Protein AF-A0A958QWD5-F1 (afdb_monomer_lite)

Foldseek 3Di:
DLPDPPDPVVVLVLCVVCVVPLPSVVVVCVSCVVPPVSVVVVVVVVVVLVVCVVVVDDPPDDDPSVVVVNLVVLCSQQAEEEEFDQAEQFFAPDCVHVLRLVLLVLCVVSVYQYEYEHAQAQDDDPPGGDHNVCCQVFNTDRPNDGWHKDWQAKFWQKFQFKAQPPPRHTPGHIDIAIWTWIWTDDRSYIYIYTYDVVLRHDRPPDPALLNLLSLLSSRQRVVLRQQLDCSRDRQHQEYEYEFQSNLCNLVCCQFPPVNVPRPSCQLYFYEYEYAAQAPVGQSWGFCDDPRIGRVCRNVGDPVSLVLQAQQVDNRIGGSNSNNLSRGPAAYEYQAPVLLVLCCDCNSVVSCNVSSVVRVVRYYYHHSPDDSVVVSVSSSVSSVVSVPPDD

Structure (mmCIF, N/CA/C/O backbone):
data_AF-A0A958QWD5-F1
#
_entry.id   AF-A0A958QWD5-F1
#
loop_
_atom_site.group_PDB
_atom_site.id
_atom_site.type_symbol
_atom_site.label_atom_id
_atom_site.label_alt_id
_atom_site.label_comp_id
_atom_site.label_asym_id
_atom_site.label_entity_id
_atom_site.label_seq_id
_atom_site.pdbx_PDB_ins_code
_atom_site.Cartn_x
_atom_site.Cartn_y
_atom_site.Cartn_z
_atom_site.occupancy
_atom_site.B_iso_or_equiv
_atom_site.auth_seq_id
_atom_site.auth_comp_id
_atom_site.auth_asym_id
_atom_site.auth_atom_id
_atom_site.pdbx_PDB_model_num
ATOM 1 N N . MET A 1 1 ? -32.647 -16.141 25.830 1.00 35.25 1 MET A N 1
ATOM 2 C CA . MET A 1 1 ? -32.345 -14.702 25.651 1.00 35.25 1 MET A CA 1
ATOM 3 C C . MET A 1 1 ? -33.060 -14.158 24.415 1.00 35.25 1 MET A C 1
ATOM 5 O O . MET A 1 1 ? -32.433 -13.709 23.469 1.00 35.25 1 MET A O 1
ATOM 9 N N . SER A 1 2 ? -34.390 -14.237 24.414 1.00 35.19 2 SER A N 1
ATOM 10 C CA . SER A 1 2 ? -35.279 -13.806 23.327 1.00 35.19 2 SER A CA 1
ATOM 11 C C . SER A 1 2 ? -36.184 -12.672 23.814 1.00 35.19 2 SER A C 1
ATOM 13 O O . SER A 1 2 ? -37.393 -12.684 23.583 1.00 35.19 2 SER A O 1
ATOM 15 N N . GLU A 1 3 ? -35.628 -11.739 24.584 1.00 38.62 3 GLU A N 1
ATOM 16 C CA . GLU A 1 3 ? -36.409 -10.648 25.158 1.00 38.62 3 GLU A CA 1
ATOM 17 C C . GLU A 1 3 ? -36.655 -9.566 24.101 1.00 38.62 3 GLU A C 1
ATOM 19 O O . GLU A 1 3 ? -35.811 -8.728 23.809 1.00 38.62 3 GLU A O 1
ATOM 24 N N . ASN A 1 4 ? -37.838 -9.672 23.491 1.00 44.25 4 ASN A N 1
ATOM 25 C CA . ASN A 1 4 ? -38.675 -8.599 22.953 1.00 44.25 4 ASN A CA 1
ATOM 26 C C . ASN A 1 4 ? -37.974 -7.456 22.194 1.00 44.25 4 ASN A C 1
ATOM 28 O O . ASN A 1 4 ? -38.026 -6.302 22.601 1.00 44.25 4 ASN A O 1
ATOM 32 N N . LEU A 1 5 ? -37.493 -7.751 20.983 1.00 46.19 5 LEU A N 1
ATOM 33 C CA . LEU A 1 5 ? -37.277 -6.761 19.911 1.00 46.19 5 LEU A CA 1
ATOM 34 C C . LEU A 1 5 ? -38.603 -6.391 19.208 1.00 46.19 5 LEU A C 1
ATOM 36 O O . LEU A 1 5 ? -38.693 -6.372 17.980 1.00 46.19 5 LEU A O 1
ATOM 40 N N . THR A 1 6 ? -39.685 -6.190 19.964 1.00 41.09 6 THR A N 1
ATOM 41 C CA . THR A 1 6 ? -41.042 -6.017 19.410 1.00 41.09 6 THR A CA 1
ATOM 42 C C . THR A 1 6 ? -41.388 -4.564 19.080 1.00 41.09 6 THR A C 1
ATOM 44 O O . THR A 1 6 ? -42.336 -4.330 18.324 1.00 41.09 6 THR A O 1
ATOM 47 N N . ASN A 1 7 ? -40.610 -3.586 19.564 1.00 44.53 7 ASN A N 1
ATOM 48 C CA . ASN A 1 7 ? -40.790 -2.164 19.250 1.00 44.53 7 ASN A CA 1
ATOM 49 C C . ASN A 1 7 ? -39.458 -1.421 19.004 1.00 44.53 7 ASN A C 1
ATOM 51 O O . ASN A 1 7 ? -38.385 -1.872 19.401 1.00 44.53 7 ASN A O 1
ATOM 55 N N . LEU A 1 8 ? -39.531 -0.263 18.336 1.00 40.31 8 LEU A N 1
ATOM 56 C CA . LEU A 1 8 ? -38.362 0.516 17.898 1.00 40.31 8 LEU A CA 1
ATOM 57 C C . LEU A 1 8 ? -37.425 0.894 19.058 1.00 40.31 8 LEU A C 1
ATOM 59 O O . LEU A 1 8 ? -36.209 0.835 18.908 1.00 40.31 8 LEU A O 1
ATOM 63 N N . LYS A 1 9 ? -37.983 1.205 20.231 1.00 44.00 9 LYS A N 1
ATOM 64 C CA . LYS A 1 9 ? -37.217 1.587 21.422 1.00 44.00 9 LYS A CA 1
ATOM 65 C C . LYS A 1 9 ? -36.362 0.427 21.948 1.00 44.00 9 LYS A C 1
ATOM 67 O O . LYS A 1 9 ? -35.161 0.594 22.122 1.00 44.00 9 LYS A O 1
ATOM 72 N N . SER A 1 10 ? -36.946 -0.768 22.066 1.00 49.12 10 SER A N 1
ATOM 73 C CA . SER A 1 10 ? -36.220 -1.992 22.448 1.00 49.12 10 SER A CA 1
ATOM 74 C C . SER A 1 10 ? -35.123 -2.386 21.445 1.00 49.12 10 SER A C 1
ATOM 76 O O . SER A 1 10 ? -34.077 -2.905 21.828 1.00 49.12 10 SER A O 1
ATOM 78 N N . PHE A 1 11 ? -35.322 -2.087 20.155 1.00 46.75 11 PHE A N 1
ATOM 79 C CA . PHE A 1 11 ? -34.331 -2.320 19.102 1.00 46.75 11 PHE A CA 1
ATOM 80 C C . PHE A 1 11 ? -33.155 -1.337 19.171 1.00 46.75 11 PHE A C 1
ATOM 82 O O . PHE A 1 11 ? -32.005 -1.747 19.024 1.00 46.75 11 PHE A O 1
ATOM 89 N N . VAL A 1 12 ? -33.428 -0.055 19.429 1.00 45.41 12 VAL A N 1
ATOM 90 C CA . VAL A 1 12 ? -32.392 0.972 19.624 1.00 45.41 12 VAL A CA 1
ATOM 91 C C . VAL A 1 12 ? -31.571 0.675 20.878 1.00 45.41 12 VAL A C 1
ATOM 93 O O . VAL A 1 12 ? -30.345 0.713 20.820 1.00 45.41 12 VAL A O 1
ATOM 96 N N . GLU A 1 13 ? -32.218 0.290 21.978 1.00 49.75 13 GLU A N 1
ATOM 97 C CA . GLU A 1 13 ? -31.543 -0.122 23.213 1.00 49.75 13 GLU A CA 1
ATOM 98 C C . GLU A 1 13 ? -30.669 -1.372 22.993 1.00 49.75 13 GLU A C 1
ATOM 100 O O . GLU A 1 13 ? -29.541 -1.426 23.481 1.00 49.75 13 GLU A O 1
ATOM 105 N N . PHE A 1 14 ? -31.124 -2.342 22.189 1.00 51.00 14 PHE A N 1
ATOM 106 C CA . PHE A 1 14 ? -30.327 -3.507 21.789 1.00 51.00 14 PHE A CA 1
ATOM 107 C C . PHE A 1 14 ? -29.116 -3.112 20.929 1.00 51.00 14 PHE A C 1
ATOM 109 O O . PHE A 1 14 ? -27.983 -3.461 21.256 1.00 51.00 14 PHE A O 1
ATOM 116 N N . ALA A 1 15 ? -29.317 -2.334 19.863 1.00 45.88 15 ALA A N 1
ATOM 117 C CA . ALA A 1 15 ? -28.232 -1.887 18.989 1.00 45.88 15 ALA A CA 1
ATOM 118 C C . ALA A 1 15 ? -27.180 -1.055 19.747 1.00 45.88 15 ALA A C 1
ATOM 120 O O . ALA A 1 15 ? -25.985 -1.190 19.497 1.00 45.88 15 ALA A O 1
ATOM 121 N N . GLN A 1 16 ? -27.605 -0.239 20.716 1.00 46.75 16 GLN A N 1
ATOM 122 C CA . GLN A 1 16 ? -26.710 0.521 21.590 1.00 46.75 16 GLN A CA 1
ATOM 123 C C . GLN A 1 16 ? -25.966 -0.363 22.592 1.00 46.75 16 GLN A C 1
ATOM 125 O O . GLN A 1 16 ? -24.775 -0.147 22.814 1.00 46.75 16 GLN A O 1
ATOM 130 N N . ARG A 1 17 ? -26.637 -1.364 23.172 1.00 45.56 17 ARG A N 1
ATOM 131 C CA . ARG A 1 17 ? -26.048 -2.299 24.141 1.00 45.56 17 ARG A CA 1
ATOM 132 C C . ARG A 1 17 ? -24.961 -3.170 23.520 1.00 45.56 17 ARG A C 1
ATOM 134 O O . ARG A 1 17 ? -23.965 -3.444 24.178 1.00 45.56 17 ARG A O 1
ATOM 141 N N . TYR A 1 18 ? -25.130 -3.553 22.257 1.00 44.06 18 TYR A N 1
ATOM 142 C CA . TYR A 1 18 ? -24.205 -4.443 21.558 1.00 44.06 18 TYR A CA 1
ATOM 143 C C . TYR A 1 18 ? -23.266 -3.720 20.585 1.00 44.06 18 TYR A C 1
ATOM 145 O O . TYR A 1 18 ? -22.466 -4.376 19.940 1.00 44.06 18 TYR A O 1
ATOM 153 N N . ARG A 1 19 ? -23.265 -2.378 20.518 1.00 41.72 19 ARG A N 1
ATOM 154 C CA . ARG A 1 19 ? -22.421 -1.569 19.601 1.00 41.72 19 ARG A CA 1
ATOM 155 C C . ARG A 1 19 ? -20.902 -1.801 19.695 1.00 41.72 19 ARG A C 1
ATOM 157 O O . ARG A 1 19 ? -20.163 -1.254 18.881 1.00 41.72 19 ARG A O 1
ATOM 164 N N . HIS A 1 20 ? -20.453 -2.500 20.733 1.00 40.19 20 HIS A N 1
ATOM 165 C CA . HIS A 1 20 ? -19.056 -2.834 21.008 1.00 40.19 20 HIS A CA 1
ATOM 166 C C . HIS A 1 20 ? -18.712 -4.289 20.651 1.00 40.19 20 HIS A C 1
ATOM 168 O O . HIS A 1 20 ? -17.550 -4.666 20.734 1.00 40.19 20 HIS A O 1
ATOM 174 N N . GLU A 1 21 ? -19.700 -5.097 20.256 1.00 38.91 21 GLU A N 1
ATOM 175 C CA . GLU A 1 21 ? -19.495 -6.474 19.813 1.00 38.91 21 GLU A CA 1
ATOM 176 C C . GLU A 1 21 ? -19.100 -6.497 18.324 1.00 38.91 21 GLU A C 1
ATOM 178 O O . GLU A 1 21 ? -19.823 -5.925 17.505 1.00 38.91 21 GLU A O 1
ATOM 183 N N . PRO A 1 22 ? -18.028 -7.204 17.919 1.00 37.69 22 PRO A N 1
ATOM 184 C CA . PRO A 1 22 ? -17.542 -7.245 16.528 1.00 37.69 22 PRO A CA 1
ATOM 185 C C . PRO A 1 22 ? -18.561 -7.761 15.495 1.00 37.69 22 PRO A C 1
ATOM 187 O O . PRO A 1 22 ? -18.362 -7.655 14.290 1.00 37.69 22 PRO A O 1
ATOM 190 N N . SER A 1 23 ? -19.680 -8.337 15.948 1.00 46.03 23 SER A N 1
ATOM 191 C CA . SER A 1 23 ? -20.634 -9.060 15.108 1.00 46.03 23 SER A CA 1
ATOM 192 C C . SER A 1 23 ? -22.085 -8.581 15.228 1.00 46.03 23 SER A C 1
ATOM 194 O O . SER A 1 23 ? -23.004 -9.356 14.967 1.00 46.03 23 SER A O 1
ATOM 196 N N . VAL A 1 24 ? -22.326 -7.303 15.555 1.00 42.28 24 VAL A N 1
ATOM 197 C CA . VAL A 1 24 ? -23.689 -6.737 15.702 1.00 42.28 24 VAL A CA 1
ATOM 198 C C . VAL A 1 24 ? -24.617 -7.096 14.543 1.00 42.28 24 VAL A C 1
ATOM 200 O O . VAL A 1 24 ? -25.754 -7.479 14.781 1.00 42.28 24 VAL A O 1
ATOM 203 N N . ALA A 1 25 ? -24.150 -7.044 13.292 1.00 41.59 25 ALA A N 1
ATOM 204 C CA . ALA A 1 25 ? -24.957 -7.423 12.129 1.00 41.59 25 ALA A CA 1
ATOM 205 C C . ALA A 1 25 ? -25.333 -8.919 12.123 1.00 41.59 25 ALA A C 1
ATOM 207 O O . ALA A 1 25 ? -26.449 -9.282 11.750 1.00 41.59 25 ALA A O 1
ATOM 208 N N . ARG A 1 26 ? -24.426 -9.788 12.581 1.00 42.41 26 ARG A N 1
ATOM 209 C CA . ARG A 1 26 ? -24.625 -11.239 12.672 1.00 42.41 26 ARG A CA 1
ATOM 210 C C . ARG A 1 26 ? -25.540 -11.605 13.836 1.00 42.41 26 ARG A C 1
ATOM 212 O O . ARG A 1 26 ? -26.422 -12.432 13.643 1.00 42.41 26 ARG A O 1
ATOM 219 N N . GLU A 1 27 ? -25.387 -10.969 14.996 1.00 46.69 27 GLU A N 1
ATOM 220 C CA . GLU A 1 27 ? -26.275 -11.161 16.150 1.00 46.69 27 GLU A CA 1
ATOM 221 C C . GLU A 1 27 ? -27.651 -10.514 15.936 1.00 46.69 27 GLU A C 1
ATOM 223 O O . GLU A 1 27 ? -28.660 -11.133 16.255 1.00 46.69 27 GLU A O 1
ATOM 228 N N . LEU A 1 28 ? -27.747 -9.360 15.263 1.00 43.84 28 LEU A N 1
ATOM 229 C CA . LEU A 1 28 ? -29.024 -8.808 14.787 1.00 43.84 28 LEU A CA 1
ATOM 230 C C . LEU A 1 28 ? -29.707 -9.764 13.805 1.00 43.84 28 LEU A C 1
ATOM 232 O O . LEU A 1 28 ? -30.900 -10.034 13.931 1.00 43.84 28 LEU A O 1
ATOM 236 N N . PHE A 1 29 ? -28.973 -10.320 12.840 1.00 43.69 29 PHE A N 1
ATOM 237 C CA . PHE A 1 29 ? -29.517 -11.299 11.898 1.00 43.69 29 PHE A CA 1
ATOM 238 C C . PHE A 1 29 ? -29.937 -12.599 12.602 1.00 43.69 29 PHE A C 1
ATOM 240 O O . PHE A 1 29 ? -31.010 -13.131 12.327 1.00 43.69 29 PHE A O 1
ATOM 247 N N . ARG A 1 30 ? -29.149 -13.088 13.564 1.00 46.50 30 ARG A N 1
ATOM 248 C CA . ARG A 1 30 ? -29.425 -14.304 14.342 1.00 46.50 30 ARG A CA 1
ATOM 249 C C . ARG A 1 30 ? -30.614 -14.132 15.291 1.00 46.50 30 ARG A C 1
ATOM 251 O O . ARG A 1 30 ? -31.476 -15.006 15.330 1.00 46.50 30 ARG A O 1
ATOM 258 N N . ALA A 1 31 ? -30.712 -12.990 15.971 1.00 45.53 31 ALA A N 1
ATOM 259 C CA . ALA A 1 31 ? -31.819 -12.635 16.860 1.00 45.53 31 ALA A CA 1
ATOM 260 C C . ALA A 1 31 ? -33.141 -12.410 16.106 1.00 45.53 31 ALA A C 1
ATOM 262 O O . ALA A 1 31 ? -34.219 -12.630 16.657 1.00 45.53 31 ALA A O 1
ATOM 263 N N . THR A 1 32 ? -33.079 -12.003 14.834 1.00 41.53 32 THR A N 1
ATOM 264 C CA . THR A 1 32 ? -34.267 -11.697 14.013 1.00 41.53 32 THR A CA 1
ATOM 265 C C . THR A 1 32 ? -34.639 -12.808 13.023 1.00 41.53 32 THR A C 1
ATOM 267 O O . THR A 1 32 ? -35.769 -12.840 12.527 1.00 41.53 32 THR A O 1
ATOM 270 N N . SER A 1 33 ? -33.743 -13.777 12.797 1.00 42.66 33 SER A N 1
ATOM 271 C CA . SER A 1 33 ? -33.949 -14.986 11.981 1.00 42.66 33 SER A CA 1
ATOM 272 C C . SER A 1 33 ? -35.245 -15.765 12.294 1.00 42.66 33 SER A C 1
ATOM 274 O O . SER A 1 33 ? -35.940 -16.152 11.345 1.00 42.66 33 SER A O 1
ATOM 276 N N . PRO A 1 34 ? -35.675 -15.930 13.566 1.00 41.91 34 PRO A N 1
ATOM 277 C CA . PRO A 1 34 ? -36.875 -16.707 13.890 1.00 41.91 34 PRO A CA 1
ATOM 278 C C . PRO A 1 34 ? -38.189 -16.047 13.445 1.00 41.91 34 PRO A C 1
ATOM 280 O O . PRO A 1 34 ? -39.195 -16.730 13.274 1.00 41.91 34 PRO A O 1
ATOM 283 N N . SER A 1 35 ? -38.212 -14.724 13.237 1.00 45.12 35 SER A N 1
ATOM 284 C CA . SER A 1 35 ? -39.453 -13.969 13.033 1.00 45.12 35 SER A CA 1
ATOM 285 C C . SER A 1 35 ? -39.537 -13.385 11.622 1.00 45.12 35 SER A C 1
ATOM 287 O O . SER A 1 35 ? -38.960 -12.346 11.290 1.00 45.12 35 SER A O 1
ATOM 289 N N . ARG A 1 36 ? -40.303 -14.066 10.760 1.00 40.00 36 ARG A N 1
ATOM 290 C CA . ARG A 1 36 ? -40.641 -13.606 9.399 1.00 40.00 36 ARG A CA 1
ATOM 291 C C . ARG A 1 36 ? -41.276 -12.196 9.386 1.00 40.00 36 ARG A C 1
ATOM 293 O O . ARG A 1 36 ? -40.872 -11.400 8.538 1.00 40.00 36 ARG A O 1
ATOM 300 N N . PRO A 1 37 ? -42.175 -11.832 10.328 1.00 40.31 37 PRO A N 1
ATOM 301 C CA . PRO A 1 37 ? -42.712 -10.471 10.438 1.00 40.31 37 PRO A CA 1
ATOM 302 C C . PRO A 1 37 ? -41.656 -9.410 10.779 1.00 40.31 37 PRO A C 1
ATOM 304 O O . PRO A 1 37 ? -41.703 -8.307 10.237 1.00 40.31 37 PRO A O 1
ATOM 307 N N . LEU A 1 38 ? -40.679 -9.735 11.635 1.00 41.69 38 LEU A N 1
ATOM 308 C CA . LEU A 1 38 ? -39.593 -8.809 11.979 1.00 41.69 38 LEU A CA 1
ATOM 309 C C . LEU A 1 38 ? -38.649 -8.584 10.796 1.00 41.69 38 LEU A C 1
ATOM 311 O O . LEU A 1 38 ? -38.276 -7.447 10.528 1.00 41.69 38 LEU A O 1
ATOM 315 N N . ARG A 1 39 ? -38.323 -9.641 10.038 1.00 49.47 39 ARG A N 1
ATOM 316 C CA . ARG A 1 39 ? -37.547 -9.526 8.790 1.00 49.47 39 ARG A CA 1
ATOM 317 C C . ARG A 1 39 ? -38.276 -8.699 7.736 1.00 49.47 39 ARG A C 1
ATOM 319 O O . ARG A 1 39 ? -37.652 -7.868 7.081 1.00 49.47 39 ARG A O 1
ATOM 326 N N . ALA A 1 40 ? -39.591 -8.876 7.604 1.00 46.56 40 ALA A N 1
ATOM 327 C CA . ALA A 1 40 ? -40.407 -8.049 6.721 1.00 46.56 40 ALA A CA 1
ATOM 328 C C . ALA A 1 40 ? -40.378 -6.575 7.156 1.00 46.56 40 ALA A C 1
ATOM 330 O O . ALA A 1 40 ? -40.177 -5.703 6.318 1.00 46.56 40 ALA A O 1
ATOM 331 N N . ARG A 1 41 ? -40.476 -6.290 8.462 1.00 43.16 41 ARG A N 1
ATOM 332 C CA . ARG A 1 41 ? -40.369 -4.925 9.001 1.00 43.16 41 ARG A CA 1
ATOM 333 C C . ARG A 1 41 ? -38.974 -4.323 8.835 1.00 43.16 41 ARG A C 1
ATOM 335 O O . ARG A 1 41 ? -38.895 -3.185 8.403 1.00 43.16 41 ARG A O 1
ATOM 342 N N . LEU A 1 42 ? -37.893 -5.063 9.085 1.00 45.44 42 LEU A N 1
ATOM 343 C CA . LEU A 1 42 ? -36.511 -4.607 8.861 1.00 45.44 42 LEU A CA 1
ATOM 344 C C . LEU A 1 42 ? -36.213 -4.367 7.381 1.00 45.44 42 LEU A C 1
ATOM 346 O O . LEU A 1 42 ? -35.559 -3.391 7.037 1.00 45.44 42 LEU A O 1
ATOM 350 N N . SER A 1 43 ? -36.739 -5.213 6.493 1.00 44.47 43 SER A N 1
ATOM 351 C CA . SER A 1 43 ? -36.647 -5.006 5.046 1.00 44.47 43 SER A CA 1
ATOM 352 C C . SER A 1 43 ? -37.454 -3.786 4.599 1.00 44.47 43 SER A C 1
ATOM 354 O O . SER A 1 43 ? -36.981 -3.015 3.768 1.00 44.47 43 SER A O 1
ATOM 356 N N . VAL A 1 44 ? -38.643 -3.564 5.172 1.00 46.34 44 VAL A N 1
ATOM 357 C CA . VAL A 1 44 ? -39.440 -2.350 4.941 1.00 46.34 44 VAL A CA 1
ATOM 358 C C . VAL A 1 44 ? -38.707 -1.119 5.469 1.00 46.34 44 VAL A C 1
ATOM 360 O O . VAL A 1 44 ? -38.608 -0.151 4.730 1.00 46.34 44 VAL A O 1
ATOM 363 N N . PHE A 1 45 ? -38.112 -1.174 6.662 1.00 45.19 45 PHE A N 1
ATOM 364 C CA . PHE A 1 45 ? -37.299 -0.096 7.230 1.00 45.19 45 PHE A CA 1
ATOM 365 C C . PHE A 1 45 ? -36.058 0.192 6.388 1.00 45.19 45 PHE A C 1
ATOM 367 O O . PHE A 1 45 ? -35.811 1.347 6.087 1.00 45.19 45 PHE A O 1
ATOM 374 N N . HIS A 1 46 ? -35.325 -0.827 5.933 1.00 45.88 46 HIS A N 1
ATOM 375 C CA . HIS A 1 46 ? -34.182 -0.678 5.027 1.00 45.88 46 HIS A CA 1
ATOM 376 C C . HIS A 1 46 ? -34.598 -0.067 3.679 1.00 45.88 46 HIS A C 1
ATOM 378 O O . HIS A 1 46 ? -33.930 0.826 3.167 1.00 45.88 46 HIS A O 1
ATOM 384 N N . LYS A 1 47 ? -35.730 -0.503 3.108 1.00 46.81 47 LYS A N 1
ATOM 385 C CA . LYS A 1 47 ? -36.282 0.048 1.857 1.00 46.81 47 LYS A CA 1
ATOM 386 C C . LYS A 1 47 ? -36.851 1.458 2.028 1.00 46.81 47 LYS A C 1
ATOM 388 O O . LYS A 1 47 ? -36.848 2.219 1.064 1.00 46.81 47 LYS A O 1
ATOM 393 N N . ASP A 1 48 ? -37.381 1.793 3.201 1.00 44.38 48 ASP A N 1
ATOM 394 C CA . ASP A 1 48 ? -37.854 3.137 3.541 1.00 44.38 48 ASP A CA 1
ATOM 395 C C . ASP A 1 48 ? -36.664 4.073 3.802 1.00 44.38 48 ASP A C 1
ATOM 397 O O . ASP A 1 48 ? -36.644 5.190 3.295 1.00 44.38 48 ASP A O 1
ATOM 401 N N . LEU A 1 49 ? -35.605 3.579 4.456 1.00 45.38 49 LEU A N 1
ATOM 402 C CA . LEU A 1 49 ? -34.319 4.266 4.619 1.00 45.38 49 LEU A CA 1
ATOM 403 C C . LEU A 1 49 ? -33.686 4.582 3.268 1.00 45.38 49 LEU A C 1
ATOM 405 O O . LEU A 1 49 ? -33.361 5.731 2.999 1.00 45.38 49 LEU A O 1
ATOM 409 N N . GLN A 1 50 ? -33.547 3.580 2.395 1.00 44.50 50 GLN A N 1
ATOM 410 C CA . GLN A 1 50 ? -32.991 3.772 1.056 1.00 44.50 50 GLN A CA 1
ATOM 411 C C . GLN A 1 50 ? -33.810 4.787 0.254 1.00 44.50 50 GLN A C 1
ATOM 413 O O . GLN A 1 50 ? -33.239 5.616 -0.448 1.00 44.50 50 GLN A O 1
ATOM 418 N N . ARG A 1 51 ? -35.141 4.778 0.394 1.00 49.38 51 ARG A N 1
ATOM 419 C CA . ARG A 1 51 ? -36.015 5.777 -0.232 1.00 49.38 51 ARG A CA 1
ATOM 420 C C . ARG A 1 51 ? -35.802 7.182 0.331 1.00 49.38 51 ARG A C 1
ATOM 422 O O . ARG A 1 51 ? -35.707 8.115 -0.457 1.00 49.38 51 ARG A O 1
ATOM 429 N N . ARG A 1 52 ? -35.668 7.344 1.650 1.00 48.22 52 ARG A N 1
ATOM 430 C CA . ARG A 1 52 ? -35.425 8.646 2.306 1.00 48.22 52 ARG A CA 1
ATOM 431 C C . ARG A 1 52 ? -34.033 9.209 2.006 1.00 48.22 52 ARG A C 1
ATOM 433 O O . ARG A 1 52 ? -33.908 10.396 1.721 1.00 48.22 52 ARG A O 1
ATOM 440 N N . VAL A 1 53 ? -33.011 8.352 1.979 1.00 45.00 53 VAL A N 1
ATOM 441 C CA . VAL A 1 53 ? -31.637 8.699 1.575 1.00 45.00 53 VAL A CA 1
ATOM 442 C C . VAL A 1 53 ? -31.602 9.144 0.109 1.00 45.00 53 VAL A C 1
ATOM 444 O O . VAL A 1 53 ? -31.020 10.182 -0.207 1.00 45.00 53 VAL A O 1
ATOM 447 N N . ASN A 1 54 ? -32.294 8.424 -0.778 1.00 42.62 54 ASN A N 1
ATOM 448 C CA . ASN A 1 54 ? -32.386 8.779 -2.197 1.00 42.62 54 ASN A CA 1
ATOM 449 C C . ASN A 1 54 ? -33.250 10.028 -2.454 1.00 42.62 54 ASN A C 1
ATOM 451 O O . ASN A 1 54 ? -33.022 10.731 -3.435 1.00 42.62 54 ASN A O 1
ATOM 455 N N . ALA A 1 55 ? -34.208 10.337 -1.576 1.00 47.78 55 ALA A N 1
ATOM 456 C CA . ALA A 1 55 ? -35.089 11.500 -1.696 1.00 47.78 55 ALA A CA 1
ATOM 457 C C . ALA A 1 55 ? -34.499 12.811 -1.132 1.00 47.78 55 ALA A C 1
ATOM 459 O O . ALA A 1 55 ? -35.122 13.860 -1.276 1.00 47.78 55 ALA A O 1
ATOM 460 N N . LYS A 1 56 ? -33.308 12.790 -0.507 1.00 47.59 56 LYS A N 1
ATOM 461 C CA . LYS A 1 56 ? -32.590 13.968 0.038 1.00 47.59 56 LYS A CA 1
ATOM 462 C C . LYS A 1 56 ? -33.387 14.896 0.979 1.00 47.59 56 LYS A C 1
ATOM 464 O O . LYS A 1 56 ? -32.911 15.988 1.287 1.00 47.59 56 LYS A O 1
ATOM 469 N N . GLN A 1 57 ? -34.548 14.491 1.487 1.00 45.34 57 GLN A N 1
ATOM 470 C CA . GLN A 1 57 ? -35.353 15.303 2.400 1.00 45.34 57 GLN A CA 1
ATOM 471 C C . GLN A 1 57 ? -35.850 14.499 3.605 1.00 45.34 57 GLN A C 1
ATOM 473 O O . GLN A 1 57 ? -36.236 13.340 3.482 1.00 45.34 57 GLN A O 1
ATOM 478 N N . ALA A 1 58 ? -35.873 15.198 4.747 1.00 39.97 58 ALA A N 1
ATOM 479 C CA . ALA A 1 58 ? -36.342 14.809 6.081 1.00 39.97 58 ALA A CA 1
ATOM 480 C C . ALA A 1 58 ? -35.317 14.140 7.024 1.00 39.97 58 ALA A C 1
ATOM 482 O O . ALA A 1 58 ? -35.476 12.997 7.439 1.00 39.97 58 ALA A O 1
ATOM 483 N N . LEU A 1 59 ? -34.321 14.918 7.465 1.00 45.81 59 LEU A N 1
ATOM 484 C CA . LEU A 1 59 ? -33.584 14.681 8.723 1.00 45.81 59 LEU A CA 1
ATOM 485 C C . LEU A 1 59 ? -33.811 15.823 9.734 1.00 45.81 59 LEU A C 1
ATOM 487 O O . LEU A 1 59 ? -32.959 16.113 10.565 1.00 45.81 59 LEU A O 1
ATOM 491 N N . THR A 1 60 ? -34.957 16.504 9.664 1.00 40.00 60 THR A N 1
ATOM 492 C CA . THR A 1 60 ? -35.226 17.703 10.477 1.00 40.00 60 THR A CA 1
ATOM 493 C C . THR A 1 60 ? -35.986 17.451 11.780 1.00 40.00 60 THR A C 1
ATOM 495 O O . THR A 1 60 ? -36.175 18.395 12.536 1.00 40.00 60 THR A O 1
ATOM 498 N N . GLN A 1 61 ? -36.400 16.219 12.094 1.00 42.06 61 GLN A N 1
ATOM 499 C CA . GLN A 1 61 ? -37.095 15.908 13.359 1.00 42.06 61 GLN A CA 1
ATOM 500 C C . GLN A 1 61 ? -36.750 14.515 13.907 1.00 42.06 61 GLN A C 1
ATOM 502 O O . GLN A 1 61 ? -37.619 13.775 14.352 1.00 42.06 61 GLN A O 1
ATOM 507 N N . SER A 1 62 ? -35.474 14.136 13.859 1.00 41.81 62 SER A N 1
ATOM 508 C CA . SER A 1 62 ? -34.988 12.938 14.548 1.00 41.81 62 SER A CA 1
ATOM 509 C C . SER A 1 62 ? -34.386 13.358 15.882 1.00 41.81 62 SER A C 1
ATOM 511 O O . SER A 1 62 ? -33.567 14.278 15.924 1.00 41.81 62 SER A O 1
ATOM 513 N N . THR A 1 63 ? -34.744 12.676 16.969 1.00 44.12 63 THR A N 1
ATOM 514 C CA . THR A 1 63 ? -34.009 12.831 18.233 1.00 44.12 63 THR A CA 1
ATOM 515 C C . THR A 1 63 ? -32.533 12.468 18.007 1.00 44.12 63 THR A C 1
ATOM 517 O O . THR A 1 63 ? -32.229 11.636 17.146 1.00 44.12 63 THR A O 1
ATOM 520 N N . ALA A 1 64 ? -31.595 13.102 18.725 1.00 39.22 64 ALA A N 1
ATOM 521 C CA . ALA A 1 64 ? -30.149 12.893 18.526 1.00 39.22 64 ALA A CA 1
ATOM 522 C C . ALA A 1 64 ? -29.768 11.398 18.550 1.00 39.22 64 ALA A C 1
ATOM 524 O O . ALA A 1 64 ? -28.981 10.925 17.738 1.00 39.22 64 ALA A O 1
ATOM 525 N N . THR A 1 65 ? -30.452 10.637 19.402 1.00 35.97 65 THR A N 1
ATOM 526 C CA . THR A 1 65 ? -30.309 9.192 19.576 1.00 35.97 65 THR A CA 1
ATOM 527 C C . THR A 1 65 ? -30.750 8.374 18.353 1.00 35.97 65 THR A C 1
ATOM 529 O O . THR A 1 65 ? -30.109 7.378 18.022 1.00 35.97 65 THR A O 1
ATOM 532 N N . GLU A 1 66 ? -31.812 8.786 17.653 1.00 36.00 66 GLU A N 1
ATOM 533 C CA . GLU A 1 66 ? -32.255 8.166 16.394 1.00 36.00 66 GLU A CA 1
ATOM 534 C C . GLU A 1 66 ? -31.325 8.515 15.226 1.00 36.00 66 GLU A C 1
ATOM 536 O O . GLU A 1 66 ? -31.075 7.659 14.382 1.00 36.00 66 GLU A O 1
ATOM 541 N N . SER A 1 67 ? -30.758 9.726 15.203 1.00 42.66 67 SER A N 1
ATOM 542 C CA . SER A 1 67 ? -29.772 10.147 14.194 1.00 42.66 67 SER A CA 1
ATOM 543 C C . SER A 1 67 ? -28.470 9.351 14.324 1.00 42.66 67 SER A C 1
ATOM 545 O O . SER A 1 67 ? -27.916 8.878 13.332 1.00 42.66 67 SER A O 1
ATOM 547 N N . ASP A 1 68 ? -28.020 9.114 15.557 1.00 40.47 68 ASP A N 1
ATOM 548 C CA . ASP A 1 68 ? -26.836 8.301 15.834 1.00 40.47 68 ASP A CA 1
ATOM 549 C C . ASP A 1 68 ? -27.072 6.814 15.533 1.00 40.47 68 ASP A C 1
ATOM 551 O O . ASP A 1 68 ? -26.191 6.144 14.993 1.00 40.47 68 ASP A O 1
ATOM 555 N N . ALA A 1 69 ? -28.275 6.296 15.804 1.00 37.16 69 ALA A N 1
ATOM 556 C CA . ALA A 1 69 ? -28.664 4.945 15.404 1.00 37.16 69 ALA A CA 1
ATOM 557 C C . ALA A 1 69 ? -28.760 4.804 13.874 1.00 37.16 69 ALA A C 1
ATOM 559 O O . ALA A 1 69 ? -28.298 3.805 13.329 1.00 37.16 69 ALA A O 1
ATOM 560 N N . LEU A 1 70 ? -29.300 5.808 13.174 1.00 40.50 70 LEU A N 1
ATOM 561 C CA . LEU A 1 70 ? -29.357 5.876 11.709 1.00 40.50 70 LEU A CA 1
ATOM 562 C C . LEU A 1 70 ? -27.958 5.897 11.086 1.00 40.50 70 LEU A C 1
ATOM 564 O O . LEU A 1 70 ? -27.706 5.126 10.168 1.00 40.50 70 LEU A O 1
ATOM 568 N N . ARG A 1 71 ? -27.023 6.687 11.626 1.00 44.44 71 ARG A N 1
ATOM 569 C CA . ARG A 1 71 ? -25.610 6.703 11.199 1.00 44.44 71 ARG A CA 1
ATOM 570 C C . ARG A 1 71 ? -24.900 5.380 11.481 1.00 44.44 71 ARG A C 1
ATOM 572 O O . ARG A 1 71 ? -24.169 4.876 10.634 1.00 44.44 71 ARG A O 1
ATOM 579 N N . ALA A 1 72 ? -25.157 4.769 12.638 1.00 40.00 72 ALA A N 1
ATOM 580 C CA . ALA A 1 72 ? -24.642 3.439 12.952 1.00 40.00 72 ALA A CA 1
ATOM 581 C C . ALA A 1 72 ? -25.208 2.370 11.996 1.00 40.00 72 ALA A C 1
ATOM 583 O O . ALA A 1 72 ? -24.480 1.475 11.580 1.00 40.00 72 ALA A O 1
ATOM 584 N N . LEU A 1 73 ? -26.477 2.491 11.592 1.00 42.12 73 LEU A N 1
ATOM 585 C CA . LEU A 1 73 ? -27.157 1.623 10.620 1.00 42.12 73 LEU A CA 1
ATOM 586 C C . LEU A 1 73 ? -26.706 1.854 9.171 1.00 42.12 73 LEU A C 1
ATOM 588 O O . LEU A 1 73 ? -26.572 0.886 8.426 1.00 42.12 73 LEU A O 1
ATOM 592 N N . GLU A 1 74 ? -26.386 3.089 8.781 1.00 40.81 74 GLU A N 1
ATOM 593 C CA . GLU A 1 74 ? -25.723 3.408 7.507 1.00 40.81 74 GLU A CA 1
ATOM 594 C C . GLU A 1 74 ? -24.331 2.770 7.407 1.00 40.81 74 GLU A C 1
ATOM 596 O O . GLU A 1 74 ? -23.796 2.594 6.310 1.00 40.81 74 GLU A O 1
ATOM 601 N N . HIS A 1 75 ? -23.712 2.466 8.550 1.00 45.91 75 HIS A N 1
ATOM 602 C CA . HIS A 1 75 ? -22.352 1.927 8.655 1.00 45.91 75 HIS A CA 1
ATOM 603 C C . HIS A 1 75 ? -22.320 0.456 9.050 1.00 45.91 75 HIS A C 1
ATOM 605 O O . HIS A 1 75 ? -21.288 -0.184 8.892 1.00 45.91 75 HIS A O 1
ATOM 611 N N . LEU A 1 76 ? -23.470 -0.127 9.401 1.00 40.56 76 LEU A N 1
ATOM 612 C CA . LEU A 1 76 ? -23.669 -1.551 9.696 1.00 40.56 76 LEU A CA 1
ATOM 613 C C . LEU A 1 76 ? -23.416 -2.495 8.494 1.00 40.56 76 LEU A C 1
ATOM 615 O O . LEU A 1 76 ? -23.794 -3.663 8.530 1.00 40.56 76 LEU A O 1
ATOM 619 N N . GLY A 1 77 ? -22.741 -2.018 7.444 1.00 43.19 77 GLY A N 1
ATOM 620 C CA . GLY A 1 77 ? -22.224 -2.827 6.341 1.00 43.19 77 GLY A CA 1
ATOM 621 C C . GLY A 1 77 ? -20.872 -2.376 5.769 1.00 43.19 77 GLY A C 1
ATOM 622 O O . GLY A 1 77 ? -20.395 -3.013 4.831 1.00 43.19 77 GLY A O 1
ATOM 623 N N . ILE A 1 78 ? -20.260 -1.291 6.253 1.00 48.28 78 ILE A N 1
ATOM 624 C CA . ILE A 1 78 ? -18.854 -0.985 5.951 1.00 48.28 78 ILE A CA 1
ATOM 625 C C . ILE A 1 78 ? -18.101 -1.454 7.190 1.00 48.28 78 ILE A C 1
ATOM 627 O O . ILE A 1 78 ? -18.249 -0.841 8.243 1.00 48.28 78 ILE A O 1
ATOM 631 N N . GLY A 1 79 ? -17.382 -2.575 7.106 1.00 58.66 79 GLY A N 1
ATOM 632 C CA . GLY A 1 79 ? -16.482 -2.965 8.190 1.00 58.66 79 GLY A CA 1
ATOM 633 C C . GLY A 1 79 ? -15.278 -2.030 8.259 1.00 58.66 79 GLY A C 1
ATOM 634 O O . GLY A 1 79 ? -15.389 -0.834 7.991 1.00 58.66 79 GLY A O 1
ATOM 635 N N . GLU A 1 80 ? -14.116 -2.544 8.635 1.00 75.19 80 GLU A N 1
ATOM 636 C CA . GLU A 1 80 ? -12.979 -1.670 8.904 1.00 75.19 80 GLU A CA 1
ATOM 637 C C . GLU A 1 80 ? -12.444 -1.004 7.627 1.00 75.19 80 GLU A C 1
ATOM 639 O O . GLU A 1 80 ? -12.255 -1.651 6.587 1.00 75.19 80 GLU A O 1
ATOM 644 N N . VAL A 1 81 ? -12.217 0.310 7.712 1.00 83.06 81 VAL A N 1
ATOM 645 C CA . VAL A 1 81 ? -11.493 1.077 6.700 1.00 83.06 81 VAL A CA 1
ATOM 646 C C . VAL A 1 81 ? -10.026 1.082 7.094 1.00 83.06 81 VAL A C 1
ATOM 648 O O . VAL A 1 81 ? -9.641 1.662 8.109 1.00 83.06 81 VAL A O 1
ATOM 651 N N . VAL A 1 82 ? -9.199 0.443 6.280 1.00 91.81 82 VAL A N 1
ATOM 652 C CA . VAL A 1 82 ? -7.761 0.360 6.508 1.00 91.81 82 VAL A CA 1
ATOM 653 C C . VAL A 1 82 ? -7.046 1.356 5.615 1.00 91.81 82 VAL A C 1
ATOM 655 O O . VAL A 1 82 ? -7.324 1.419 4.426 1.00 91.81 82 VAL A O 1
ATOM 658 N N . MET A 1 83 ? -6.094 2.105 6.155 1.00 92.56 83 MET A N 1
ATOM 659 C CA . MET A 1 83 ? -5.228 3.015 5.411 1.00 92.56 83 MET A CA 1
ATOM 660 C C . MET A 1 83 ? -3.785 2.531 5.517 1.00 92.56 83 MET A C 1
ATOM 662 O O . MET A 1 83 ? -3.249 2.449 6.615 1.00 92.56 83 MET A O 1
ATOM 666 N N . ILE A 1 84 ? -3.147 2.224 4.392 1.00 96.00 84 ILE A N 1
ATOM 667 C CA . ILE A 1 84 ? -1.740 1.818 4.331 1.00 96.00 84 ILE A CA 1
ATOM 668 C C . ILE A 1 84 ? -0.949 2.994 3.765 1.00 96.00 84 ILE A C 1
ATOM 670 O O . ILE A 1 84 ? -1.250 3.488 2.675 1.00 96.00 84 ILE A O 1
ATOM 674 N N . SER A 1 85 ? 0.034 3.480 4.523 1.00 92.19 85 SER A N 1
ATOM 675 C CA . SER A 1 85 ? 0.796 4.668 4.138 1.00 92.19 85 SER A CA 1
ATOM 676 C C . SER A 1 85 ? 2.192 4.701 4.773 1.00 92.19 85 SER A C 1
ATOM 678 O O . SER A 1 85 ? 2.335 4.368 5.954 1.00 92.19 85 SER A O 1
ATOM 680 N N . PRO A 1 86 ? 3.232 5.143 4.035 1.00 89.38 86 PRO A N 1
ATOM 681 C CA . PRO A 1 86 ? 4.553 5.393 4.614 1.00 89.38 86 PRO A CA 1
ATOM 682 C C . PRO A 1 86 ? 4.536 6.572 5.600 1.00 89.38 86 PRO A C 1
ATOM 684 O O . PRO A 1 86 ? 5.353 6.615 6.516 1.00 89.38 86 PRO A O 1
ATOM 687 N N . GLU A 1 87 ? 3.594 7.502 5.441 1.00 85.62 87 GLU A N 1
ATOM 688 C CA . GLU A 1 87 ? 3.376 8.653 6.321 1.00 85.62 87 GLU A CA 1
ATOM 689 C C . GLU A 1 87 ? 2.117 8.467 7.177 1.00 85.62 87 GLU A C 1
ATOM 691 O O . GLU A 1 87 ? 1.101 7.956 6.701 1.00 85.62 87 GLU A O 1
ATOM 696 N N . ALA A 1 88 ? 2.156 8.910 8.433 1.00 82.44 88 ALA A N 1
ATOM 697 C CA . ALA A 1 88 ? 1.028 8.808 9.359 1.00 82.44 88 ALA A CA 1
ATOM 698 C C . ALA A 1 88 ? 1.142 9.841 10.499 1.00 82.44 88 ALA A C 1
ATOM 700 O O . ALA A 1 88 ? 1.784 10.880 10.369 1.00 82.44 88 ALA A O 1
ATOM 701 N N . HIS A 1 89 ? 0.497 9.576 11.637 1.00 78.50 89 HIS A N 1
ATOM 702 C CA . HIS A 1 89 ? 0.433 10.495 12.779 1.00 78.50 89 HIS A CA 1
ATOM 703 C C . HIS A 1 89 ? 1.815 10.811 13.373 1.00 78.50 89 HIS A C 1
ATOM 705 O O . HIS A 1 89 ? 2.046 11.920 13.852 1.00 78.50 89 HIS A O 1
ATOM 711 N N . HIS A 1 90 ? 2.735 9.846 13.328 1.00 76.75 90 HIS A N 1
ATOM 712 C CA . HIS A 1 90 ? 4.098 9.955 13.851 1.00 76.75 90 HIS A CA 1
ATOM 713 C C . HIS A 1 90 ? 5.130 10.403 12.810 1.00 76.75 90 HIS A C 1
ATOM 715 O O . HIS A 1 90 ? 6.233 10.784 13.203 1.00 76.75 90 HIS A O 1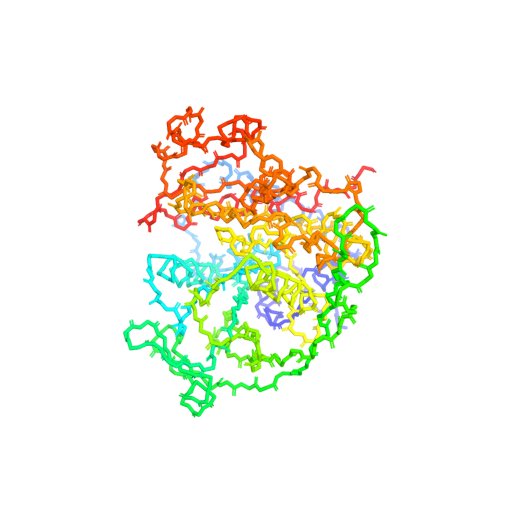
ATOM 721 N N . ALA A 1 91 ? 4.785 10.345 11.519 1.00 78.44 91 ALA A N 1
ATOM 722 C CA . ALA A 1 91 ? 5.703 10.597 10.420 1.00 78.44 91 ALA A CA 1
ATOM 723 C C . ALA A 1 91 ? 5.087 11.500 9.347 1.00 78.44 91 ALA A C 1
ATOM 725 O O . ALA A 1 91 ? 4.222 11.077 8.583 1.00 78.44 91 ALA A O 1
ATOM 726 N N . GLN A 1 92 ? 5.549 12.750 9.326 1.00 79.56 92 GLN A N 1
ATOM 727 C CA . GLN A 1 92 ? 5.033 13.872 8.553 1.00 79.56 92 GLN A CA 1
ATOM 728 C C . GLN A 1 92 ? 6.155 14.468 7.695 1.00 79.56 92 GLN A C 1
ATOM 730 O O . GLN A 1 92 ? 6.894 15.341 8.140 1.00 79.56 92 GLN A O 1
ATOM 735 N N . ALA A 1 93 ? 6.319 13.997 6.461 1.00 66.56 93 ALA A N 1
ATOM 736 C CA . ALA A 1 93 ? 7.250 14.627 5.521 1.00 66.56 93 ALA A CA 1
ATOM 737 C C . ALA A 1 93 ? 6.556 15.655 4.624 1.00 66.56 93 ALA A C 1
ATOM 739 O O . ALA A 1 93 ? 7.217 16.580 4.151 1.00 66.56 93 ALA A O 1
ATOM 740 N N . GLY A 1 94 ? 5.245 15.522 4.407 1.00 67.75 94 GLY A N 1
ATOM 741 C CA . GLY A 1 94 ? 4.495 16.440 3.560 1.00 67.75 94 GLY A CA 1
ATOM 742 C C . GLY A 1 94 ? 2.983 16.408 3.769 1.00 67.75 94 GLY A C 1
ATOM 743 O O . GLY A 1 94 ? 2.471 16.064 4.834 1.00 67.75 94 GLY A O 1
ATOM 744 N N . GLY A 1 95 ? 2.254 16.810 2.723 1.00 64.81 95 GLY A N 1
ATOM 745 C CA . GLY A 1 95 ? 0.791 16.901 2.744 1.00 64.81 95 GLY A CA 1
ATOM 746 C C . GLY A 1 95 ? 0.086 15.553 2.919 1.00 64.81 95 GLY A C 1
ATOM 747 O O . GLY A 1 95 ? -1.022 15.523 3.450 1.00 64.81 95 GLY A O 1
ATOM 748 N N . LEU A 1 96 ? 0.735 14.442 2.548 1.00 70.69 96 LEU A N 1
ATOM 749 C CA . LEU A 1 96 ? 0.177 13.096 2.684 1.00 70.69 96 LEU A CA 1
ATOM 750 C C . LEU A 1 96 ? -0.185 12.784 4.143 1.00 70.69 96 LEU A C 1
ATOM 752 O O . LEU A 1 96 ? -1.313 12.385 4.422 1.00 70.69 96 LEU A O 1
ATOM 756 N N . ALA A 1 97 ? 0.713 13.045 5.098 1.00 70.50 97 ALA A N 1
ATOM 757 C CA . ALA A 1 97 ? 0.434 12.791 6.512 1.00 70.50 97 ALA A CA 1
ATOM 758 C C . ALA A 1 97 ? -0.784 13.572 7.039 1.00 70.50 97 ALA A C 1
ATOM 760 O O . ALA A 1 97 ? -1.555 13.049 7.846 1.00 70.50 97 ALA A O 1
ATOM 761 N N . GLN A 1 98 ? -0.979 14.809 6.569 1.00 68.75 98 GLN A N 1
ATOM 762 C CA . GLN A 1 98 ? -2.130 15.637 6.943 1.00 68.75 98 GLN A CA 1
ATOM 763 C C . GLN A 1 98 ? -3.433 15.066 6.378 1.00 68.75 98 GLN A C 1
ATOM 765 O O . GLN A 1 98 ? -4.447 15.052 7.078 1.00 68.75 98 GLN A O 1
ATOM 770 N N . VAL A 1 99 ? -3.399 14.542 5.148 1.00 70.38 99 VAL A N 1
ATOM 771 C CA . VAL A 1 99 ? -4.543 13.854 4.537 1.00 70.38 99 VAL A CA 1
ATOM 772 C C . VAL A 1 99 ? -4.902 12.609 5.339 1.00 70.38 99 VAL A C 1
ATOM 774 O O . VAL A 1 99 ? -6.068 12.455 5.692 1.00 70.38 99 VAL A O 1
ATOM 777 N N . ILE A 1 100 ? -3.926 11.767 5.703 1.00 76.50 100 ILE A N 1
ATOM 778 C CA . ILE A 1 100 ? -4.174 10.560 6.509 1.00 76.50 100 ILE A CA 1
ATOM 779 C C . ILE A 1 100 ? -4.836 10.914 7.841 1.00 76.50 100 ILE A C 1
ATOM 781 O O . ILE A 1 100 ? -5.869 10.338 8.171 1.00 76.50 100 ILE A O 1
ATOM 785 N N . GLN A 1 101 ? -4.287 11.887 8.574 1.00 75.75 101 GLN A N 1
ATOM 786 C CA . GLN A 1 101 ? -4.833 12.327 9.864 1.00 75.75 101 GLN A CA 1
ATOM 787 C C . GLN A 1 101 ? -6.239 12.926 9.726 1.00 75.75 101 GLN A C 1
ATOM 789 O O . GLN A 1 101 ? -7.131 12.650 10.532 1.00 75.75 101 GLN A O 1
ATOM 794 N N . GLY A 1 102 ? -6.454 13.743 8.692 1.00 72.38 102 GLY A N 1
ATOM 795 C CA . GLY A 1 102 ? -7.744 14.359 8.406 1.00 72.38 102 GLY A CA 1
ATOM 796 C C . GLY A 1 102 ? -8.818 13.328 8.057 1.00 72.38 102 GLY A C 1
ATOM 797 O O . GLY A 1 102 ? -9.915 13.377 8.622 1.00 72.38 102 GLY A O 1
ATOM 798 N N . LEU A 1 103 ? -8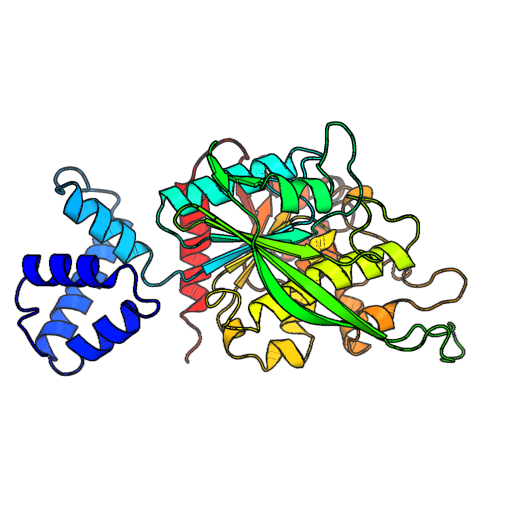.499 12.377 7.170 1.00 73.00 103 LEU A N 1
ATOM 799 C CA . LEU A 1 103 ? -9.406 11.301 6.759 1.00 73.00 103 LEU A CA 1
ATOM 800 C C . LEU A 1 103 ? -9.716 10.360 7.914 1.00 73.00 103 LEU A C 1
ATOM 802 O O . LEU A 1 103 ? -10.888 10.081 8.160 1.00 73.00 103 LEU A O 1
ATOM 806 N N . SER A 1 104 ? -8.694 9.902 8.640 1.00 76.75 104 SER A N 1
ATOM 807 C CA . SER A 1 104 ? -8.885 8.945 9.727 1.00 76.75 104 SER A CA 1
ATOM 808 C C . SER A 1 104 ? -9.786 9.526 10.815 1.00 76.75 104 SER A C 1
ATOM 810 O O . SER A 1 104 ? -10.733 8.872 11.247 1.00 76.75 104 SER A O 1
ATOM 812 N N . ALA A 1 105 ? -9.580 10.796 11.178 1.00 73.44 105 ALA A N 1
ATOM 813 C CA . ALA A 1 105 ? -10.442 11.495 12.126 1.00 73.44 105 ALA A CA 1
ATOM 814 C C . ALA A 1 105 ? -11.854 11.758 11.568 1.00 73.44 105 ALA A C 1
ATOM 816 O O . ALA A 1 105 ? -12.831 11.739 12.316 1.00 73.44 105 ALA A O 1
ATOM 817 N N . ALA A 1 106 ? -12.000 12.024 10.265 1.00 66.88 106 ALA A N 1
ATOM 818 C CA . ALA A 1 106 ? -13.310 12.221 9.643 1.00 66.88 106 ALA A CA 1
ATOM 819 C C . ALA A 1 106 ? -14.141 10.928 9.606 1.00 66.88 106 ALA A C 1
ATOM 821 O O . ALA A 1 106 ? -15.340 10.962 9.897 1.00 66.88 106 ALA A O 1
ATOM 822 N N . PHE A 1 107 ? -13.514 9.794 9.293 1.00 69.50 107 PHE A N 1
ATOM 823 C CA . PHE A 1 107 ? -14.160 8.483 9.332 1.00 69.50 107 PHE A CA 1
ATOM 824 C C . PHE A 1 107 ? -14.528 8.079 10.757 1.00 69.50 107 PHE A C 1
ATOM 826 O O . PHE A 1 107 ? -15.659 7.650 10.984 1.00 69.50 107 PHE A O 1
ATOM 833 N N . GLU A 1 108 ? -13.638 8.310 11.724 1.00 69.44 108 GLU A N 1
ATOM 834 C CA . GLU A 1 108 ? -13.928 8.043 13.132 1.00 69.44 108 GLU A CA 1
ATOM 835 C C . GLU A 1 108 ? -15.127 8.872 13.626 1.00 69.44 108 GLU A C 1
ATOM 837 O O . GLU A 1 108 ? -16.060 8.320 14.209 1.00 69.44 108 GLU A O 1
ATOM 842 N N . ARG A 1 109 ? -15.173 10.180 13.317 1.00 65.88 109 ARG A N 1
ATOM 843 C CA . ARG A 1 109 ? -16.326 11.050 13.638 1.00 65.88 109 ARG A CA 1
ATOM 844 C C . ARG A 1 109 ? -17.625 10.614 12.963 1.00 65.88 109 ARG A C 1
ATOM 846 O O . ARG A 1 109 ? -18.703 10.915 13.467 1.00 65.88 109 ARG A O 1
ATOM 853 N N . SER A 1 110 ? -17.523 9.924 11.831 1.00 59.56 110 SER A N 1
ATOM 854 C CA . SER A 1 110 ? -18.673 9.326 11.142 1.00 59.56 110 SER A CA 1
ATOM 855 C C . SER A 1 110 ? -19.095 7.990 11.768 1.00 59.56 110 SER A C 1
ATOM 857 O O . SER A 1 110 ? -20.140 7.454 11.422 1.00 59.56 110 SER A O 1
ATOM 859 N N . GLY A 1 111 ? -18.320 7.466 12.722 1.00 62.66 111 GLY A N 1
ATOM 860 C CA . GLY A 1 111 ? -18.575 6.213 13.424 1.00 62.66 111 GLY A CA 1
ATOM 861 C C . GLY A 1 111 ? -17.931 4.987 12.775 1.00 62.66 111 GLY A C 1
ATOM 862 O O . GLY A 1 111 ? -18.233 3.872 13.194 1.00 62.66 111 GLY A O 1
ATOM 863 N N . LEU A 1 112 ? -17.056 5.145 11.780 1.00 66.88 112 LEU A N 1
ATOM 864 C CA . LEU A 1 112 ? -16.359 4.019 11.152 1.00 66.88 112 LEU A CA 1
ATOM 865 C C . LEU A 1 112 ? -15.193 3.532 12.024 1.00 66.88 112 LEU A C 1
ATOM 867 O O . LEU A 1 112 ? -14.542 4.326 12.704 1.00 66.88 112 LEU A O 1
ATOM 871 N N . GLY A 1 113 ? -14.937 2.222 11.989 1.00 74.88 113 GLY A N 1
ATOM 872 C CA . GLY A 1 113 ? -13.678 1.649 12.464 1.00 74.88 113 GLY A CA 1
ATOM 873 C C . GLY A 1 113 ? -12.578 1.965 11.461 1.00 74.88 113 GLY A C 1
ATOM 874 O O . GLY A 1 113 ? -12.760 1.736 10.261 1.00 74.88 113 GLY A O 1
ATOM 875 N N . VAL A 1 114 ? -11.475 2.535 11.939 1.00 83.50 114 VAL A N 1
ATOM 876 C CA . VAL A 1 114 ? -10.370 2.965 11.083 1.00 83.50 114 VAL A CA 1
ATOM 877 C C . VAL A 1 114 ? -9.072 2.395 11.616 1.00 83.50 114 VAL A C 1
ATOM 879 O O . VAL A 1 114 ? -8.686 2.704 12.741 1.00 83.50 114 VAL A O 1
ATOM 882 N N . THR A 1 115 ? -8.358 1.657 10.775 1.00 92.56 115 THR A N 1
ATOM 883 C CA . THR A 1 115 ? -6.993 1.219 11.068 1.00 92.56 115 THR A CA 1
ATOM 884 C C . THR A 1 115 ? -6.020 1.893 10.112 1.00 92.56 115 THR A C 1
ATOM 886 O O . THR A 1 115 ? -6.183 1.829 8.900 1.00 92.56 115 THR A O 1
ATOM 889 N N . VAL A 1 116 ? -4.976 2.529 10.633 1.00 94.81 116 VAL A N 1
ATOM 890 C CA . VAL A 1 116 ? -3.874 3.076 9.832 1.00 94.81 116 VAL A CA 1
ATOM 891 C C . VAL A 1 116 ? -2.640 2.212 10.060 1.00 94.81 116 VAL A C 1
ATOM 893 O O . VAL A 1 116 ? -2.188 2.089 11.195 1.00 94.81 116 VAL A O 1
ATOM 896 N N . ILE A 1 117 ? -2.089 1.631 8.996 1.00 97.12 117 ILE A N 1
ATOM 897 C CA . ILE A 1 117 ? -0.859 0.836 9.013 1.00 97.12 117 ILE A CA 1
ATOM 898 C C . ILE A 1 117 ? 0.283 1.672 8.435 1.00 97.12 117 ILE A C 1
ATOM 900 O O . ILE A 1 117 ? 0.189 2.166 7.309 1.00 97.12 117 ILE A O 1
ATOM 904 N N . SER A 1 118 ? 1.369 1.811 9.195 1.00 95.81 118 SER A N 1
ATOM 905 C CA . SER A 1 118 ? 2.541 2.589 8.783 1.00 95.81 118 SER A CA 1
ATOM 906 C C . SER A 1 118 ? 3.840 2.030 9.379 1.00 95.81 118 SER A C 1
ATOM 908 O O . SER A 1 118 ? 3.795 1.394 10.431 1.00 95.81 118 SER A O 1
ATOM 910 N N . PRO A 1 119 ? 5.017 2.230 8.764 1.00 95.94 119 PRO A N 1
ATOM 911 C CA . PRO A 1 119 ? 6.283 1.827 9.371 1.00 95.94 119 PRO A CA 1
ATOM 912 C C . PRO A 1 119 ? 6.571 2.565 10.683 1.00 95.94 119 PRO A C 1
ATOM 914 O O . PRO A 1 119 ? 6.366 3.773 10.775 1.00 95.94 119 PRO A O 1
ATOM 917 N N . LEU A 1 120 ? 7.110 1.869 11.684 1.00 95.19 120 LEU A N 1
ATOM 918 C CA . LEU A 1 120 ? 7.753 2.496 12.837 1.00 95.19 120 LEU A CA 1
ATOM 919 C C . LEU A 1 120 ? 9.225 2.739 12.497 1.00 95.19 120 LEU A C 1
ATOM 921 O O . LEU A 1 120 ? 10.031 1.813 12.570 1.00 95.19 120 LEU A O 1
ATOM 925 N N . TYR A 1 121 ? 9.559 3.961 12.090 1.00 94.44 121 TYR A N 1
ATOM 926 C CA . TYR A 1 121 ? 10.918 4.291 11.663 1.00 94.44 121 TYR A CA 1
ATOM 927 C C . TYR A 1 121 ? 11.890 4.344 12.844 1.00 94.44 121 TYR A C 1
ATOM 929 O O . TYR A 1 121 ? 11.587 4.966 13.859 1.00 94.44 121 TYR A O 1
ATOM 937 N N . GLU A 1 122 ? 13.057 3.710 12.720 1.00 92.31 122 GLU A N 1
ATOM 938 C CA . GLU A 1 122 ? 14.060 3.657 13.793 1.00 92.31 122 GLU A CA 1
ATOM 939 C C . GLU A 1 122 ? 14.693 5.025 14.058 1.00 92.31 122 GLU A C 1
ATOM 941 O O . GLU A 1 122 ? 14.783 5.457 15.208 1.00 92.31 122 GLU A O 1
ATOM 946 N N . ARG A 1 123 ? 15.118 5.724 13.002 1.00 87.38 123 ARG A N 1
ATOM 947 C CA . ARG A 1 123 ? 15.769 7.030 13.123 1.00 87.38 123 ARG A CA 1
ATOM 948 C C . ARG A 1 123 ? 14.726 8.127 13.245 1.00 87.38 123 ARG A C 1
ATOM 950 O O . ARG A 1 123 ? 13.665 8.043 12.645 1.00 87.38 123 ARG A O 1
ATOM 957 N N . SER A 1 124 ? 15.032 9.174 13.999 1.00 83.12 124 SER A N 1
ATOM 958 C CA . SER A 1 124 ? 14.284 10.424 13.914 1.00 83.12 124 SER A CA 1
ATOM 959 C C . SER A 1 124 ? 14.845 11.281 12.782 1.00 83.12 124 SER A C 1
ATOM 961 O O . SER A 1 124 ? 16.056 11.366 12.576 1.00 83.12 124 SER A O 1
ATOM 963 N N . ILE A 1 125 ? 13.957 11.952 12.050 1.00 79.50 125 ILE A N 1
ATOM 964 C CA . ILE A 1 125 ? 14.340 13.036 11.145 1.00 79.50 125 ILE A CA 1
ATOM 965 C C . ILE A 1 125 ? 13.715 14.310 11.693 1.00 79.50 125 ILE A C 1
ATOM 967 O O . ILE A 1 125 ? 12.489 14.412 11.799 1.00 79.50 125 ILE A O 1
ATOM 971 N N . CYS A 1 126 ? 14.567 15.280 12.032 1.00 72.44 126 CYS A N 1
ATOM 972 C CA . CYS A 1 126 ? 14.160 16.548 12.628 1.00 72.44 126 CYS A CA 1
ATOM 973 C C . CYS A 1 126 ? 13.023 17.203 11.828 1.00 72.44 126 CYS A C 1
ATOM 975 O O . CYS A 1 126 ? 13.113 17.368 10.611 1.00 72.44 126 CYS A O 1
ATOM 977 N N . GLY A 1 127 ? 11.931 17.534 12.521 1.00 67.38 127 GLY A N 1
ATOM 978 C CA . GLY A 1 127 ? 10.748 18.158 11.929 1.00 67.38 127 GLY A CA 1
ATOM 979 C C . GLY A 1 127 ? 9.878 17.243 11.062 1.00 67.38 127 GLY A C 1
ATOM 980 O O . GLY A 1 127 ? 8.827 17.698 10.624 1.00 67.38 127 GLY A O 1
ATOM 981 N N . ARG A 1 128 ? 10.267 15.977 10.833 1.00 72.56 128 ARG A N 1
ATOM 982 C CA . ARG A 1 128 ? 9.482 15.017 10.040 1.00 72.56 128 ARG A CA 1
ATOM 983 C C . ARG A 1 128 ? 8.928 13.862 10.860 1.00 72.56 128 ARG A C 1
ATOM 985 O O . ARG A 1 128 ? 7.750 13.555 10.745 1.00 72.56 128 ARG A O 1
ATOM 992 N N . HIS A 1 129 ? 9.744 13.196 11.673 1.00 79.44 129 HIS A N 1
ATOM 993 C CA . HIS A 1 129 ? 9.264 12.089 12.505 1.00 79.44 129 HIS A CA 1
ATOM 994 C C . HIS A 1 129 ? 10.150 11.829 13.717 1.00 79.44 129 HIS A C 1
ATOM 996 O O . HIS A 1 129 ? 11.346 12.127 13.713 1.00 79.44 129 HIS A O 1
ATOM 1002 N N . ARG A 1 130 ? 9.536 11.241 14.744 1.00 83.88 130 ARG A N 1
ATOM 1003 C CA . ARG A 1 130 ? 10.222 10.704 15.925 1.00 83.88 130 ARG A CA 1
ATOM 1004 C C . ARG A 1 130 ? 10.658 9.264 15.670 1.00 83.88 130 ARG A C 1
ATOM 1006 O O . ARG A 1 130 ? 9.966 8.542 14.954 1.00 83.88 130 ARG A O 1
ATOM 1013 N N . GLY A 1 131 ? 11.775 8.868 16.272 1.00 88.06 131 GLY A N 1
ATOM 1014 C CA . GLY A 1 131 ? 12.292 7.506 16.164 1.00 88.06 131 GLY A CA 1
ATOM 1015 C C . GLY A 1 131 ? 11.441 6.494 16.934 1.00 88.06 131 GLY A C 1
ATOM 1016 O O . GLY A 1 131 ? 10.651 6.850 17.817 1.00 88.06 131 GLY A O 1
ATOM 1017 N N . ALA A 1 132 ? 11.625 5.215 16.618 1.00 90.62 132 ALA A N 1
ATOM 1018 C CA . ALA A 1 132 ? 10.859 4.110 17.181 1.00 90.62 132 ALA A CA 1
ATOM 1019 C C . ALA A 1 132 ? 10.958 4.063 18.711 1.00 90.62 132 ALA A C 1
ATOM 1021 O O . ALA A 1 132 ? 9.937 3.959 19.388 1.00 90.62 132 ALA A O 1
ATOM 1022 N N . GLU A 1 133 ? 12.167 4.194 19.263 1.00 91.94 133 GLU A N 1
ATOM 1023 C CA . GLU A 1 133 ? 12.394 4.172 20.714 1.00 91.94 133 GLU A CA 1
ATOM 1024 C C . GLU A 1 133 ? 11.685 5.326 21.427 1.00 91.94 133 GLU A C 1
ATOM 1026 O O . GLU A 1 133 ? 11.060 5.128 22.469 1.00 91.94 133 GLU A O 1
ATOM 1031 N N . GLU A 1 134 ? 11.709 6.521 20.833 1.00 90.62 134 GLU A N 1
ATOM 1032 C CA . GLU A 1 134 ? 10.996 7.680 21.364 1.00 90.62 134 GLU A CA 1
ATOM 1033 C C . GLU A 1 134 ? 9.484 7.444 21.356 1.00 90.62 134 GLU A C 1
ATOM 1035 O O . GLU A 1 134 ? 8.802 7.783 22.319 1.00 90.62 134 GLU A O 1
ATOM 1040 N N . LEU A 1 135 ? 8.929 6.886 20.275 1.00 91.81 135 LEU A N 1
ATOM 1041 C CA . LEU A 1 135 ? 7.495 6.587 20.162 1.00 91.81 135 LEU A CA 1
ATOM 1042 C C . LEU A 1 135 ? 7.059 5.488 21.122 1.00 91.81 135 LEU A C 1
ATOM 1044 O O . LEU A 1 135 ? 5.994 5.604 21.722 1.00 91.81 135 LEU A O 1
ATOM 1048 N N . ILE A 1 136 ? 7.880 4.461 21.316 1.00 93.38 136 ILE A N 1
ATOM 1049 C CA . ILE A 1 136 ? 7.609 3.395 22.283 1.00 93.38 136 ILE A CA 1
ATOM 1050 C C . ILE A 1 136 ? 7.625 3.949 23.713 1.00 93.38 136 ILE A C 1
ATOM 1052 O O . ILE A 1 136 ? 6.752 3.595 24.502 1.00 93.38 136 ILE A O 1
ATOM 1056 N N . ARG A 1 137 ? 8.572 4.838 24.038 1.00 92.94 137 ARG A N 1
ATOM 1057 C CA . ARG A 1 137 ? 8.692 5.446 25.371 1.00 92.94 137 ARG A CA 1
ATOM 1058 C C . ARG A 1 137 ? 7.583 6.456 25.659 1.00 92.94 137 ARG A C 1
ATOM 1060 O O . ARG A 1 137 ? 6.948 6.375 26.706 1.00 92.94 137 ARG A O 1
ATOM 1067 N N . ASP A 1 138 ? 7.359 7.406 24.751 1.00 92.00 138 ASP A N 1
ATOM 1068 C CA . ASP A 1 138 ? 6.498 8.564 25.031 1.00 92.00 138 ASP A CA 1
ATOM 1069 C C . ASP A 1 138 ? 5.090 8.422 24.438 1.00 92.00 138 ASP A C 1
ATOM 1071 O O . ASP A 1 138 ? 4.212 9.218 24.744 1.00 92.00 138 ASP A O 1
ATOM 1075 N N . GLY A 1 139 ? 4.845 7.447 23.563 1.00 92.38 139 GLY A N 1
ATOM 1076 C CA . GLY A 1 139 ? 3.575 7.312 22.854 1.00 92.38 139 GLY A CA 1
ATOM 1077 C C . GLY A 1 139 ? 3.442 8.216 21.621 1.00 92.38 139 GLY A C 1
ATOM 1078 O O . GLY A 1 139 ? 4.318 9.029 21.287 1.00 92.38 139 GLY A O 1
ATOM 1079 N N . VAL A 1 140 ? 2.303 8.077 20.938 1.00 91.56 140 VAL A N 1
ATOM 1080 C CA . VAL A 1 140 ? 1.924 8.815 19.721 1.00 91.56 140 VAL A CA 1
ATOM 1081 C C . VAL A 1 140 ? 0.694 9.682 19.977 1.00 91.56 140 VAL A C 1
ATOM 1083 O O . VAL A 1 140 ? -0.189 9.313 20.747 1.00 91.56 140 VAL A O 1
ATOM 1086 N N . ARG A 1 141 ? 0.617 10.856 19.345 1.00 88.31 141 ARG A N 1
ATOM 1087 C CA . ARG A 1 141 ? -0.553 11.734 19.474 1.00 88.31 141 ARG A CA 1
ATOM 1088 C C . ARG A 1 141 ? -1.656 11.317 18.503 1.00 88.31 141 ARG A C 1
ATOM 1090 O O . ARG A 1 141 ? -1.430 11.286 17.297 1.00 88.31 141 ARG A O 1
ATOM 1097 N N . ILE A 1 142 ? -2.853 11.076 19.029 1.00 85.69 142 ILE A N 1
ATOM 1098 C CA . ILE A 1 142 ? -4.080 10.825 18.265 1.00 85.69 142 ILE A CA 1
ATOM 1099 C C . ILE A 1 142 ? -5.149 11.788 18.782 1.00 85.69 142 ILE A C 1
ATOM 1101 O O . ILE A 1 142 ? -5.437 11.808 19.976 1.00 85.69 142 ILE A O 1
ATOM 1105 N N . GLY A 1 143 ? -5.698 12.641 17.911 1.00 74.25 143 GLY A N 1
ATOM 1106 C CA . GLY A 1 143 ? -6.741 13.603 18.303 1.00 74.25 143 GLY A CA 1
ATOM 1107 C C . GLY A 1 143 ? -6.320 14.599 19.397 1.00 74.25 143 GLY A C 1
ATOM 1108 O O . GLY A 1 143 ? -7.159 15.062 20.159 1.00 74.25 143 GLY A O 1
ATOM 1109 N N . GLY A 1 144 ? -5.021 14.904 19.513 1.00 78.50 144 GLY A N 1
ATOM 1110 C CA . GLY A 1 144 ? -4.463 15.779 20.556 1.00 78.50 144 GLY A CA 1
ATOM 1111 C C . GLY A 1 144 ? -4.085 15.063 21.860 1.00 78.50 144 GLY A C 1
ATOM 1112 O O . GLY A 1 144 ? -3.277 15.592 22.628 1.00 78.50 144 GLY A O 1
ATOM 1113 N N . THR A 1 145 ? -4.568 13.839 22.074 1.00 85.06 145 THR A N 1
ATOM 1114 C CA . THR A 1 145 ? -4.248 13.008 23.241 1.00 85.06 145 THR A CA 1
ATOM 1115 C C . THR A 1 145 ? -3.053 12.103 22.955 1.00 85.06 145 THR A C 1
ATOM 1117 O O . THR A 1 145 ? -2.883 11.607 21.843 1.00 85.06 145 THR A O 1
ATOM 1120 N N . LEU A 1 146 ? -2.202 11.898 23.958 1.00 91.25 146 LEU A N 1
ATOM 1121 C CA . LEU A 1 146 ? -1.061 10.991 23.873 1.00 91.25 146 LEU A CA 1
ATOM 1122 C C . LEU A 1 146 ? -1.524 9.562 24.171 1.00 91.25 146 LEU A C 1
ATOM 1124 O O . LEU A 1 146 ? -2.118 9.320 25.218 1.00 91.25 146 LEU A O 1
ATOM 1128 N N . GLN A 1 147 ? -1.264 8.638 23.250 1.00 93.88 147 GLN A N 1
ATOM 1129 C CA . GLN A 1 147 ? -1.631 7.231 23.365 1.00 93.88 147 GLN A CA 1
ATOM 1130 C C . GLN A 1 147 ? -0.370 6.365 23.467 1.00 93.88 147 GLN A C 1
ATOM 1132 O O . GLN A 1 147 ? 0.542 6.533 22.647 1.00 93.88 147 GLN A O 1
ATOM 1137 N N . PRO A 1 148 ? -0.291 5.442 24.442 1.00 94.50 148 PRO A N 1
ATOM 1138 C CA . PRO A 1 148 ? 0.858 4.560 24.584 1.00 94.50 148 PRO A CA 1
ATOM 1139 C C . PRO A 1 148 ? 0.919 3.549 23.435 1.00 94.50 148 PRO A C 1
ATOM 1141 O O . PRO A 1 148 ? -0.109 3.102 22.919 1.00 94.50 148 PRO A O 1
ATOM 1144 N N . LEU A 1 149 ? 2.138 3.161 23.059 1.00 95.69 149 LEU A N 1
ATOM 1145 C CA . LEU A 1 149 ? 2.363 2.066 22.121 1.00 95.69 149 LEU A CA 1
ATOM 1146 C C . LEU A 1 149 ? 2.452 0.747 22.891 1.00 95.69 149 LEU A C 1
ATOM 1148 O O . LEU A 1 149 ? 3.168 0.629 23.881 1.00 95.69 149 LEU A O 1
ATOM 1152 N N . SER A 1 150 ? 1.749 -0.268 22.402 1.00 94.81 150 SER A N 1
ATOM 1153 C CA . SER A 1 150 ? 1.790 -1.632 22.932 1.00 94.81 150 SER A CA 1
ATOM 1154 C C . SER A 1 150 ? 2.268 -2.591 21.849 1.00 94.81 150 SER A C 1
ATOM 1156 O O . SER A 1 150 ? 1.788 -2.528 20.717 1.00 94.81 150 SER A O 1
ATOM 1158 N N . LYS A 1 151 ? 3.219 -3.475 22.168 1.00 96.38 151 LYS A N 1
ATOM 1159 C CA . LYS A 1 151 ? 3.615 -4.545 21.245 1.00 96.38 151 LYS A CA 1
ATOM 1160 C C . LYS A 1 151 ? 2.483 -5.565 21.178 1.00 96.38 151 LYS A C 1
ATOM 1162 O O . LYS A 1 151 ? 2.081 -6.108 22.203 1.00 96.38 151 LYS A O 1
ATOM 1167 N N . LEU A 1 152 ? 1.973 -5.796 19.977 1.00 95.56 152 LEU A N 1
ATOM 1168 C CA . LEU A 1 152 ? 0.829 -6.664 19.728 1.00 95.56 152 LEU A CA 1
ATOM 1169 C C . LEU A 1 152 ? 1.260 -8.076 19.320 1.00 95.56 152 LEU A C 1
ATOM 1171 O O . LEU A 1 152 ? 0.591 -9.049 19.650 1.00 95.56 152 LEU A O 1
ATOM 1175 N N . GLY A 1 153 ? 2.394 -8.193 18.630 1.00 96.44 153 GLY A N 1
ATOM 1176 C CA . GLY A 1 153 ? 2.937 -9.472 18.192 1.00 96.44 153 GLY A CA 1
ATOM 1177 C C . GLY A 1 153 ? 3.961 -9.300 17.081 1.00 96.44 153 GLY A C 1
ATOM 1178 O O . GLY A 1 153 ? 4.625 -8.264 16.986 1.00 96.44 153 GLY A O 1
ATOM 1179 N N . THR A 1 154 ? 4.084 -10.324 16.245 1.00 97.75 154 THR A N 1
ATOM 1180 C CA . THR A 1 154 ? 4.947 -10.322 15.065 1.00 97.75 154 THR A CA 1
ATOM 1181 C C . THR A 1 154 ? 4.221 -10.916 13.860 1.00 97.75 154 THR A C 1
ATOM 1183 O O . THR A 1 154 ? 3.304 -11.726 14.007 1.00 97.75 154 THR A O 1
ATOM 1186 N N . VAL A 1 155 ? 4.647 -10.515 12.664 1.00 97.44 155 VAL A N 1
ATOM 1187 C CA . VAL A 1 155 ? 4.290 -11.150 11.389 1.00 97.44 155 VAL A CA 1
ATOM 1188 C C . VAL A 1 155 ? 5.554 -11.545 10.642 1.00 97.44 155 VAL A C 1
ATOM 1190 O O . VAL A 1 155 ? 6.615 -10.951 10.835 1.00 97.44 155 VAL A O 1
ATOM 1193 N N . THR A 1 156 ? 5.448 -12.543 9.771 1.00 97.75 156 THR A N 1
ATOM 1194 C CA . THR A 1 156 ? 6.549 -12.950 8.898 1.00 97.75 156 THR A CA 1
ATOM 1195 C C . THR A 1 156 ? 6.307 -12.415 7.498 1.00 97.75 156 THR A C 1
ATOM 1197 O O . THR A 1 156 ? 5.331 -12.786 6.856 1.00 97.75 156 THR A O 1
ATOM 1200 N N . VAL A 1 157 ? 7.219 -11.580 7.004 1.00 97.81 157 VAL A N 1
ATOM 1201 C CA . VAL A 1 157 ? 7.152 -11.012 5.656 1.00 97.81 157 VAL A CA 1
ATOM 1202 C C . VAL A 1 157 ? 8.125 -11.765 4.750 1.00 97.81 157 VAL A C 1
ATOM 1204 O O . VAL A 1 157 ? 9.339 -11.646 4.933 1.00 97.81 157 VAL A O 1
ATOM 1207 N N . PRO A 1 158 ? 7.637 -12.569 3.790 1.00 97.06 158 PRO A N 1
ATOM 1208 C CA . PRO A 1 158 ? 8.515 -13.265 2.862 1.00 97.06 158 PRO A CA 1
ATOM 1209 C C . PRO A 1 158 ? 8.971 -12.344 1.727 1.00 97.06 158 PRO A C 1
ATOM 1211 O O . PRO A 1 158 ? 8.157 -11.666 1.095 1.00 97.06 158 PRO A O 1
ATOM 1214 N N . PHE A 1 159 ? 10.266 -12.406 1.442 1.00 97.25 159 PHE A N 1
ATOM 1215 C CA . PHE A 1 159 ? 10.932 -11.828 0.283 1.00 97.25 159 PHE A CA 1
ATOM 1216 C C . PHE A 1 159 ? 11.419 -12.983 -0.585 1.00 97.25 159 PHE A C 1
ATOM 1218 O O . PHE A 1 159 ? 12.007 -13.942 -0.075 1.00 97.25 159 PHE A O 1
ATOM 1225 N N . GLY A 1 160 ? 11.163 -12.921 -1.889 1.00 96.56 160 GLY A N 1
ATOM 1226 C CA . GLY A 1 16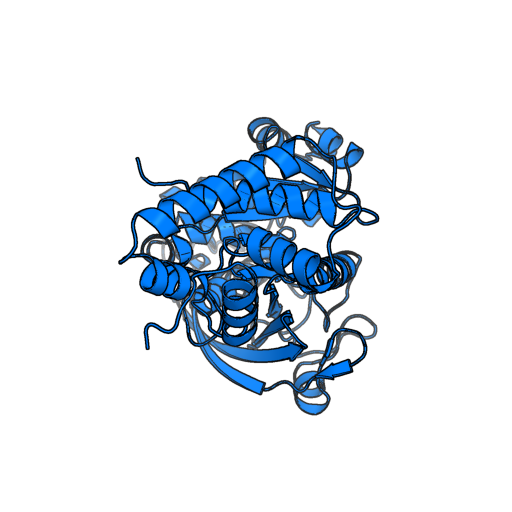0 ? 11.744 -13.910 -2.789 1.00 96.56 160 GLY A CA 1
ATOM 1227 C C . GLY A 1 160 ? 13.241 -13.656 -3.002 1.00 96.56 160 GLY A C 1
ATOM 1228 O O . GLY A 1 160 ? 13.803 -12.715 -2.435 1.00 96.56 160 GLY A O 1
ATOM 1229 N N . PRO A 1 161 ? 13.921 -14.528 -3.759 1.00 95.62 161 PRO A N 1
ATOM 1230 C CA . PRO A 1 161 ? 15.339 -14.356 -4.037 1.00 95.62 161 PRO A CA 1
ATOM 1231 C C . PRO A 1 161 ? 15.570 -13.177 -4.993 1.00 95.62 161 PRO A C 1
ATOM 1233 O O . PRO A 1 161 ? 14.630 -12.599 -5.529 1.00 95.62 161 PRO A O 1
ATOM 1236 N N . THR A 1 162 ? 16.827 -12.872 -5.280 1.00 94.12 162 THR A N 1
ATOM 1237 C CA . THR A 1 162 ? 17.209 -12.143 -6.495 1.00 94.12 162 THR A CA 1
ATOM 1238 C C . THR A 1 162 ? 18.039 -13.047 -7.384 1.00 94.12 162 THR A C 1
ATOM 1240 O O . THR A 1 162 ? 18.700 -13.979 -6.909 1.00 94.12 162 THR A O 1
ATOM 1243 N N . LYS A 1 163 ? 17.988 -12.803 -8.691 1.00 91.94 163 LYS A N 1
ATOM 1244 C CA . LYS A 1 163 ? 18.661 -13.646 -9.680 1.00 91.94 163 LYS A CA 1
ATOM 1245 C C . LYS A 1 163 ? 19.594 -12.820 -10.542 1.00 91.94 163 LYS A C 1
ATOM 1247 O O . LYS A 1 163 ? 19.351 -11.647 -10.785 1.00 91.94 163 LYS A O 1
ATOM 1252 N N . ARG A 1 164 ? 20.651 -13.432 -11.051 1.00 92.56 164 ARG A N 1
ATOM 1253 C CA . ARG A 1 164 ? 21.498 -12.815 -12.057 1.00 92.56 164 ARG A CA 1
ATOM 1254 C C . ARG A 1 164 ? 20.763 -12.831 -13.387 1.00 92.56 164 ARG A C 1
ATOM 1256 O O . ARG A 1 164 ? 20.286 -13.880 -13.830 1.00 92.56 164 ARG A O 1
ATOM 1263 N N . SER A 1 165 ? 20.670 -11.667 -14.011 1.00 85.00 165 SER A N 1
ATOM 1264 C CA . SER A 1 165 ? 19.997 -11.494 -15.293 1.00 85.00 165 SER A CA 1
ATOM 1265 C C . SER A 1 165 ? 20.622 -12.387 -16.360 1.00 85.00 165 SER A C 1
ATOM 1267 O O . SER A 1 165 ? 21.844 -12.494 -16.448 1.00 85.00 165 SER A O 1
ATOM 1269 N N . GLY A 1 166 ? 19.782 -13.065 -17.141 1.00 79.69 166 GLY A N 1
ATOM 1270 C CA . GLY A 1 166 ? 20.195 -13.972 -18.218 1.00 79.69 166 GLY A CA 1
ATOM 1271 C C . GLY A 1 166 ? 20.717 -15.346 -17.774 1.00 79.69 166 GLY A C 1
ATOM 1272 O O . GLY A 1 166 ? 20.639 -16.289 -18.552 1.00 79.69 166 GLY A O 1
ATOM 1273 N N . GLU A 1 167 ? 21.196 -15.492 -16.536 1.00 77.25 167 GLU A N 1
ATOM 1274 C CA . GLU A 1 167 ? 21.763 -16.752 -16.021 1.00 77.25 167 GLU A CA 1
ATOM 1275 C C . GLU A 1 167 ? 20.822 -17.475 -15.044 1.00 77.25 167 GLU A C 1
ATOM 1277 O O . GLU A 1 167 ? 20.944 -18.681 -14.838 1.00 77.25 167 GLU A O 1
ATOM 1282 N N . GLY A 1 168 ? 19.897 -16.747 -14.406 1.00 76.75 168 GLY A N 1
ATOM 1283 C CA . GLY A 1 168 ? 18.951 -17.296 -13.430 1.00 76.75 168 GLY A CA 1
ATOM 1284 C C . GLY A 1 168 ? 19.587 -17.750 -12.109 1.00 76.75 168 GLY A C 1
ATOM 1285 O O . GLY A 1 168 ? 18.873 -18.228 -11.224 1.00 76.75 168 GLY A O 1
ATOM 1286 N N . SER A 1 169 ? 20.905 -17.590 -11.956 1.00 88.94 169 SER A N 1
ATOM 1287 C CA . SER A 1 169 ? 21.650 -17.928 -10.744 1.00 88.94 169 SER A CA 1
ATOM 1288 C C . SER A 1 169 ? 21.238 -17.015 -9.590 1.00 88.94 169 SER A C 1
ATOM 1290 O O . SER A 1 169 ? 21.049 -15.817 -9.769 1.00 88.94 169 SER A O 1
ATOM 1292 N N . ILE A 1 170 ? 21.053 -17.576 -8.396 1.00 91.44 170 ILE A N 1
ATOM 1293 C CA . ILE A 1 170 ? 20.615 -16.803 -7.229 1.00 91.44 170 ILE A CA 1
ATOM 1294 C C . ILE A 1 170 ? 21.760 -15.888 -6.775 1.00 91.44 170 ILE A C 1
ATOM 1296 O O . ILE A 1 170 ? 22.838 -16.375 -6.440 1.00 91.44 170 ILE A O 1
ATOM 1300 N N . VAL A 1 171 ? 21.511 -14.576 -6.741 1.00 92.44 171 VAL A N 1
ATOM 1301 C CA . VAL A 1 171 ? 22.436 -13.575 -6.179 1.00 92.44 171 VAL A CA 1
ATOM 1302 C C . VAL A 1 171 ? 22.174 -13.428 -4.683 1.00 92.44 171 VAL A C 1
ATOM 1304 O O . VAL A 1 171 ? 23.106 -13.443 -3.879 1.00 92.44 171 VAL A O 1
ATOM 1307 N N . ARG A 1 172 ? 20.896 -13.356 -4.293 1.00 94.50 172 ARG A N 1
ATOM 1308 C CA . ARG A 1 172 ? 20.459 -13.348 -2.892 1.00 94.50 172 ARG A CA 1
ATOM 1309 C C . ARG A 1 172 ? 19.374 -14.381 -2.679 1.00 94.50 172 ARG A C 1
ATOM 1311 O O . ARG A 1 172 ? 18.403 -14.441 -3.428 1.00 94.50 172 ARG A O 1
ATOM 1318 N N . SER A 1 173 ? 19.529 -15.180 -1.632 1.00 95.00 173 SER A N 1
ATOM 1319 C CA . SER A 1 173 ? 18.524 -16.162 -1.237 1.00 95.00 173 SER A CA 1
ATOM 1320 C C . SER A 1 173 ? 17.241 -15.483 -0.766 1.00 95.00 173 SER A C 1
ATOM 1322 O O . SER A 1 173 ? 17.279 -14.398 -0.188 1.00 95.00 173 SER A O 1
ATOM 1324 N N . ALA A 1 174 ? 16.112 -16.162 -0.970 1.00 95.56 174 ALA A N 1
ATOM 1325 C CA . ALA A 1 174 ? 14.839 -15.762 -0.384 1.00 95.56 174 ALA A CA 1
ATOM 1326 C C . ALA A 1 174 ? 14.966 -15.637 1.141 1.00 95.56 174 ALA A C 1
ATOM 1328 O O . ALA A 1 174 ? 15.653 -16.441 1.780 1.00 95.56 174 ALA A O 1
ATOM 1329 N N . SER A 1 175 ? 14.276 -14.660 1.725 1.00 96.00 175 SER A N 1
ATOM 1330 C CA . SER A 1 175 ? 14.292 -14.423 3.167 1.00 96.00 175 SER A CA 1
ATOM 1331 C C . SER A 1 175 ? 12.883 -14.301 3.740 1.00 96.00 175 SER A C 1
ATOM 1333 O O . SER A 1 175 ? 11.889 -14.113 3.036 1.00 96.00 175 SER A O 1
ATOM 1335 N N . ARG A 1 176 ? 12.782 -14.478 5.055 1.00 96.69 176 ARG A N 1
ATOM 1336 C CA . ARG A 1 176 ? 11.545 -14.340 5.824 1.00 96.69 176 ARG A CA 1
ATOM 1337 C C . ARG A 1 176 ? 11.840 -13.440 7.007 1.00 96.69 176 ARG A C 1
ATOM 1339 O O . ARG A 1 176 ? 12.389 -13.890 8.008 1.00 96.69 176 ARG A O 1
ATOM 1346 N N . GLU A 1 177 ? 11.497 -12.171 6.863 1.00 97.31 177 GLU A N 1
ATOM 1347 C CA . GLU A 1 177 ? 11.810 -11.154 7.859 1.00 97.31 177 GLU A CA 1
ATOM 1348 C C . GLU A 1 177 ? 10.714 -11.133 8.927 1.00 97.31 177 GLU A C 1
ATOM 1350 O O . GLU A 1 177 ? 9.519 -11.131 8.614 1.00 97.31 177 GLU A O 1
ATOM 1355 N N . THR A 1 178 ? 11.110 -11.144 10.199 1.00 97.94 178 THR A N 1
ATOM 1356 C CA . THR A 1 178 ? 10.163 -11.070 11.320 1.00 97.94 178 THR A CA 1
ATOM 1357 C C . THR A 1 178 ? 9.929 -9.611 11.669 1.00 97.94 178 THR A C 1
ATOM 1359 O O . THR A 1 178 ? 10.821 -8.939 12.176 1.00 97.94 178 THR A O 1
ATOM 1362 N N . VAL A 1 179 ? 8.722 -9.124 11.401 1.00 98.06 179 VAL A N 1
ATOM 1363 C CA . VAL A 1 179 ? 8.326 -7.731 11.619 1.00 98.06 179 VAL A CA 1
ATOM 1364 C C . VAL A 1 179 ? 7.520 -7.638 12.903 1.00 98.06 179 VAL A C 1
ATOM 1366 O O . VAL A 1 179 ? 6.560 -8.384 13.102 1.00 98.06 179 VAL A O 1
ATOM 1369 N N . GLU A 1 180 ? 7.902 -6.721 13.785 1.00 98.00 180 GLU A N 1
ATOM 1370 C CA . GLU A 1 180 ? 7.167 -6.475 15.021 1.00 98.00 180 GLU A CA 1
ATOM 1371 C C . GLU A 1 180 ? 5.985 -5.548 14.755 1.00 98.00 180 GLU A C 1
ATOM 1373 O O . GLU A 1 180 ? 6.106 -4.554 14.037 1.00 98.00 180 GLU A O 1
ATOM 1378 N N . VAL A 1 181 ? 4.843 -5.861 15.362 1.00 98.06 181 VAL A N 1
ATOM 1379 C CA . VAL A 1 181 ? 3.616 -5.077 15.222 1.00 98.06 181 VAL A CA 1
ATOM 1380 C C . VAL A 1 181 ? 3.342 -4.361 16.534 1.00 98.06 181 VAL A C 1
ATOM 1382 O O . VAL A 1 181 ? 3.161 -4.999 17.574 1.00 98.06 181 VAL A O 1
ATOM 1385 N N . TYR A 1 182 ? 3.297 -3.034 16.486 1.00 97.44 182 TYR A N 1
ATOM 1386 C CA . TYR A 1 182 ? 2.912 -2.183 17.609 1.00 97.44 182 TYR A CA 1
ATOM 1387 C C . TYR A 1 182 ? 1.549 -1.556 17.358 1.00 97.44 182 TYR A C 1
ATOM 1389 O O . TYR A 1 182 ? 1.162 -1.331 16.216 1.00 97.44 182 TYR A O 1
ATOM 1397 N N . ARG A 1 183 ? 0.825 -1.243 18.429 1.00 96.31 183 ARG A N 1
ATOM 1398 C CA . ARG A 1 183 ? -0.498 -0.632 18.363 1.00 96.31 183 ARG A CA 1
ATOM 1399 C C . ARG A 1 183 ? -0.612 0.560 19.298 1.00 96.31 183 ARG A C 1
ATOM 1401 O O . ARG A 1 183 ? -0.226 0.460 20.463 1.00 96.31 183 ARG A O 1
ATOM 1408 N N . ALA A 1 184 ? -1.237 1.620 18.802 1.00 94.75 184 ALA A N 1
ATOM 1409 C CA . ALA A 1 184 ? -1.823 2.690 19.600 1.00 94.75 184 ALA A CA 1
ATOM 1410 C C . ALA A 1 184 ? -3.271 2.911 19.150 1.00 94.75 184 ALA A C 1
ATOM 1412 O O . ALA A 1 184 ? -3.558 2.835 17.958 1.00 94.75 184 ALA A O 1
ATOM 1413 N N . SER A 1 185 ? -4.185 3.188 20.075 1.00 91.00 185 SER A N 1
ATOM 1414 C CA . SER A 1 185 ? -5.610 3.317 19.755 1.00 91.00 185 SER A CA 1
ATOM 1415 C C . SER A 1 185 ? -6.228 4.500 20.488 1.00 91.00 185 SER A C 1
ATOM 1417 O O . SER A 1 185 ? -5.864 4.794 21.622 1.00 91.00 185 SER A O 1
ATOM 1419 N N . SER A 1 186 ? -7.186 5.162 19.848 1.00 86.38 186 SER A N 1
ATOM 1420 C CA . SER A 1 186 ? -8.052 6.169 20.458 1.00 86.38 186 SER A CA 1
ATOM 1421 C C . SER A 1 186 ? -9.445 6.007 19.869 1.00 86.38 186 SER A C 1
ATOM 1423 O O . SER A 1 186 ? -9.613 6.136 18.661 1.00 86.38 186 SER A O 1
ATOM 1425 N N . GLY A 1 187 ? -10.439 5.698 20.703 1.00 82.12 187 GLY A N 1
ATOM 1426 C CA . GLY A 1 187 ? -11.807 5.484 20.229 1.00 82.12 187 GLY A CA 1
ATOM 1427 C C . GLY A 1 187 ? -11.898 4.339 19.216 1.00 82.12 187 GLY A C 1
ATOM 1428 O O . GLY A 1 187 ? -11.595 3.195 19.552 1.00 82.12 187 GLY A O 1
ATOM 1429 N N . ARG A 1 188 ? -12.343 4.649 17.992 1.00 78.50 188 ARG A N 1
ATOM 1430 C CA . ARG A 1 188 ? -12.453 3.682 16.874 1.00 78.50 188 ARG A CA 1
ATOM 1431 C C . ARG A 1 188 ? -11.287 3.770 15.888 1.00 78.50 188 ARG A C 1
ATOM 1433 O O . ARG A 1 188 ? -11.283 3.053 14.890 1.00 78.50 188 ARG A O 1
ATOM 1440 N N . LEU A 1 189 ? -10.328 4.655 16.156 1.00 84.81 189 LEU A N 1
ATOM 1441 C CA . LEU A 1 189 ? -9.107 4.801 15.385 1.00 84.81 189 LEU A CA 1
ATOM 1442 C C . LEU A 1 189 ? -7.988 3.971 16.019 1.00 84.81 189 LEU A C 1
ATOM 1444 O O . LEU A 1 189 ? -7.611 4.167 17.177 1.00 84.81 189 LEU A O 1
ATOM 1448 N N . GLN A 1 190 ? -7.426 3.071 15.227 1.00 91.12 190 GLN A N 1
ATOM 1449 C CA . GLN A 1 190 ? -6.274 2.258 15.564 1.00 91.12 190 GLN A CA 1
ATOM 1450 C C . GLN A 1 190 ? -5.104 2.607 14.640 1.00 91.12 190 GLN A C 1
ATOM 1452 O O . GLN A 1 190 ? -5.247 2.721 13.427 1.00 91.12 190 GLN A O 1
ATOM 1457 N N . LEU A 1 191 ? -3.921 2.770 15.220 1.00 94.94 191 LEU A N 1
ATOM 1458 C CA . LEU A 1 191 ? -2.656 2.872 14.506 1.00 94.94 191 LEU A CA 1
ATOM 1459 C C . LEU A 1 191 ? -1.886 1.577 14.733 1.00 94.94 191 LEU A C 1
ATOM 1461 O O . LEU A 1 191 ? -1.605 1.216 15.877 1.00 94.94 191 LEU A O 1
ATOM 1465 N N . LEU A 1 192 ? -1.553 0.893 13.647 1.00 96.88 192 LEU A N 1
ATOM 1466 C CA . LEU A 1 192 ? -0.682 -0.270 13.630 1.00 96.88 192 LEU A CA 1
ATOM 1467 C C . LEU A 1 192 ? 0.659 0.123 13.025 1.00 96.88 192 LEU A C 1
ATOM 1469 O O . LEU A 1 192 ? 0.723 0.655 11.917 1.00 96.88 192 LEU A O 1
ATOM 1473 N N . PHE A 1 193 ? 1.733 -0.164 13.749 1.00 97.38 193 PHE A N 1
ATOM 1474 C CA . PHE A 1 193 ? 3.076 0.133 13.297 1.00 97.38 193 PHE A CA 1
ATOM 1475 C C . PHE A 1 193 ? 3.867 -1.130 12.995 1.00 97.38 193 PHE A C 1
ATOM 1477 O O . PHE A 1 193 ? 3.928 -2.034 13.827 1.00 97.38 193 PHE A O 1
ATOM 1484 N N . LEU A 1 194 ? 4.495 -1.156 11.822 1.00 97.81 194 LEU A N 1
ATOM 1485 C CA . LEU A 1 194 ? 5.408 -2.214 11.398 1.00 97.81 194 LEU A CA 1
ATOM 1486 C C . LEU A 1 194 ? 6.840 -1.799 11.736 1.00 97.81 194 LEU A C 1
ATOM 1488 O O . LEU A 1 194 ? 7.355 -0.855 11.140 1.00 97.81 194 LEU A O 1
ATOM 1492 N N . ARG A 1 195 ? 7.493 -2.481 12.675 1.00 96.56 195 ARG A N 1
ATOM 1493 C CA . ARG A 1 195 ? 8.875 -2.186 13.074 1.00 96.56 195 ARG A CA 1
ATOM 1494 C C . ARG A 1 195 ? 9.822 -3.276 12.586 1.00 96.56 195 ARG A C 1
ATOM 1496 O O . ARG A 1 195 ? 9.576 -4.464 12.796 1.00 96.56 195 ARG A O 1
ATOM 1503 N N . HIS A 1 196 ? 10.922 -2.862 11.967 1.00 96.31 196 HIS A N 1
ATOM 1504 C CA . HIS A 1 196 ? 12.019 -3.750 11.601 1.00 96.31 196 HIS A CA 1
ATOM 1505 C C . HIS A 1 196 ? 13.320 -2.955 11.453 1.00 96.31 196 HIS A C 1
ATOM 1507 O O . HIS A 1 196 ? 13.413 -2.092 10.578 1.00 96.31 196 HIS A O 1
ATOM 1513 N N . ALA A 1 197 ? 14.346 -3.298 12.237 1.00 90.12 197 ALA A N 1
ATOM 1514 C CA . ALA A 1 197 ? 15.587 -2.522 12.336 1.00 90.12 197 ALA A CA 1
ATOM 1515 C C . ALA A 1 197 ? 16.299 -2.296 10.987 1.00 90.12 197 ALA A C 1
ATOM 1517 O O . ALA A 1 197 ? 16.907 -1.254 10.757 1.00 90.12 197 ALA A O 1
ATOM 1518 N N . GLY A 1 198 ? 16.211 -3.267 10.071 1.00 90.50 198 GLY A N 1
ATOM 1519 C CA . GLY A 1 198 ? 16.845 -3.184 8.752 1.00 90.50 198 GLY A CA 1
ATOM 1520 C C . GLY A 1 198 ? 15.968 -2.640 7.619 1.00 90.50 198 GLY A C 1
ATOM 1521 O O . GLY A 1 198 ? 16.501 -2.349 6.558 1.00 90.50 198 GLY A O 1
ATOM 1522 N N . LEU A 1 199 ? 14.645 -2.541 7.802 1.00 92.56 199 LEU A N 1
ATOM 1523 C CA . LEU A 1 199 ? 13.700 -2.212 6.715 1.00 92.56 199 LEU A CA 1
ATOM 1524 C C . LEU A 1 199 ? 12.953 -0.896 6.962 1.00 92.56 199 LEU A C 1
ATOM 1526 O O . LEU A 1 199 ? 12.623 -0.198 6.015 1.00 92.56 199 LEU A O 1
ATOM 1530 N N . ALA A 1 200 ? 12.725 -0.531 8.224 1.00 90.69 200 ALA A N 1
ATOM 1531 C CA . ALA A 1 200 ? 12.084 0.716 8.623 1.00 90.69 200 ALA A CA 1
ATOM 1532 C C . ALA A 1 200 ? 13.122 1.691 9.198 1.00 90.69 200 ALA A C 1
ATOM 1534 O O . ALA A 1 200 ? 12.980 2.173 10.316 1.00 90.69 200 ALA A O 1
ATOM 1535 N N . GLN A 1 201 ? 14.215 1.957 8.480 1.00 90.06 201 GLN A N 1
ATOM 1536 C CA . GLN A 1 201 ? 15.280 2.799 9.034 1.00 90.06 201 GLN A CA 1
ATOM 1537 C C . GLN A 1 201 ? 14.881 4.272 9.127 1.00 90.06 201 GLN A C 1
ATOM 1539 O O . GLN A 1 201 ? 15.093 4.898 10.161 1.00 90.06 201 GLN A O 1
ATOM 1544 N N . GLU A 1 202 ? 14.364 4.831 8.034 1.00 89.38 202 GLU A N 1
ATOM 1545 C CA . GLU A 1 202 ? 13.967 6.233 7.934 1.00 89.38 202 GLU A CA 1
ATOM 1546 C C . GLU A 1 202 ? 12.918 6.412 6.828 1.00 89.38 202 GLU A C 1
ATOM 1548 O O . GLU A 1 202 ? 12.873 5.639 5.870 1.00 89.38 202 GLU A O 1
ATOM 1553 N N . LEU A 1 203 ? 12.064 7.425 6.969 1.00 87.69 203 LEU A N 1
ATOM 1554 C CA . LEU A 1 203 ? 11.049 7.775 5.975 1.00 87.69 203 LEU A CA 1
ATOM 1555 C C . LEU A 1 203 ? 11.694 8.262 4.665 1.00 87.69 203 LEU A C 1
ATOM 1557 O O . LEU A 1 203 ? 12.454 9.232 4.689 1.00 87.69 203 LEU A O 1
ATOM 1561 N N . TYR A 1 204 ? 11.322 7.644 3.539 1.00 86.06 204 TYR A N 1
ATOM 1562 C CA . TYR A 1 204 ? 11.866 7.921 2.199 1.00 86.06 204 TYR A CA 1
ATOM 1563 C C . TYR A 1 204 ? 13.400 7.778 2.122 1.00 86.06 204 TYR A C 1
ATOM 1565 O O . TYR A 1 204 ? 14.094 8.628 1.560 1.00 86.06 204 TYR A O 1
ATOM 1573 N N . GLY A 1 205 ? 13.935 6.744 2.779 1.00 84.25 205 GLY A N 1
ATOM 1574 C CA . GLY A 1 205 ? 15.371 6.480 2.904 1.00 84.25 205 GLY A CA 1
ATOM 1575 C C . GLY A 1 205 ? 15.969 5.593 1.814 1.00 84.25 205 GLY A C 1
ATOM 1576 O O . GLY A 1 205 ? 17.118 5.176 1.953 1.00 84.25 205 GLY A O 1
ATOM 1577 N N . GLU A 1 206 ? 15.209 5.254 0.774 1.00 89.62 206 GLU A N 1
ATOM 1578 C CA . GLU A 1 206 ? 15.636 4.355 -0.297 1.00 89.62 206 GLU A CA 1
ATOM 1579 C C . GLU A 1 206 ? 16.807 4.964 -1.085 1.00 89.62 206 GLU A C 1
ATOM 1581 O O . GLU A 1 206 ? 16.716 6.086 -1.587 1.00 89.62 206 GLU A O 1
ATOM 1586 N N . ARG A 1 207 ? 17.922 4.229 -1.213 1.00 90.94 207 ARG A N 1
ATOM 1587 C CA . ARG A 1 207 ? 19.132 4.706 -1.920 1.00 90.94 207 ARG A CA 1
ATOM 1588 C C . ARG A 1 207 ? 19.419 3.954 -3.215 1.00 90.94 207 ARG A C 1
ATOM 1590 O O . ARG A 1 207 ? 20.302 4.355 -3.967 1.00 90.94 207 ARG A O 1
ATOM 1597 N N . SER A 1 208 ? 18.685 2.877 -3.456 1.00 95.56 208 SER A N 1
ATOM 1598 C CA . SER A 1 208 ? 18.840 1.975 -4.591 1.00 95.56 208 SER A CA 1
ATOM 1599 C C . SER A 1 208 ? 17.481 1.417 -5.019 1.00 95.56 208 SER A C 1
ATOM 1601 O O . SER A 1 208 ? 16.491 1.519 -4.286 1.00 95.56 208 SER A O 1
ATOM 1603 N N . SER A 1 209 ? 17.428 0.811 -6.203 1.00 96.81 209 SER A N 1
ATOM 1604 C CA . SER A 1 209 ? 16.232 0.116 -6.692 1.00 96.81 209 SER A CA 1
ATOM 1605 C C . SER A 1 209 ? 15.923 -1.091 -5.809 1.00 96.81 209 SER A C 1
ATOM 1607 O O . SER A 1 209 ? 14.762 -1.336 -5.480 1.00 96.81 209 SER A O 1
ATOM 1609 N N . TYR A 1 210 ? 16.965 -1.794 -5.354 1.00 96.00 210 TYR A N 1
ATOM 1610 C CA . TYR A 1 210 ? 16.847 -2.883 -4.392 1.00 96.00 210 TYR A CA 1
ATOM 1611 C C . TYR A 1 210 ? 16.197 -2.426 -3.076 1.00 96.00 210 TYR A C 1
ATOM 1613 O O . TYR A 1 210 ? 15.239 -3.052 -2.614 1.00 96.00 210 TYR A O 1
ATOM 1621 N N . ASP A 1 211 ? 16.653 -1.308 -2.500 1.00 95.31 211 ASP A N 1
ATOM 1622 C CA . ASP A 1 211 ? 16.067 -0.751 -1.272 1.00 95.31 211 ASP A CA 1
ATOM 1623 C C . ASP A 1 211 ? 14.612 -0.327 -1.491 1.00 95.31 211 ASP A C 1
ATOM 1625 O O . ASP A 1 211 ? 13.758 -0.614 -0.654 1.00 95.31 211 ASP A O 1
ATOM 1629 N N . ALA A 1 212 ? 14.302 0.282 -2.640 1.00 96.12 212 ALA A N 1
ATOM 1630 C CA . ALA A 1 212 ? 12.944 0.692 -2.979 1.00 96.12 212 ALA A CA 1
ATOM 1631 C C . ALA A 1 212 ? 11.970 -0.488 -3.053 1.00 96.12 212 ALA A C 1
ATOM 1633 O O . ALA A 1 212 ? 10.896 -0.441 -2.447 1.00 96.12 212 ALA A O 1
ATOM 1634 N N . ILE A 1 213 ? 12.349 -1.576 -3.728 1.00 97.06 213 ILE A N 1
ATOM 1635 C CA . ILE A 1 213 ? 11.517 -2.784 -3.783 1.00 97.06 213 ILE A CA 1
ATOM 1636 C C . ILE A 1 213 ? 11.396 -3.432 -2.403 1.00 97.06 213 ILE A C 1
ATOM 1638 O O . ILE A 1 213 ? 10.308 -3.880 -2.033 1.00 97.06 213 ILE A O 1
ATOM 1642 N N . ARG A 1 214 ? 12.458 -3.420 -1.589 1.00 96.31 214 ARG A N 1
ATOM 1643 C CA . ARG A 1 214 ? 12.382 -3.908 -0.206 1.00 96.31 214 ARG A CA 1
ATOM 1644 C C . ARG A 1 214 ? 11.429 -3.090 0.656 1.00 96.31 214 ARG A C 1
ATOM 1646 O O . ARG A 1 214 ? 10.646 -3.702 1.379 1.00 96.31 214 ARG A O 1
ATOM 1653 N N . SER A 1 215 ? 11.450 -1.761 0.567 1.00 95.88 215 SER A N 1
ATOM 1654 C CA . SER A 1 215 ? 10.510 -0.876 1.271 1.00 95.88 215 SER A CA 1
ATOM 1655 C C . SER A 1 215 ? 9.063 -1.141 0.854 1.00 95.88 215 SER A C 1
ATOM 1657 O O . SER A 1 215 ? 8.182 -1.262 1.708 1.00 95.88 215 SER A O 1
ATOM 1659 N N . VAL A 1 216 ? 8.818 -1.298 -0.452 1.00 97.19 216 VAL A N 1
ATOM 1660 C CA . VAL A 1 216 ? 7.492 -1.627 -0.995 1.00 97.19 216 VAL A CA 1
ATOM 1661 C C . VAL A 1 216 ? 7.009 -2.976 -0.471 1.00 97.19 216 VAL A C 1
ATOM 1663 O O . VAL A 1 216 ? 5.893 -3.059 0.043 1.00 97.19 216 VAL A O 1
ATOM 1666 N N . VAL A 1 217 ? 7.829 -4.031 -0.555 1.00 97.88 217 VAL A N 1
ATOM 1667 C CA . VAL A 1 217 ? 7.468 -5.357 -0.029 1.00 97.88 217 VAL A CA 1
ATOM 1668 C C . VAL A 1 217 ? 7.240 -5.273 1.475 1.00 97.88 217 VAL A C 1
ATOM 1670 O O . VAL A 1 217 ? 6.202 -5.718 1.950 1.00 97.88 217 VAL A O 1
ATOM 1673 N N . PHE A 1 218 ? 8.141 -4.647 2.228 1.00 98.00 218 PHE A N 1
ATOM 1674 C CA . PHE A 1 218 ? 8.015 -4.490 3.673 1.00 98.00 218 PHE A CA 1
ATOM 1675 C C . PHE A 1 218 ? 6.680 -3.853 4.080 1.00 98.00 218 PHE A C 1
ATOM 1677 O O . PHE A 1 218 ? 5.957 -4.436 4.889 1.00 98.00 218 PHE A O 1
ATOM 1684 N N . LEU A 1 219 ? 6.319 -2.705 3.495 1.00 98.06 219 LEU A N 1
ATOM 1685 C CA . LEU A 1 219 ? 5.072 -2.024 3.833 1.00 98.06 219 LEU A CA 1
ATOM 1686 C C . LEU A 1 219 ? 3.851 -2.769 3.288 1.00 98.06 219 LEU A C 1
ATOM 1688 O O . LEU A 1 219 ? 2.937 -3.086 4.046 1.00 98.06 219 LEU A O 1
ATOM 1692 N N . CYS A 1 220 ? 3.813 -3.039 1.982 1.00 98.25 220 CYS A N 1
ATOM 1693 C CA . CYS A 1 220 ? 2.624 -3.583 1.329 1.00 98.25 220 CYS A CA 1
ATOM 1694 C C . CYS A 1 220 ? 2.328 -5.000 1.809 1.00 98.25 220 CYS A C 1
ATOM 1696 O O . CYS A 1 220 ? 1.199 -5.319 2.177 1.00 98.25 220 CYS A O 1
ATOM 1698 N N . ARG A 1 221 ? 3.354 -5.852 1.820 1.00 98.00 221 ARG A N 1
ATOM 1699 C CA . ARG A 1 221 ? 3.222 -7.241 2.238 1.00 98.00 221 ARG A CA 1
ATOM 1700 C C . ARG A 1 221 ? 3.064 -7.339 3.744 1.00 98.00 221 ARG A C 1
ATOM 1702 O O . ARG A 1 221 ? 2.162 -8.029 4.192 1.00 98.00 221 ARG A O 1
ATOM 1709 N N . GLY A 1 222 ? 3.867 -6.606 4.517 1.00 98.12 222 GLY A N 1
ATOM 1710 C CA . GLY A 1 222 ? 3.727 -6.562 5.973 1.00 98.12 222 GLY A CA 1
ATOM 1711 C C . GLY A 1 222 ? 2.334 -6.122 6.416 1.00 98.12 222 GLY A C 1
ATOM 1712 O O . GLY A 1 222 ? 1.761 -6.739 7.310 1.00 98.12 222 GLY A O 1
ATOM 1713 N N . ALA A 1 223 ? 1.740 -5.136 5.739 1.00 98.25 223 ALA A N 1
ATOM 1714 C CA . ALA A 1 223 ? 0.360 -4.742 5.990 1.00 98.25 223 ALA A CA 1
ATOM 1715 C C . ALA A 1 223 ? -0.628 -5.875 5.675 1.00 98.25 223 ALA A C 1
ATOM 1717 O O . ALA A 1 223 ? -1.487 -6.164 6.499 1.00 98.25 223 ALA A O 1
ATOM 1718 N N . LEU A 1 224 ? -0.500 -6.561 4.535 1.00 98.00 224 LEU A N 1
ATOM 1719 C CA . LEU A 1 224 ? -1.384 -7.683 4.194 1.00 98.00 224 LEU A CA 1
ATOM 1720 C C . LEU A 1 224 ? -1.231 -8.876 5.151 1.00 98.00 224 LEU A C 1
ATOM 1722 O O . LEU A 1 224 ? -2.238 -9.473 5.525 1.00 98.00 224 LEU A O 1
ATOM 1726 N N . GLU A 1 225 ? -0.020 -9.190 5.616 1.00 97.69 225 GLU A N 1
ATOM 1727 C CA . GLU A 1 225 ? 0.202 -10.212 6.652 1.00 97.69 225 GLU A CA 1
ATOM 1728 C C . GLU A 1 225 ? -0.466 -9.814 7.981 1.00 97.69 225 GLU A C 1
ATOM 1730 O O . GLU A 1 225 ? -1.093 -10.645 8.639 1.00 97.69 225 GLU A O 1
ATOM 1735 N N . VAL A 1 226 ? -0.409 -8.529 8.355 1.00 97.06 226 VAL A N 1
ATOM 1736 C CA . VAL A 1 226 ? -1.133 -8.010 9.526 1.00 97.06 226 VAL A CA 1
ATOM 1737 C C . VAL A 1 226 ? -2.646 -8.132 9.350 1.00 97.06 226 VAL A C 1
ATOM 1739 O O . VAL A 1 226 ? -3.328 -8.616 10.249 1.00 97.06 226 VAL A O 1
ATOM 1742 N N . LEU A 1 227 ? -3.171 -7.736 8.190 1.00 95.12 227 LEU A N 1
ATOM 1743 C CA . LEU A 1 227 ? -4.605 -7.762 7.897 1.00 95.12 227 LEU A CA 1
ATOM 1744 C C . LEU A 1 227 ? -5.179 -9.178 7.770 1.00 95.12 227 LEU A C 1
ATOM 1746 O O . LEU A 1 227 ? -6.362 -9.393 8.050 1.00 95.12 227 LEU A O 1
ATOM 1750 N N . SER A 1 228 ? -4.346 -10.147 7.389 1.00 93.50 228 SER A N 1
ATOM 1751 C CA . SER A 1 228 ? -4.710 -11.568 7.338 1.00 93.50 228 SER A CA 1
ATOM 1752 C C . SER A 1 228 ? -4.890 -12.167 8.736 1.00 93.50 228 SER A C 1
ATOM 1754 O O . SER A 1 228 ? -5.562 -13.183 8.891 1.00 93.50 228 SER A O 1
ATOM 1756 N N . ASN A 1 229 ? -4.326 -11.543 9.776 1.00 89.31 229 ASN A N 1
ATOM 1757 C CA . ASN A 1 229 ? -4.393 -12.057 11.136 1.00 89.31 229 ASN A CA 1
ATOM 1758 C C . ASN A 1 229 ? -5.527 -11.382 11.947 1.00 89.31 229 ASN A C 1
ATOM 1760 O O . ASN A 1 229 ? -5.424 -10.198 12.286 1.00 89.31 229 ASN A O 1
ATOM 1764 N N . PRO A 1 230 ? -6.582 -12.125 12.339 1.00 82.69 230 PRO A N 1
ATOM 1765 C CA . PRO A 1 230 ? -7.704 -11.583 13.111 1.00 82.69 230 PRO A CA 1
ATOM 1766 C C . PRO A 1 230 ? -7.316 -11.088 14.512 1.00 82.69 230 PRO A C 1
ATOM 1768 O O . PRO A 1 230 ? -8.084 -10.367 15.136 1.00 82.69 230 PRO A O 1
ATOM 1771 N N . SER A 1 231 ? -6.141 -11.455 15.033 1.00 86.12 231 SER A N 1
ATOM 1772 C CA . SER A 1 231 ? -5.653 -10.947 16.320 1.00 86.12 231 SER A CA 1
ATOM 1773 C C . SER A 1 231 ? -5.161 -9.499 16.254 1.00 86.12 231 SER A C 1
ATOM 1775 O O . SER A 1 231 ? -4.971 -8.884 17.304 1.00 86.12 231 SER A O 1
ATOM 1777 N N . PHE A 1 232 ? -4.931 -8.948 15.056 1.00 84.12 232 PHE A N 1
ATOM 1778 C CA . PHE A 1 232 ? -4.390 -7.597 14.901 1.00 84.12 232 PHE A CA 1
ATOM 1779 C C . PHE A 1 232 ? -5.428 -6.537 14.541 1.00 84.12 232 PHE A C 1
ATOM 1781 O O . PHE A 1 232 ? -5.284 -5.390 14.969 1.00 84.12 232 PHE A O 1
ATOM 1788 N N . CYS A 1 233 ? -6.452 -6.898 13.772 1.00 78.25 233 CYS A N 1
ATOM 1789 C CA . CYS A 1 233 ? -7.470 -5.968 13.284 1.00 78.25 233 CYS A CA 1
ATOM 1790 C C . CYS A 1 233 ? -8.749 -6.701 12.857 1.00 78.25 233 CYS A C 1
ATOM 1792 O O . CYS A 1 233 ? -8.770 -7.930 12.716 1.00 78.25 233 CYS A O 1
ATOM 1794 N N . GLU A 1 234 ? -9.813 -5.938 12.625 1.00 80.06 234 GLU A N 1
ATOM 1795 C CA . GLU A 1 234 ? -11.077 -6.452 12.106 1.00 80.06 234 GLU A CA 1
ATOM 1796 C C . GLU A 1 234 ? -10.986 -6.690 10.587 1.00 80.06 234 GLU A C 1
ATOM 1798 O O . GLU A 1 234 ? -9.969 -6.425 9.944 1.00 80.06 234 GLU A O 1
ATOM 1803 N N . GLU A 1 235 ? -12.022 -7.280 9.987 1.00 79.38 235 GLU A N 1
ATOM 1804 C CA . GLU A 1 235 ? -12.000 -7.595 8.553 1.00 79.38 235 GLU A CA 1
ATOM 1805 C C . GLU A 1 235 ? -11.960 -6.323 7.677 1.00 79.38 235 GLU A C 1
ATOM 1807 O O . GLU A 1 235 ? -12.877 -5.486 7.754 1.00 79.38 235 GLU A O 1
ATOM 1812 N N . PRO A 1 236 ? -10.951 -6.185 6.790 1.00 83.62 236 PRO A N 1
ATOM 1813 C CA . PRO A 1 236 ? -10.771 -4.985 5.985 1.00 83.62 236 PRO A CA 1
ATOM 1814 C C . PRO A 1 236 ? -11.784 -4.953 4.843 1.00 83.62 236 PRO A C 1
ATOM 1816 O O . PRO A 1 236 ? -11.675 -5.684 3.861 1.00 83.62 236 PRO A O 1
ATOM 1819 N N . HIS A 1 237 ? -12.765 -4.063 4.919 1.00 78.50 237 HIS A N 1
ATOM 1820 C CA . HIS A 1 237 ? -13.736 -3.912 3.831 1.00 78.50 237 HIS A CA 1
ATOM 1821 C C . HIS A 1 237 ? -13.203 -3.000 2.734 1.00 78.50 237 HIS A C 1
ATOM 1823 O O . HIS A 1 237 ? -13.437 -3.231 1.544 1.00 78.50 237 HIS A O 1
ATOM 1829 N N . ILE A 1 238 ? -12.473 -1.963 3.139 1.00 83.00 238 ILE A N 1
ATOM 1830 C CA . ILE A 1 238 ? -11.845 -1.023 2.224 1.00 83.00 238 ILE A CA 1
ATOM 1831 C C . ILE A 1 238 ? -10.399 -0.842 2.645 1.00 83.00 238 ILE A C 1
ATOM 1833 O O . ILE A 1 238 ? -10.132 -0.479 3.786 1.00 83.00 238 ILE A O 1
ATOM 1837 N N . ILE A 1 239 ? -9.483 -1.065 1.708 1.00 92.81 239 ILE A N 1
ATOM 1838 C CA . ILE A 1 239 ? -8.074 -0.726 1.871 1.00 92.81 239 ILE A CA 1
ATOM 1839 C C . ILE A 1 239 ? -7.791 0.521 1.043 1.00 92.81 239 ILE A C 1
ATOM 1841 O O . ILE A 1 239 ? -7.974 0.536 -0.172 1.00 92.81 239 ILE A O 1
ATOM 1845 N N . LEU A 1 240 ? -7.338 1.567 1.713 1.00 91.50 240 LEU A N 1
ATOM 1846 C CA . LEU A 1 240 ? -6.848 2.804 1.140 1.00 91.50 240 LEU A CA 1
ATOM 1847 C C . LEU A 1 240 ? -5.335 2.728 1.020 1.00 91.50 240 LEU A C 1
ATOM 1849 O O . LEU A 1 240 ? -4.635 2.589 2.022 1.00 91.50 240 LEU A O 1
ATOM 1853 N N . THR A 1 241 ? -4.839 2.844 -0.200 1.00 93.94 241 THR A N 1
ATOM 1854 C CA . THR A 1 241 ? -3.410 2.967 -0.487 1.00 93.94 241 THR A CA 1
ATOM 1855 C C . THR A 1 241 ? -3.132 4.376 -0.973 1.00 93.94 241 THR A C 1
ATOM 1857 O O . THR A 1 241 ? -3.967 4.979 -1.640 1.00 93.94 241 THR A O 1
ATOM 1860 N N . ASN A 1 242 ? -1.974 4.913 -0.623 1.00 87.69 242 ASN A N 1
ATOM 1861 C CA . ASN A 1 242 ? -1.558 6.264 -0.962 1.00 87.69 242 ASN A CA 1
ATOM 1862 C C . ASN A 1 242 ? -0.214 6.233 -1.682 1.00 87.69 242 ASN A C 1
ATOM 1864 O O . ASN A 1 242 ? 0.768 5.725 -1.129 1.00 87.69 242 ASN A O 1
ATOM 1868 N N . ASP A 1 243 ? -0.206 6.789 -2.894 1.00 89.81 243 ASP A N 1
ATOM 1869 C CA . ASP A 1 243 ? 0.964 6.923 -3.760 1.00 89.81 243 ASP A CA 1
ATOM 1870 C C . ASP A 1 243 ? 1.776 5.614 -3.906 1.00 89.81 243 ASP A C 1
ATOM 1872 O O . ASP A 1 243 ? 1.330 4.504 -3.592 1.00 89.81 243 ASP A O 1
ATOM 1876 N N . TRP A 1 244 ? 2.982 5.719 -4.453 1.00 93.50 244 TRP A N 1
ATOM 1877 C CA . TRP A 1 244 ? 3.703 4.573 -4.990 1.00 93.50 244 TRP A CA 1
ATOM 1878 C C . TRP A 1 244 ? 4.156 3.539 -3.943 1.00 93.50 244 TRP A C 1
ATOM 1880 O O . TRP A 1 244 ? 4.077 2.345 -4.218 1.00 93.50 244 TRP A O 1
ATOM 1890 N N . ILE A 1 245 ? 4.574 3.940 -2.730 1.00 92.81 245 ILE A N 1
ATOM 1891 C CA . ILE A 1 245 ? 5.130 2.988 -1.737 1.00 92.81 245 ILE A CA 1
ATOM 1892 C C . ILE A 1 245 ? 4.096 1.936 -1.320 1.00 92.81 245 ILE A C 1
ATOM 1894 O O . ILE A 1 245 ? 4.449 0.786 -1.078 1.00 92.81 245 ILE A O 1
ATOM 1898 N N . SER A 1 246 ? 2.813 2.311 -1.274 1.00 95.69 246 SER A N 1
ATOM 1899 C CA . SER A 1 246 ? 1.708 1.383 -0.993 1.00 95.69 246 SER A CA 1
ATOM 1900 C C . SER A 1 246 ? 0.998 0.873 -2.260 1.00 95.69 246 SER A C 1
ATOM 1902 O O . SER A 1 246 ? 0.033 0.108 -2.177 1.00 95.69 246 SER A O 1
ATOM 1904 N N . GLY A 1 247 ? 1.477 1.269 -3.444 1.00 96.25 247 GLY A N 1
ATOM 1905 C CA . GLY A 1 247 ? 0.861 0.973 -4.737 1.00 96.25 247 GLY A CA 1
ATOM 1906 C C . GLY A 1 247 ? 0.863 -0.513 -5.106 1.00 96.25 247 GLY A C 1
ATOM 1907 O O . GLY A 1 247 ? -0.037 -0.978 -5.804 1.00 96.25 247 GLY A O 1
ATOM 1908 N N . ALA A 1 248 ? 1.796 -1.298 -4.557 1.00 97.81 248 ALA A N 1
ATOM 1909 C CA . ALA A 1 248 ? 1.851 -2.740 -4.798 1.00 97.81 248 ALA A CA 1
ATOM 1910 C C . ALA A 1 248 ? 0.739 -3.534 -4.089 1.00 97.81 248 ALA A C 1
ATOM 1912 O O . ALA A 1 248 ? 0.467 -4.662 -4.494 1.00 97.81 248 ALA A O 1
ATOM 1913 N N . VAL A 1 249 ? 0.071 -2.983 -3.064 1.00 98.44 249 VAL A N 1
ATOM 1914 C CA . VAL A 1 249 ? -0.973 -3.692 -2.293 1.00 98.44 249 VAL A CA 1
ATOM 1915 C C . VAL A 1 249 ? -2.068 -4.296 -3.185 1.00 98.44 249 VAL A C 1
ATOM 1917 O O . VAL A 1 249 ? -2.291 -5.498 -3.075 1.00 98.44 249 VAL A O 1
ATOM 1920 N N . PRO A 1 250 ? -2.756 -3.548 -4.073 1.00 97.19 250 PRO A N 1
ATOM 1921 C CA . PRO A 1 250 ? -3.770 -4.131 -4.955 1.00 97.19 250 PRO A CA 1
ATOM 1922 C C . PRO A 1 250 ? -3.222 -5.202 -5.902 1.00 97.19 250 PRO A C 1
ATOM 1924 O O . PRO A 1 250 ? -3.955 -6.138 -6.215 1.00 97.19 250 PRO A O 1
ATOM 1927 N N . GLY A 1 251 ? -1.961 -5.090 -6.330 1.00 97.44 251 GLY A N 1
ATOM 1928 C CA . GLY A 1 251 ? -1.279 -6.141 -7.084 1.00 97.44 251 GLY A CA 1
ATOM 1929 C C . GLY A 1 251 ? -1.134 -7.401 -6.244 1.00 97.44 251 GLY A C 1
ATOM 1930 O O . GLY A 1 251 ? -1.745 -8.416 -6.561 1.00 97.44 251 GLY A O 1
ATOM 1931 N N . LEU A 1 252 ? -0.438 -7.299 -5.110 1.00 97.88 252 LEU A N 1
ATOM 1932 C CA . LEU A 1 252 ? -0.242 -8.398 -4.163 1.00 97.88 252 LEU A CA 1
ATOM 1933 C C . LEU A 1 252 ? -1.562 -9.072 -3.770 1.00 97.88 252 LEU A C 1
ATOM 1935 O O . LEU A 1 252 ? -1.672 -10.289 -3.838 1.00 97.88 252 LEU A O 1
ATOM 1939 N N . LEU A 1 253 ? -2.579 -8.289 -3.410 1.00 96.38 253 LEU A N 1
ATOM 1940 C CA . LEU A 1 253 ? -3.889 -8.787 -2.986 1.00 96.38 253 LEU A CA 1
ATOM 1941 C C . LEU A 1 253 ? -4.570 -9.660 -4.052 1.00 96.38 253 LEU A C 1
ATOM 1943 O O . LEU A 1 253 ? -5.341 -10.553 -3.715 1.00 96.38 253 LEU A O 1
ATOM 1947 N N . ARG A 1 254 ? -4.314 -9.388 -5.337 1.00 94.75 254 ARG A N 1
ATOM 1948 C CA . ARG A 1 254 ? -4.998 -10.031 -6.467 1.00 94.75 254 ARG A CA 1
ATOM 1949 C C . ARG A 1 254 ? -4.160 -11.034 -7.239 1.00 94.75 254 ARG A C 1
ATOM 1951 O O . ARG A 1 254 ? -4.720 -11.725 -8.085 1.00 94.75 254 ARG A O 1
ATOM 1958 N N . THR A 1 255 ? -2.856 -11.072 -7.012 1.00 96.56 255 THR A N 1
ATOM 1959 C CA . THR A 1 255 ? -1.946 -11.959 -7.742 1.00 96.56 255 THR A CA 1
ATOM 1960 C C . THR A 1 255 ? -1.197 -12.917 -6.833 1.00 96.56 255 THR A C 1
ATOM 1962 O O . THR A 1 255 ? -0.750 -13.961 -7.292 1.00 96.56 255 THR A O 1
ATOM 1965 N N . ASP A 1 256 ? -1.085 -12.619 -5.538 1.00 97.06 256 ASP A N 1
ATOM 1966 C CA . ASP A 1 256 ? -0.450 -13.526 -4.596 1.00 97.06 256 ASP A CA 1
ATOM 1967 C C . ASP A 1 256 ? -1.436 -14.612 -4.132 1.00 97.06 256 ASP A C 1
ATOM 1969 O O . ASP A 1 256 ? -2.459 -14.283 -3.514 1.00 97.06 256 ASP A O 1
ATOM 1973 N N . PRO A 1 257 ? -1.136 -15.908 -4.346 1.00 95.62 257 PRO A N 1
ATOM 1974 C CA . PRO A 1 257 ? -2.008 -17.001 -3.920 1.00 95.62 257 PRO A CA 1
ATOM 1975 C C . PRO A 1 257 ? -2.348 -16.977 -2.426 1.00 95.62 257 PRO A C 1
ATOM 1977 O O . PRO A 1 257 ? -3.430 -17.420 -2.042 1.00 95.62 257 PRO A O 1
ATOM 1980 N N . ARG A 1 258 ? -1.458 -16.435 -1.579 1.00 94.69 258 ARG A N 1
ATOM 1981 C CA . ARG A 1 258 ? -1.693 -16.319 -0.131 1.00 94.69 258 ARG A CA 1
ATOM 1982 C C . ARG A 1 258 ? -2.900 -15.453 0.190 1.00 94.69 258 ARG A C 1
ATOM 1984 O O . ARG A 1 258 ? -3.694 -15.820 1.047 1.00 94.69 258 ARG A O 1
ATOM 1991 N N . TYR A 1 259 ? -3.035 -14.321 -0.495 1.00 95.38 259 TYR A N 1
ATOM 1992 C CA . TYR A 1 259 ? -4.091 -13.351 -0.211 1.00 95.38 259 TYR A CA 1
ATOM 1993 C C . TYR A 1 259 ? -5.348 -13.612 -1.035 1.00 95.38 259 TYR A C 1
ATOM 1995 O O . TYR A 1 259 ? -6.446 -13.350 -0.558 1.00 95.38 259 TYR A O 1
ATOM 2003 N N . LEU A 1 260 ? -5.208 -14.211 -2.222 1.00 91.19 260 LEU A N 1
ATOM 2004 C CA . LEU A 1 260 ? -6.348 -14.698 -3.001 1.00 91.19 260 LEU A CA 1
ATOM 2005 C C . LEU A 1 260 ? -7.145 -15.780 -2.261 1.00 91.19 260 LEU A C 1
ATOM 2007 O O . LEU A 1 260 ? -8.371 -15.814 -2.355 1.00 91.19 260 LEU A O 1
ATOM 2011 N N . ALA A 1 261 ? -6.459 -16.666 -1.534 1.00 89.75 261 ALA A N 1
ATOM 2012 C CA . ALA A 1 261 ? -7.093 -17.731 -0.760 1.00 89.75 261 ALA A CA 1
ATOM 2013 C C . ALA A 1 261 ? -7.612 -17.269 0.617 1.00 89.75 261 ALA A C 1
ATOM 2015 O O . ALA A 1 261 ? -8.345 -18.011 1.277 1.00 89.75 261 ALA A O 1
ATOM 2016 N N . GLU A 1 262 ? -7.244 -16.065 1.063 1.00 89.81 262 GLU A N 1
ATOM 2017 C CA . GLU A 1 262 ? -7.594 -15.553 2.386 1.00 89.81 262 GLU A CA 1
ATOM 2018 C C . GLU A 1 262 ? -9.021 -14.984 2.400 1.00 89.81 262 GLU A C 1
ATOM 2020 O O . GLU A 1 262 ? -9.352 -13.990 1.749 1.00 89.81 262 GLU A O 1
ATOM 2025 N N . LYS A 1 263 ? -9.894 -15.611 3.195 1.00 84.50 263 LYS A N 1
ATOM 2026 C CA . LYS A 1 263 ? -11.322 -15.274 3.275 1.00 84.50 263 LYS A CA 1
ATOM 2027 C C . LYS A 1 263 ? -11.562 -13.856 3.774 1.00 84.50 263 LYS A C 1
ATOM 2029 O O . LYS A 1 263 ? -12.530 -13.235 3.329 1.00 84.50 263 LYS A O 1
ATOM 2034 N N . ARG A 1 264 ? -10.687 -13.331 4.637 1.00 85.88 264 ARG A N 1
ATOM 2035 C CA . ARG A 1 264 ? -10.771 -11.951 5.141 1.00 85.88 264 ARG A CA 1
ATOM 2036 C C . ARG A 1 264 ? -10.692 -10.909 4.026 1.00 85.88 264 ARG A C 1
ATOM 2038 O O . ARG A 1 264 ? -11.212 -9.813 4.206 1.00 85.88 264 ARG A O 1
ATOM 2045 N N . PHE A 1 265 ? -10.112 -11.257 2.872 1.00 85.81 265 PHE A N 1
ATOM 2046 C CA . PHE A 1 265 ? -10.013 -10.364 1.717 1.00 85.81 265 PHE A CA 1
ATOM 2047 C C . PHE A 1 265 ? -11.091 -10.562 0.647 1.00 85.81 265 PHE A C 1
ATOM 2049 O O . PHE A 1 265 ? -11.154 -9.792 -0.312 1.00 85.81 265 PHE A O 1
ATOM 2056 N N . SER A 1 266 ? -11.965 -11.561 0.804 1.00 78.50 266 SER A N 1
ATOM 2057 C CA . SER A 1 266 ? -12.945 -11.963 -0.221 1.00 78.50 266 SER A CA 1
ATOM 2058 C C . SER A 1 266 ? -13.841 -10.822 -0.716 1.00 78.50 266 SER A C 1
ATOM 2060 O O . SER A 1 266 ? -14.166 -10.755 -1.899 1.00 78.50 266 SER A O 1
ATOM 2062 N N . ASN A 1 267 ? -14.195 -9.899 0.178 1.00 74.00 267 ASN A N 1
ATOM 2063 C CA . ASN A 1 267 ? -15.040 -8.747 -0.125 1.00 74.00 267 ASN A CA 1
ATOM 2064 C C . ASN A 1 267 ? -14.264 -7.422 -0.103 1.00 74.00 267 ASN A C 1
ATOM 2066 O O . ASN A 1 267 ? -14.860 -6.354 -0.215 1.00 74.00 267 ASN A O 1
ATOM 2070 N N . THR A 1 268 ? -12.940 -7.449 0.031 1.00 81.88 268 THR A N 1
ATOM 2071 C CA . THR A 1 268 ? -12.149 -6.226 0.162 1.00 81.88 268 THR A CA 1
ATOM 2072 C C . THR A 1 268 ? -12.079 -5.462 -1.154 1.00 81.88 268 THR A C 1
ATOM 2074 O O . THR A 1 268 ? -11.765 -6.007 -2.218 1.00 81.88 268 THR A O 1
ATOM 2077 N N . ARG A 1 269 ? -12.317 -4.150 -1.086 1.00 83.12 269 ARG A N 1
ATOM 2078 C CA . ARG A 1 269 ? -12.058 -3.227 -2.196 1.00 83.12 269 ARG A CA 1
ATOM 2079 C C . ARG A 1 269 ? -10.857 -2.355 -1.889 1.00 83.12 269 ARG A C 1
ATOM 2081 O O . ARG A 1 269 ? -10.720 -1.846 -0.782 1.00 83.12 269 ARG A O 1
ATOM 2088 N N . VAL A 1 270 ? -10.015 -2.146 -2.893 1.00 88.88 270 VAL A N 1
ATOM 2089 C CA . VAL A 1 270 ? -8.866 -1.251 -2.789 1.00 88.88 270 VAL A CA 1
ATOM 2090 C C . VAL A 1 270 ? -9.187 0.076 -3.459 1.00 88.88 270 VAL A C 1
ATOM 2092 O O . VAL A 1 270 ? -9.573 0.112 -4.631 1.00 88.88 270 VAL A O 1
ATOM 2095 N N . VAL A 1 271 ? -9.026 1.160 -2.708 1.00 88.88 271 VAL A N 1
ATOM 2096 C CA . VAL A 1 271 ? -9.113 2.536 -3.188 1.00 88.88 271 VAL A CA 1
ATOM 2097 C C . VA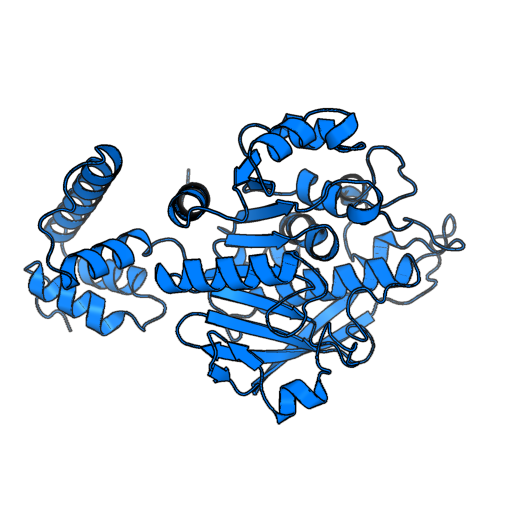L A 1 271 ? -7.712 3.131 -3.168 1.00 88.88 271 VAL A C 1
ATOM 2099 O O . VAL A 1 271 ? -7.061 3.142 -2.128 1.00 88.88 271 VAL A O 1
ATOM 2102 N N . HIS A 1 272 ? -7.244 3.616 -4.311 1.00 91.81 272 HIS A N 1
ATOM 2103 C CA . HIS A 1 272 ? -5.909 4.189 -4.440 1.00 91.81 272 HIS A CA 1
ATOM 2104 C C . HIS A 1 272 ? -5.985 5.713 -4.516 1.00 91.81 272 HIS A C 1
ATOM 2106 O O . HIS A 1 272 ? -6.678 6.257 -5.375 1.00 91.81 272 HIS A O 1
ATOM 2112 N N . VAL A 1 273 ? -5.295 6.402 -3.616 1.00 89.00 273 VAL A N 1
ATOM 2113 C CA . VAL A 1 273 ? -5.238 7.862 -3.544 1.00 89.00 273 VAL A CA 1
ATOM 2114 C C . VAL A 1 273 ? -3.928 8.346 -4.154 1.00 89.00 273 VAL A C 1
ATOM 2116 O O . VAL A 1 273 ? -2.858 7.848 -3.806 1.00 89.00 273 VAL A O 1
ATOM 2119 N N . ILE A 1 274 ? -4.026 9.328 -5.048 1.00 87.69 274 ILE A N 1
ATOM 2120 C CA . ILE A 1 274 ? -2.898 9.904 -5.782 1.00 87.69 274 ILE A CA 1
ATOM 2121 C C . ILE A 1 274 ? -2.807 11.391 -5.466 1.00 87.69 274 ILE A C 1
ATOM 2123 O O . ILE A 1 274 ? -3.712 12.172 -5.787 1.00 87.69 274 ILE A O 1
ATOM 2127 N N . HIS A 1 275 ? -1.684 11.777 -4.866 1.00 83.69 275 HIS A N 1
ATOM 2128 C CA . HIS A 1 275 ? -1.374 13.168 -4.541 1.00 83.69 275 HIS A CA 1
ATOM 2129 C C . HIS A 1 275 ? -0.525 13.815 -5.629 1.00 83.69 275 HIS A C 1
ATOM 2131 O O . HIS A 1 275 ? -0.666 15.010 -5.888 1.00 83.69 275 HIS A O 1
ATOM 2137 N N . ASN A 1 276 ? 0.337 13.024 -6.270 1.00 85.75 276 ASN A N 1
ATOM 2138 C CA . ASN A 1 276 ? 1.176 13.460 -7.373 1.00 85.75 276 ASN A CA 1
ATOM 2139 C C . ASN A 1 276 ? 1.491 12.282 -8.306 1.00 85.75 276 ASN A C 1
ATOM 2141 O O . ASN A 1 276 ? 1.963 11.239 -7.866 1.00 85.75 276 ASN A O 1
ATOM 2145 N N . CYS A 1 277 ? 1.250 12.468 -9.599 1.00 90.00 277 CYS A N 1
ATOM 2146 C CA . CYS A 1 277 ? 1.475 11.484 -10.651 1.00 90.00 277 CYS A CA 1
ATOM 2147 C C . CYS A 1 277 ? 2.641 11.849 -11.582 1.00 90.00 277 CYS A C 1
ATOM 2149 O O . CYS A 1 277 ? 2.825 11.198 -12.603 1.00 90.00 277 CYS A O 1
ATOM 2151 N N . GLY A 1 278 ? 3.453 12.860 -11.263 1.00 91.62 278 GLY A N 1
ATOM 2152 C CA . GLY A 1 278 ? 4.691 13.094 -12.012 1.00 91.62 278 GLY A CA 1
ATOM 2153 C C . GLY A 1 278 ? 5.638 11.895 -11.891 1.00 91.62 278 GLY A C 1
ATOM 2154 O O . GLY A 1 278 ? 5.660 11.238 -10.850 1.00 91.62 278 GLY A O 1
ATOM 2155 N N . ARG A 1 279 ? 6.452 11.613 -12.915 1.00 91.69 279 ARG A N 1
ATOM 2156 C CA . ARG A 1 279 ? 7.344 10.431 -12.985 1.00 91.69 279 ARG A CA 1
ATOM 2157 C C . ARG A 1 279 ? 8.191 10.180 -11.737 1.00 91.69 279 ARG A C 1
ATOM 2159 O O . ARG A 1 279 ? 8.407 9.026 -11.378 1.00 91.69 279 ARG A O 1
ATOM 2166 N N . ALA A 1 280 ? 8.638 11.236 -11.056 1.00 88.12 280 ALA A N 1
ATOM 2167 C CA . ALA A 1 280 ? 9.408 11.134 -9.812 1.00 88.12 280 ALA A CA 1
ATOM 2168 C C . ALA A 1 280 ? 8.604 10.567 -8.619 1.00 88.12 280 ALA A C 1
ATOM 2170 O O . ALA A 1 280 ? 9.194 10.096 -7.653 1.00 88.12 280 ALA A O 1
ATOM 2171 N N . TYR A 1 281 ? 7.272 10.592 -8.689 1.00 89.69 281 TYR A N 1
ATOM 2172 C CA . TYR A 1 281 ? 6.342 10.173 -7.634 1.00 89.69 281 TYR A CA 1
ATOM 2173 C C . TYR A 1 281 ? 5.583 8.880 -7.966 1.00 89.69 281 TYR A C 1
ATOM 2175 O O . TYR A 1 281 ? 4.811 8.396 -7.143 1.00 89.69 281 TYR A O 1
ATOM 2183 N N . GLN A 1 282 ? 5.816 8.293 -9.145 1.00 94.62 282 GLN A N 1
ATOM 2184 C CA . GLN A 1 282 ? 5.165 7.050 -9.579 1.00 94.62 282 GLN A CA 1
ATOM 2185 C C . GLN A 1 282 ? 5.838 5.775 -9.026 1.00 94.62 282 GLN A C 1
ATOM 2187 O O . GLN A 1 282 ? 5.312 4.673 -9.183 1.00 94.62 282 GLN A O 1
ATOM 2192 N N . GLY A 1 283 ? 7.002 5.914 -8.377 1.00 95.50 283 GLY A N 1
ATOM 2193 C CA . GLY A 1 283 ? 7.789 4.792 -7.866 1.00 95.50 283 GLY A CA 1
ATOM 2194 C C . GLY A 1 283 ? 8.328 3.925 -8.990 1.00 95.50 283 GLY A C 1
ATOM 2195 O O . GLY A 1 283 ? 7.807 2.833 -9.221 1.00 95.50 283 GLY A O 1
ATOM 2196 N N . ARG A 1 284 ? 9.364 4.436 -9.671 1.00 97.38 284 ARG A N 1
ATOM 2197 C CA . ARG A 1 284 ? 9.960 3.841 -10.876 1.00 97.38 284 ARG A CA 1
ATOM 2198 C C . ARG A 1 284 ? 11.380 3.282 -10.656 1.00 97.38 284 ARG A C 1
ATOM 2200 O O . ARG A 1 284 ? 12.307 3.758 -11.310 1.00 97.38 284 ARG A O 1
ATOM 2207 N N . PRO A 1 285 ? 11.609 2.356 -9.700 1.00 97.44 285 PRO A N 1
ATOM 2208 C CA . PRO A 1 285 ? 12.916 1.721 -9.543 1.00 97.44 285 PRO A CA 1
ATOM 2209 C C . PRO A 1 285 ? 13.219 0.809 -10.739 1.00 97.44 285 PRO A C 1
ATOM 2211 O O . PRO A 1 285 ? 12.299 0.327 -11.402 1.00 97.44 285 PRO A O 1
ATOM 2214 N N . ASN A 1 286 ? 14.498 0.539 -11.000 1.00 98.06 286 ASN A N 1
ATOM 2215 C CA . ASN A 1 286 ? 14.877 -0.378 -12.074 1.00 98.06 286 ASN A CA 1
ATOM 2216 C C . ASN A 1 286 ? 14.394 -1.803 -11.767 1.00 98.06 286 ASN A C 1
ATOM 2218 O O . ASN A 1 286 ? 14.420 -2.240 -10.616 1.00 98.06 286 ASN A O 1
ATOM 2222 N N . THR A 1 287 ? 13.996 -2.547 -12.799 1.00 97.12 287 THR A N 1
ATOM 2223 C CA . THR A 1 287 ? 13.707 -3.987 -12.685 1.00 97.12 287 THR A CA 1
ATOM 2224 C C . THR A 1 287 ? 14.974 -4.813 -12.532 1.00 97.12 287 THR A C 1
ATOM 2226 O O . THR A 1 287 ? 14.960 -5.882 -11.923 1.00 97.12 287 THR A O 1
ATOM 2229 N N . ASN A 1 288 ? 16.084 -4.273 -13.032 1.00 95.81 288 ASN A N 1
ATOM 2230 C CA . ASN A 1 288 ? 17.411 -4.827 -12.894 1.00 95.81 288 ASN A CA 1
ATOM 2231 C C . ASN A 1 288 ? 18.383 -3.786 -12.334 1.00 95.81 288 ASN A C 1
ATOM 2233 O O . ASN A 1 288 ? 18.474 -2.676 -12.856 1.00 95.81 288 ASN A O 1
ATOM 2237 N N . GLU A 1 289 ? 19.154 -4.155 -11.318 1.00 95.31 289 GLU A N 1
ATOM 2238 C CA . GLU A 1 289 ? 20.180 -3.293 -10.738 1.00 95.31 289 GLU A CA 1
ATOM 2239 C C . GLU A 1 289 ? 21.532 -4.011 -10.758 1.00 95.31 289 GLU A C 1
ATOM 2241 O O . GLU A 1 289 ? 21.695 -5.073 -10.171 1.00 95.31 289 GLU A O 1
ATOM 2246 N N . PHE A 1 290 ? 22.508 -3.463 -11.487 1.00 93.38 290 PHE A N 1
ATOM 2247 C CA . PHE A 1 290 ? 23.848 -4.055 -11.644 1.00 93.38 290 PHE A CA 1
ATOM 2248 C C . PHE A 1 290 ? 23.857 -5.529 -12.107 1.00 93.38 290 PHE A C 1
ATOM 2250 O O . PHE A 1 290 ? 24.724 -6.310 -11.713 1.00 93.38 290 PHE A O 1
ATOM 2257 N N . GLY A 1 291 ? 22.910 -5.927 -12.962 1.00 91.81 291 GLY A N 1
ATOM 2258 C CA . GLY A 1 291 ? 22.777 -7.308 -13.431 1.00 91.81 291 GLY A CA 1
ATOM 2259 C C . GLY A 1 291 ? 21.967 -8.210 -12.495 1.00 91.81 291 GLY A C 1
ATOM 2260 O O . GLY A 1 291 ? 21.790 -9.384 -12.810 1.00 91.81 291 GLY A O 1
ATOM 2261 N N . GLU A 1 292 ? 21.429 -7.685 -11.394 1.00 94.88 292 GLU A N 1
ATOM 2262 C CA . GLU A 1 292 ? 20.553 -8.380 -10.446 1.00 94.88 292 GLU A CA 1
ATOM 2263 C C . GLU A 1 292 ? 19.080 -8.102 -10.791 1.00 94.88 292 GLU A C 1
ATOM 2265 O O . GLU A 1 292 ? 18.625 -6.964 -10.735 1.00 94.88 292 GLU A O 1
ATOM 2270 N N . ASP A 1 293 ? 18.342 -9.134 -11.200 1.00 96.50 293 ASP A N 1
ATOM 2271 C CA . ASP A 1 293 ? 16.892 -9.101 -11.397 1.00 96.50 293 ASP A CA 1
ATOM 2272 C C . ASP A 1 293 ? 16.181 -9.030 -10.041 1.00 96.50 293 ASP A C 1
ATOM 2274 O O . ASP A 1 293 ? 16.348 -9.899 -9.173 1.00 96.50 293 ASP A O 1
ATOM 2278 N N . LEU A 1 294 ? 15.395 -7.966 -9.885 1.00 97.38 294 LEU A N 1
ATOM 2279 C CA . LEU A 1 294 ? 14.704 -7.603 -8.659 1.00 97.38 294 LEU A CA 1
ATOM 2280 C C . LEU A 1 294 ? 13.248 -8.074 -8.635 1.00 97.38 294 LEU A C 1
ATOM 2282 O O . LEU A 1 294 ? 12.645 -8.068 -7.561 1.00 97.38 294 LEU A O 1
ATOM 2286 N N . TRP A 1 295 ? 12.672 -8.510 -9.763 1.00 96.75 295 TRP A N 1
ATOM 2287 C CA . TRP A 1 295 ? 11.288 -9.003 -9.805 1.00 96.75 295 TRP A CA 1
ATOM 2288 C C . TRP A 1 295 ? 11.012 -10.111 -8.780 1.00 96.75 295 TRP A C 1
ATOM 2290 O O . TRP A 1 295 ? 10.014 -10.009 -8.053 1.00 96.75 295 TRP A O 1
ATOM 2300 N N . PRO A 1 296 ? 11.893 -11.119 -8.611 1.00 96.88 296 PRO A N 1
ATOM 2301 C CA . PRO A 1 296 ? 11.586 -12.211 -7.708 1.00 96.88 296 PRO A CA 1
ATOM 2302 C C . PRO A 1 296 ? 11.529 -11.782 -6.231 1.00 96.88 296 PRO A C 1
ATOM 2304 O O . PRO A 1 296 ? 10.906 -12.498 -5.452 1.00 96.88 296 PRO A O 1
ATOM 2307 N N . LEU A 1 297 ? 12.024 -10.594 -5.833 1.00 96.88 297 LEU A N 1
ATOM 2308 C CA . LEU A 1 297 ? 11.842 -10.056 -4.469 1.00 96.88 297 LEU A CA 1
ATOM 2309 C C . LEU A 1 297 ? 10.369 -9.916 -4.084 1.00 96.88 297 LEU A C 1
ATOM 2311 O O . LEU A 1 297 ? 10.013 -10.165 -2.928 1.00 96.88 297 LEU A O 1
ATOM 2315 N N . LEU A 1 298 ? 9.507 -9.557 -5.045 1.00 96.88 298 LEU A N 1
ATOM 2316 C CA . LEU A 1 298 ? 8.062 -9.468 -4.836 1.00 96.88 298 LEU A CA 1
ATOM 2317 C C . LEU A 1 298 ? 7.446 -10.836 -4.534 1.00 96.88 298 LEU A C 1
ATOM 2319 O O . LEU A 1 298 ? 6.337 -10.874 -4.012 1.00 96.88 298 LEU A O 1
ATOM 2323 N N . ASN A 1 299 ? 8.155 -11.942 -4.781 1.00 96.31 299 ASN A N 1
ATOM 2324 C CA . ASN A 1 299 ? 7.699 -13.311 -4.550 1.00 96.31 299 ASN A CA 1
ATOM 2325 C C . ASN A 1 299 ? 6.367 -13.613 -5.263 1.00 96.31 299 ASN A C 1
ATOM 2327 O O . ASN A 1 299 ? 5.439 -14.161 -4.663 1.00 96.31 299 ASN A O 1
ATOM 2331 N N . LEU A 1 300 ? 6.273 -13.191 -6.527 1.00 96.44 300 LEU A N 1
ATOM 2332 C CA . LEU A 1 300 ? 5.142 -13.407 -7.428 1.00 96.44 300 LEU A CA 1
ATOM 2333 C C . LEU A 1 300 ? 5.584 -14.221 -8.653 1.00 96.44 300 LEU A C 1
ATOM 2335 O O . LEU A 1 300 ? 6.766 -14.261 -8.985 1.00 96.44 300 LEU A O 1
ATOM 2339 N N . SER A 1 301 ? 4.619 -14.851 -9.326 1.00 95.50 301 SER A N 1
ATOM 2340 C CA . SER A 1 301 ? 4.817 -15.527 -10.617 1.00 95.50 301 SER A CA 1
ATOM 2341 C C . SER A 1 301 ? 5.182 -14.524 -11.715 1.00 95.50 301 SER A C 1
ATOM 2343 O O . SER A 1 301 ? 4.577 -13.455 -11.785 1.00 95.50 301 SER A O 1
ATOM 2345 N N . ASP A 1 302 ? 6.114 -14.882 -12.605 1.00 95.06 302 ASP A N 1
ATOM 2346 C CA . ASP A 1 302 ? 6.585 -14.039 -13.720 1.00 95.06 302 ASP A CA 1
ATOM 2347 C C . ASP A 1 302 ? 5.455 -13.574 -14.652 1.00 95.06 302 ASP A C 1
ATOM 2349 O O . ASP A 1 302 ? 5.540 -12.505 -15.254 1.00 95.06 302 ASP A O 1
ATOM 2353 N N . GLU A 1 303 ? 4.343 -14.312 -14.712 1.00 96.12 303 GLU A N 1
ATOM 2354 C CA . GLU A 1 303 ? 3.158 -13.932 -15.493 1.00 96.12 303 GLU A CA 1
ATOM 2355 C C . GLU A 1 303 ? 2.537 -12.594 -15.050 1.00 96.12 303 GLU A C 1
ATOM 2357 O O . GLU A 1 303 ? 1.829 -11.940 -15.817 1.00 96.12 303 GLU A O 1
ATOM 2362 N N . HIS A 1 304 ? 2.800 -12.167 -13.811 1.00 96.56 304 HIS A N 1
ATOM 2363 C CA . HIS A 1 304 ? 2.284 -10.920 -13.258 1.00 96.56 304 HIS A CA 1
ATOM 2364 C C . HIS A 1 304 ? 3.218 -9.728 -13.465 1.00 96.56 304 HIS A C 1
ATOM 2366 O O . HIS A 1 304 ? 2.806 -8.605 -13.175 1.00 96.56 304 HIS A O 1
ATOM 2372 N N . PHE A 1 305 ? 4.429 -9.935 -13.997 1.00 96.62 305 PHE A N 1
ATOM 2373 C CA . PHE A 1 305 ? 5.432 -8.880 -14.181 1.00 96.62 305 PHE A CA 1
ATOM 2374 C C . PHE A 1 305 ? 4.881 -7.678 -14.953 1.00 96.62 305 PHE A C 1
ATOM 2376 O O . PHE A 1 305 ? 5.064 -6.534 -14.542 1.00 96.62 305 PHE A O 1
ATOM 2383 N N . PHE A 1 306 ? 4.124 -7.929 -16.026 1.00 96.44 306 PHE A N 1
ATOM 2384 C CA . PHE A 1 306 ? 3.533 -6.873 -16.852 1.00 96.44 306 PHE A CA 1
ATOM 2385 C C . PHE A 1 306 ? 2.640 -5.910 -16.055 1.00 96.44 306 PHE A C 1
ATOM 2387 O O . PHE A 1 306 ? 2.574 -4.725 -16.365 1.00 96.44 306 PHE A O 1
ATOM 2394 N N . GLY A 1 307 ? 1.979 -6.400 -15.004 1.00 96.25 307 GLY A N 1
ATOM 2395 C CA . GLY A 1 307 ? 1.150 -5.570 -14.137 1.00 96.25 307 GLY A CA 1
ATOM 2396 C C . GLY A 1 307 ? 1.947 -4.585 -13.282 1.00 96.25 307 GLY A C 1
ATOM 2397 O O . GLY A 1 307 ? 1.365 -3.621 -12.805 1.00 96.25 307 GLY A O 1
ATOM 2398 N N . PHE A 1 308 ? 3.255 -4.794 -13.109 1.00 97.81 308 PHE A N 1
ATOM 2399 C CA . PHE A 1 308 ? 4.145 -3.962 -12.291 1.00 97.81 308 PHE A CA 1
ATOM 2400 C C . PHE A 1 308 ? 5.200 -3.203 -13.104 1.00 97.81 308 PHE A C 1
ATOM 2402 O O . PHE A 1 308 ? 5.874 -2.337 -12.546 1.00 97.81 308 PHE A O 1
ATOM 2409 N N . ALA A 1 309 ? 5.363 -3.524 -14.387 1.00 97.56 309 ALA A N 1
ATOM 2410 C CA . ALA A 1 309 ? 6.276 -2.833 -15.287 1.00 97.56 309 ALA A CA 1
ATOM 2411 C C . ALA A 1 309 ? 5.755 -1.432 -15.643 1.00 97.56 309 ALA A C 1
ATOM 2413 O O . ALA A 1 309 ? 4.546 -1.199 -15.746 1.00 97.56 309 ALA A O 1
ATOM 2414 N N . ASP A 1 310 ? 6.671 -0.491 -15.852 1.00 97.75 310 ASP A N 1
ATOM 2415 C CA . ASP A 1 310 ? 6.323 0.828 -16.360 1.00 97.75 310 ASP A CA 1
ATOM 2416 C C . ASP A 1 310 ? 5.846 0.729 -17.818 1.00 97.75 310 ASP A C 1
ATOM 2418 O O . ASP A 1 310 ? 6.525 0.125 -18.653 1.00 97.75 310 ASP A O 1
ATOM 2422 N N . PRO A 1 311 ? 4.699 1.335 -18.169 1.00 95.81 311 PRO A N 1
ATOM 2423 C CA . PRO A 1 311 ? 4.146 1.211 -19.515 1.00 95.81 311 PRO A CA 1
ATOM 2424 C C . PRO A 1 311 ? 4.949 1.969 -20.579 1.00 95.81 311 PRO A C 1
ATOM 2426 O O . PRO A 1 311 ? 4.717 1.762 -21.768 1.00 95.81 311 PRO A O 1
ATOM 2429 N N . THR A 1 312 ? 5.864 2.854 -20.171 1.00 96.06 312 THR A N 1
ATOM 2430 C CA . THR A 1 312 ? 6.727 3.623 -21.076 1.00 96.06 312 THR A CA 1
ATOM 2431 C C . THR A 1 312 ? 8.160 3.095 -21.132 1.00 96.06 312 THR A C 1
ATOM 2433 O O . THR A 1 312 ? 8.886 3.457 -22.053 1.00 96.06 312 THR A O 1
ATOM 2436 N N . ASP A 1 313 ? 8.565 2.246 -20.182 1.00 96.62 313 ASP A N 1
ATOM 2437 C CA . ASP A 1 313 ? 9.912 1.677 -20.101 1.00 96.62 313 ASP A CA 1
ATOM 2438 C C . ASP A 1 313 ? 9.921 0.359 -19.305 1.00 96.62 313 ASP A C 1
ATOM 2440 O O . ASP A 1 313 ? 9.964 0.355 -18.077 1.00 96.62 313 ASP A O 1
ATOM 2444 N N . SER A 1 314 ? 9.941 -0.787 -19.988 1.00 93.88 314 SER A N 1
ATOM 2445 C CA . SER A 1 314 ? 9.905 -2.102 -19.328 1.00 93.88 314 SER A CA 1
ATOM 2446 C C . SER A 1 314 ? 11.130 -2.418 -18.454 1.00 93.88 314 SER A C 1
ATOM 2448 O O . SER A 1 314 ? 11.109 -3.408 -17.719 1.00 93.88 314 SER A O 1
ATOM 2450 N N . TYR A 1 315 ? 12.202 -1.617 -18.520 1.00 96.00 315 TYR A N 1
ATOM 2451 C CA . TYR A 1 315 ? 13.345 -1.729 -17.604 1.00 96.00 315 TYR A CA 1
ATOM 2452 C C . TYR A 1 315 ? 13.074 -1.104 -16.233 1.00 96.00 315 TYR A C 1
ATOM 2454 O O . TYR A 1 315 ? 13.879 -1.263 -15.314 1.00 96.00 315 TYR A O 1
ATOM 2462 N N . LEU A 1 316 ? 11.937 -0.431 -16.068 1.00 98.19 316 LEU A N 1
ATOM 2463 C CA . LEU A 1 316 ? 11.491 0.148 -14.812 1.00 98.19 316 LEU A CA 1
ATOM 2464 C C . LEU A 1 316 ? 10.256 -0.590 -14.303 1.00 98.19 316 LEU A C 1
ATOM 2466 O O . LEU A 1 316 ? 9.364 -0.980 -15.057 1.00 98.19 316 LEU A 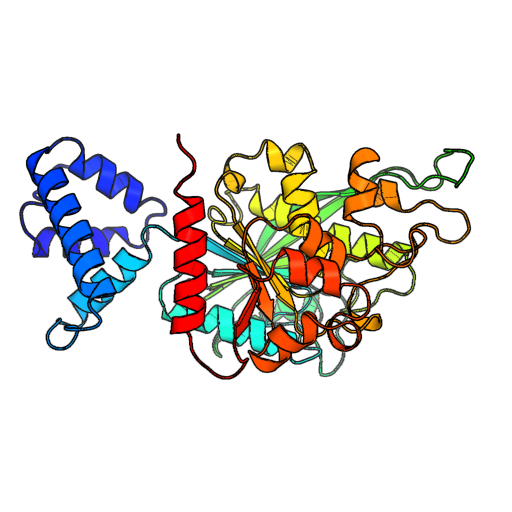O 1
ATOM 2470 N N . PHE A 1 317 ? 10.184 -0.747 -12.989 1.00 98.38 317 PHE A N 1
ATOM 2471 C CA . PHE A 1 317 ? 8.905 -0.958 -12.337 1.00 98.38 317 PHE A CA 1
ATOM 2472 C C . PHE A 1 317 ? 8.105 0.346 -12.330 1.00 98.38 317 PHE A C 1
ATOM 2474 O O . PHE A 1 317 ? 8.651 1.426 -12.534 1.00 98.38 317 PHE A O 1
ATOM 2481 N N . ASN A 1 318 ? 6.812 0.264 -12.037 1.00 98.19 318 ASN A N 1
ATOM 2482 C CA . ASN A 1 318 ? 5.995 1.424 -11.711 1.00 98.19 318 ASN A CA 1
ATOM 2483 C C . ASN A 1 318 ? 4.907 1.023 -10.710 1.00 98.19 318 ASN A C 1
ATOM 2485 O O . ASN A 1 318 ? 3.930 0.360 -11.059 1.00 98.19 318 ASN A O 1
ATOM 2489 N N . MET A 1 319 ? 5.080 1.400 -9.442 1.00 97.94 319 MET A N 1
ATOM 2490 C CA . MET A 1 319 ? 4.163 0.975 -8.377 1.00 97.94 319 MET A CA 1
ATOM 2491 C C . MET A 1 319 ? 2.806 1.681 -8.449 1.00 97.94 319 MET A C 1
ATOM 2493 O O . MET A 1 319 ? 1.787 1.087 -8.089 1.00 97.94 319 MET A O 1
ATOM 2497 N N . THR A 1 320 ? 2.757 2.914 -8.959 1.00 97.12 320 THR A N 1
ATOM 2498 C CA . THR A 1 320 ? 1.483 3.585 -9.251 1.00 97.12 320 THR A CA 1
ATOM 2499 C C . THR A 1 320 ? 0.767 2.901 -10.416 1.00 97.12 320 THR A C 1
ATOM 2501 O O . THR A 1 320 ? -0.435 2.649 -10.331 1.00 97.12 320 THR A O 1
ATOM 2504 N N . ALA A 1 321 ? 1.482 2.506 -11.473 1.00 97.31 321 ALA A N 1
ATOM 2505 C CA . ALA A 1 321 ? 0.920 1.710 -12.561 1.00 97.31 321 ALA A CA 1
ATOM 2506 C C . ALA A 1 321 ? 0.432 0.350 -12.057 1.00 97.31 321 ALA A C 1
ATOM 2508 O O . ALA A 1 321 ? -0.655 -0.060 -12.447 1.00 97.31 321 ALA A O 1
ATOM 2509 N N . ALA A 1 322 ? 1.156 -0.300 -11.139 1.00 97.81 322 ALA A N 1
ATOM 2510 C CA . ALA A 1 322 ? 0.716 -1.534 -10.490 1.00 97.81 322 ALA A CA 1
ATOM 2511 C C . ALA A 1 322 ? -0.601 -1.347 -9.739 1.00 97.81 322 ALA A C 1
ATOM 2513 O O . ALA A 1 322 ? -1.532 -2.149 -9.888 1.00 97.81 322 ALA A O 1
ATOM 2514 N N . ALA A 1 323 ? -0.732 -0.236 -9.011 1.00 97.31 323 ALA A N 1
ATOM 2515 C CA . ALA A 1 323 ? -1.986 0.106 -8.367 1.00 97.31 323 ALA A CA 1
ATOM 2516 C C . ALA A 1 323 ? -3.113 0.257 -9.387 1.00 97.31 323 ALA A C 1
ATOM 2518 O O . ALA A 1 323 ? -4.153 -0.397 -9.273 1.00 97.31 323 ALA A O 1
ATOM 2519 N N . LEU A 1 324 ? -2.865 1.055 -10.426 1.00 96.75 324 LEU A N 1
ATOM 2520 C CA . LEU A 1 324 ? -3.788 1.290 -11.527 1.00 96.75 324 LEU A CA 1
ATOM 2521 C C . LEU A 1 324 ? -4.067 0.035 -12.357 1.00 96.75 324 LEU A C 1
ATOM 2523 O O . LEU A 1 324 ? -5.127 -0.074 -12.951 1.00 96.75 324 LEU A O 1
ATOM 2527 N N . PHE A 1 325 ? -3.186 -0.947 -12.429 1.00 96.88 325 PHE A N 1
ATOM 2528 C CA . PHE A 1 325 ? -3.443 -2.159 -13.193 1.00 96.88 325 PHE A CA 1
ATOM 2529 C C . PHE A 1 325 ? -4.371 -3.087 -12.412 1.00 96.88 325 PHE A C 1
ATOM 2531 O O . PHE A 1 325 ? -5.375 -3.567 -12.939 1.00 96.88 325 PHE A O 1
ATOM 2538 N N . HIS A 1 326 ? -4.105 -3.258 -11.117 1.00 96.25 326 HIS A N 1
ATOM 2539 C CA . HIS A 1 326 ? -4.747 -4.294 -10.321 1.00 96.25 326 HIS A CA 1
ATOM 2540 C C . HIS A 1 326 ? -5.967 -3.827 -9.514 1.00 96.25 326 HIS A C 1
ATOM 2542 O O . HIS A 1 326 ? -6.804 -4.666 -9.178 1.00 96.25 326 HIS A O 1
ATOM 2548 N N . LEU A 1 327 ? -6.158 -2.533 -9.218 1.00 90.06 327 LEU A N 1
ATOM 2549 C CA . LEU A 1 327 ? -7.235 -2.123 -8.301 1.00 90.06 327 LEU A CA 1
ATOM 2550 C C . LEU A 1 327 ? -8.639 -2.614 -8.725 1.00 90.06 327 LEU A C 1
ATOM 2552 O O . LEU A 1 327 ? -8.991 -2.680 -9.910 1.00 90.06 327 LEU A O 1
ATOM 2556 N N . ASN A 1 328 ? -9.450 -2.952 -7.723 1.00 85.56 328 ASN A N 1
ATOM 2557 C CA . ASN A 1 328 ? -10.832 -3.429 -7.863 1.00 85.56 328 ASN A CA 1
ATOM 2558 C C . ASN A 1 328 ? -11.874 -2.456 -7.264 1.00 85.56 328 ASN A C 1
ATOM 2560 O O . ASN A 1 328 ? -13.066 -2.777 -7.226 1.00 85.56 328 ASN A O 1
ATOM 2564 N N . GLY A 1 329 ? -11.431 -1.300 -6.760 1.00 83.38 329 GLY A N 1
ATOM 2565 C CA . GLY A 1 329 ? -12.267 -0.228 -6.223 1.00 83.38 329 GLY A CA 1
ATOM 2566 C C . GLY A 1 329 ? -12.174 1.042 -7.065 1.00 83.38 329 GLY A C 1
ATOM 2567 O O . GLY A 1 329 ? -12.594 1.042 -8.220 1.00 83.38 329 GLY A O 1
ATOM 2568 N N . ALA A 1 330 ? -11.641 2.109 -6.474 1.00 84.88 330 ALA A N 1
ATOM 2569 C CA . ALA A 1 330 ? -11.619 3.449 -7.056 1.00 84.88 330 ALA A CA 1
ATOM 2570 C C . ALA A 1 330 ? -10.229 4.084 -7.027 1.00 84.88 330 ALA A C 1
ATOM 2572 O O . ALA A 1 330 ? -9.362 3.679 -6.255 1.00 84.88 330 ALA A O 1
ATOM 2573 N N . VAL A 1 331 ? -10.053 5.122 -7.836 1.00 84.88 331 VAL A N 1
ATOM 2574 C CA . VAL A 1 331 ? -8.905 6.024 -7.786 1.00 84.88 331 VAL A CA 1
ATOM 2575 C C . VAL A 1 331 ? -9.390 7.385 -7.306 1.00 84.88 331 VAL A C 1
ATOM 2577 O O . VAL A 1 331 ? -10.380 7.906 -7.819 1.00 84.88 331 VAL A O 1
ATOM 2580 N N . ILE A 1 332 ? -8.711 7.965 -6.321 1.00 84.31 332 ILE A N 1
ATOM 2581 C CA . ILE A 1 332 ? -9.014 9.298 -5.803 1.00 84.31 332 ILE A CA 1
ATOM 2582 C C . ILE A 1 332 ? -7.832 10.217 -6.091 1.00 84.31 332 ILE A C 1
ATOM 2584 O O . ILE A 1 332 ? -6.726 9.989 -5.617 1.00 84.31 332 ILE A O 1
ATOM 2588 N N . ALA A 1 333 ? -8.081 11.280 -6.841 1.00 83.25 333 ALA A N 1
ATOM 2589 C CA . ALA A 1 333 ? -7.165 12.392 -7.019 1.00 83.25 333 ALA A CA 1
ATOM 2590 C C . ALA A 1 333 ? -7.517 13.518 -6.038 1.00 83.25 333 ALA A C 1
ATOM 2592 O O . ALA A 1 333 ? -8.691 13.744 -5.732 1.00 83.25 333 ALA A O 1
ATOM 2593 N N . VAL A 1 334 ? -6.516 14.288 -5.614 1.00 78.44 334 VAL A N 1
ATOM 2594 C CA . VAL A 1 334 ? -6.656 15.368 -4.613 1.00 78.44 334 VAL A CA 1
ATOM 2595 C C . VAL A 1 334 ? -7.481 16.587 -5.056 1.00 78.44 334 VAL A C 1
ATOM 2597 O O . VAL A 1 334 ? -7.595 17.563 -4.314 1.00 78.44 334 VAL A O 1
ATOM 2600 N N . SER A 1 335 ? -8.044 16.590 -6.270 1.00 77.50 335 SER A N 1
ATOM 2601 C CA . SER A 1 335 ? -9.053 17.567 -6.702 1.00 77.50 335 SER A CA 1
ATOM 2602 C C . SER A 1 335 ? -9.755 17.145 -8.001 1.00 77.50 335 SER A C 1
ATOM 2604 O O . SER A 1 335 ? -9.250 16.311 -8.752 1.00 77.50 335 SER A O 1
ATOM 2606 N N . LYS A 1 336 ? -10.917 17.750 -8.301 1.00 83.25 336 LYS A N 1
ATOM 2607 C CA . LYS A 1 336 ? -11.642 17.549 -9.576 1.00 83.25 336 LYS A CA 1
ATOM 2608 C C . LYS A 1 336 ? -10.841 18.005 -10.800 1.00 83.25 336 LYS A C 1
ATOM 2610 O O . LYS A 1 336 ? -10.761 17.218 -11.740 1.00 83.25 336 LYS A O 1
ATOM 2615 N N . PRO A 1 337 ? -10.214 19.200 -10.805 1.00 88.62 337 PRO A N 1
ATOM 2616 C CA . PRO A 1 337 ? -9.333 19.595 -11.901 1.00 88.62 337 PRO A CA 1
ATOM 2617 C C . PRO A 1 337 ? -8.167 18.624 -12.074 1.00 88.62 337 PRO A C 1
ATOM 2619 O O . PRO A 1 337 ? -7.881 18.219 -13.196 1.00 88.62 337 PRO A O 1
ATOM 2622 N N . TYR A 1 338 ? -7.556 18.181 -10.971 1.00 88.88 338 TYR A N 1
ATOM 2623 C CA . TYR A 1 338 ? -6.435 17.249 -11.035 1.00 88.88 338 TYR A CA 1
ATOM 2624 C C . TYR A 1 338 ? -6.845 15.887 -11.608 1.00 88.88 338 TYR A C 1
ATOM 2626 O O . TYR A 1 338 ? -6.168 15.369 -12.487 1.00 88.88 338 TYR A O 1
ATOM 2634 N N . ALA A 1 339 ? -8.011 15.356 -11.224 1.00 88.62 339 ALA A N 1
ATOM 2635 C CA . ALA A 1 339 ? -8.559 14.139 -11.828 1.00 88.62 339 ALA A CA 1
ATOM 2636 C C . ALA A 1 339 ? -8.727 14.247 -13.355 1.00 88.62 339 ALA A C 1
ATOM 2638 O O . ALA A 1 339 ? -8.504 13.269 -14.058 1.00 88.62 339 ALA A O 1
ATOM 2639 N N . GLN A 1 340 ? -9.108 15.421 -13.878 1.00 93.75 340 GLN A N 1
ATOM 2640 C CA . GLN A 1 340 ? -9.192 15.638 -15.328 1.00 93.75 340 GLN A CA 1
ATOM 2641 C C . GLN A 1 340 ? -7.807 15.745 -15.974 1.00 93.75 340 GLN A C 1
ATOM 2643 O O . GLN A 1 340 ? -7.616 15.229 -17.069 1.00 93.75 340 GLN A O 1
ATOM 2648 N N . GLN A 1 341 ? -6.838 16.368 -15.298 1.00 95.00 341 GLN A N 1
ATOM 2649 C CA . GLN A 1 341 ? -5.461 16.463 -15.794 1.00 95.00 341 GLN A CA 1
ATOM 2650 C C . GLN A 1 341 ? -4.804 15.084 -15.918 1.00 95.00 341 GLN A C 1
ATOM 2652 O O . GLN A 1 341 ? -4.134 14.829 -16.910 1.00 95.00 341 GLN A O 1
ATOM 2657 N N . LEU A 1 342 ? -5.055 14.161 -14.982 1.00 95.38 342 LEU A N 1
ATOM 2658 C CA . LEU A 1 342 ? -4.540 12.784 -15.054 1.00 95.38 342 LEU A CA 1
ATOM 2659 C C . LEU A 1 342 ? -4.978 12.028 -16.324 1.00 95.38 342 LEU A C 1
ATOM 2661 O O . LEU A 1 342 ? -4.358 11.037 -16.696 1.00 95.38 342 LEU A O 1
ATOM 2665 N N . LEU A 1 343 ? -6.046 12.477 -16.993 1.00 96.31 343 LEU A N 1
ATOM 2666 C CA . LEU A 1 343 ? -6.529 11.886 -18.242 1.00 96.31 343 LEU A CA 1
ATOM 2667 C C . LEU A 1 343 ? -5.783 12.400 -19.484 1.00 96.31 343 LEU A C 1
ATOM 2669 O O . LEU A 1 343 ? -6.016 11.864 -20.570 1.00 96.31 343 LEU A O 1
ATOM 2673 N N . THR A 1 344 ? -4.933 13.423 -19.356 1.00 96.56 344 THR A N 1
ATOM 2674 C CA . THR A 1 344 ? -4.139 13.982 -20.461 1.00 96.56 344 THR A CA 1
ATOM 2675 C C . THR A 1 344 ? -2.692 13.485 -20.401 1.00 96.56 344 THR A C 1
ATOM 2677 O O . THR A 1 344 ? -2.223 13.140 -19.314 1.00 96.56 344 THR A O 1
ATOM 2680 N N . PRO A 1 345 ? -1.957 13.460 -21.529 1.00 94.81 345 PRO A N 1
ATOM 2681 C CA . PRO A 1 345 ? -0.548 13.056 -21.541 1.00 94.81 345 PRO A CA 1
ATOM 2682 C C . PRO A 1 345 ? 0.328 13.863 -20.573 1.00 94.81 345 PRO A C 1
ATOM 2684 O O . PRO A 1 345 ? 1.183 13.301 -19.895 1.00 94.81 345 PRO A O 1
ATOM 2687 N N . GLU A 1 346 ? 0.088 15.172 -20.459 1.00 92.75 346 GLU A N 1
ATOM 2688 C CA . GLU A 1 346 ? 0.874 16.069 -19.606 1.00 92.75 346 GLU A CA 1
ATOM 2689 C C . GLU A 1 346 ? 0.625 15.820 -18.116 1.00 92.75 346 GLU A C 1
ATOM 2691 O O . GLU A 1 346 ? 1.543 15.958 -17.312 1.00 92.75 346 GLU A O 1
ATOM 2696 N N . GLY A 1 347 ? -0.610 15.478 -17.730 1.00 92.00 347 GLY A N 1
ATOM 2697 C CA . GLY A 1 347 ? -0.951 15.244 -16.327 1.00 92.00 347 GLY A CA 1
ATOM 2698 C C . GLY A 1 347 ? -0.779 13.793 -15.877 1.00 92.00 347 GLY A C 1
ATOM 2699 O O . GLY A 1 347 ? -0.428 13.559 -14.722 1.00 92.00 347 GLY A O 1
ATOM 2700 N N . GLY A 1 348 ? -1.019 12.824 -16.764 1.00 92.31 348 GLY A N 1
ATOM 2701 C CA . GLY A 1 348 ? -0.821 11.399 -16.494 1.00 92.31 348 GLY A CA 1
ATOM 2702 C C . GLY A 1 348 ? 0.643 10.956 -16.572 1.00 92.31 348 GLY A C 1
ATOM 2703 O O . GLY A 1 348 ? 0.993 9.946 -15.966 1.00 92.31 348 GLY A O 1
ATOM 2704 N N . ASP A 1 349 ? 1.486 11.706 -17.291 1.00 95.00 349 ASP A N 1
ATOM 2705 C CA . ASP A 1 349 ? 2.941 11.522 -17.397 1.00 95.00 349 ASP A CA 1
ATOM 2706 C C . ASP A 1 349 ? 3.351 10.061 -17.691 1.00 95.00 349 ASP A C 1
ATOM 2708 O O . ASP A 1 349 ? 4.175 9.458 -16.995 1.00 95.00 349 ASP A O 1
ATOM 2712 N N . GLY A 1 350 ? 2.722 9.468 -18.716 1.00 95.62 350 GLY A N 1
ATOM 2713 C CA . GLY A 1 350 ? 2.908 8.078 -19.150 1.00 95.62 350 GLY A CA 1
ATOM 2714 C C . GLY A 1 350 ? 1.860 7.093 -18.618 1.00 95.62 350 GLY A C 1
ATOM 2715 O O . GLY A 1 350 ? 1.783 5.961 -19.100 1.00 95.62 350 GLY A O 1
ATOM 2716 N N . LEU A 1 351 ? 1.037 7.499 -17.643 1.00 97.31 351 LEU A N 1
ATOM 2717 C CA . LEU A 1 351 ? -0.050 6.690 -17.075 1.00 97.31 351 LEU A CA 1
ATOM 2718 C C . LEU A 1 351 ? -1.448 7.132 -17.538 1.00 97.31 351 LEU A C 1
ATOM 2720 O O . LEU A 1 351 ? -2.448 6.559 -17.100 1.00 97.31 351 LEU A O 1
ATOM 2724 N N . GLU A 1 352 ? -1.563 8.102 -18.447 1.00 96.75 352 GLU A N 1
ATOM 2725 C CA . GLU A 1 352 ? -2.844 8.656 -18.905 1.00 96.75 352 GLU A CA 1
ATOM 2726 C C . GLU A 1 352 ? -3.784 7.576 -19.450 1.00 96.75 352 GLU A C 1
ATOM 2728 O O . GLU A 1 352 ? -4.973 7.561 -19.129 1.00 96.75 352 GLU A O 1
ATOM 2733 N N . SER A 1 353 ? -3.253 6.591 -20.183 1.00 96.50 353 SER A N 1
ATOM 2734 C CA . SER A 1 353 ? -4.062 5.485 -20.705 1.00 96.50 353 SER A CA 1
ATOM 2735 C C . SER A 1 353 ? -4.635 4.594 -19.592 1.00 96.50 353 SER A C 1
ATOM 2737 O O . SER A 1 353 ? -5.738 4.058 -19.728 1.00 96.50 353 SER A O 1
ATOM 2739 N N . TYR A 1 354 ? -3.929 4.452 -18.465 1.00 96.69 354 TYR A N 1
ATOM 2740 C CA . TYR A 1 354 ? -4.404 3.705 -17.299 1.00 96.69 354 TYR A CA 1
ATOM 2741 C C . TYR A 1 354 ? -5.537 4.463 -16.602 1.00 96.69 354 TYR A C 1
ATOM 2743 O O . TYR A 1 354 ? -6.553 3.857 -16.254 1.00 96.69 354 T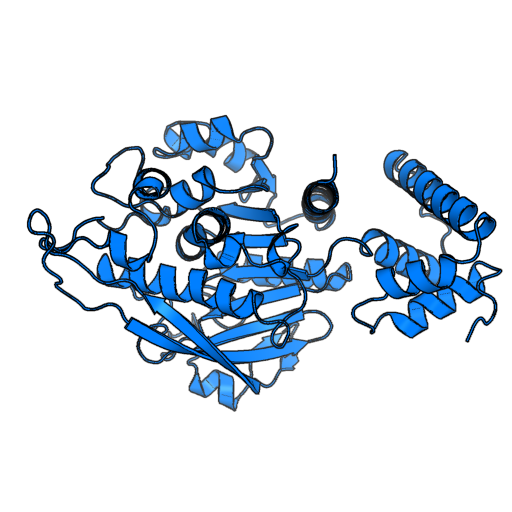YR A O 1
ATOM 2751 N N . PHE A 1 355 ? -5.406 5.784 -16.457 1.00 96.00 355 PHE A N 1
ATOM 2752 C CA . PHE A 1 355 ? -6.466 6.629 -15.906 1.00 96.00 355 PHE A CA 1
ATOM 2753 C C . PHE A 1 355 ? -7.703 6.669 -16.797 1.00 96.00 355 PHE A C 1
ATOM 2755 O O . PHE A 1 355 ? -8.817 6.532 -16.296 1.00 96.00 355 PHE A O 1
ATOM 2762 N N . GLN A 1 356 ? -7.529 6.782 -18.114 1.00 95.31 356 GLN A N 1
ATOM 2763 C CA . GLN A 1 356 ? -8.631 6.770 -19.078 1.00 95.31 356 GLN A CA 1
ATOM 2764 C C . GLN A 1 356 ? -9.434 5.467 -19.013 1.00 95.31 356 GLN A C 1
ATOM 2766 O O . GLN A 1 356 ? -10.662 5.514 -18.948 1.00 95.31 356 GLN A O 1
ATOM 2771 N N . ARG A 1 357 ? -8.764 4.307 -18.922 1.00 94.25 357 ARG A N 1
ATOM 2772 C CA . ARG A 1 357 ? -9.429 3.004 -18.718 1.00 94.25 357 ARG A CA 1
ATOM 2773 C C . ARG A 1 357 ? -10.193 2.907 -17.394 1.00 94.25 357 ARG A C 1
ATOM 2775 O O . ARG A 1 357 ? -11.021 2.016 -17.232 1.00 94.25 357 ARG A O 1
ATOM 2782 N N . ARG A 1 358 ? -9.922 3.806 -16.447 1.00 88.56 358 ARG A N 1
ATOM 2783 C CA . ARG A 1 358 ? -10.552 3.867 -15.122 1.00 88.56 358 ARG A CA 1
ATOM 2784 C C . ARG A 1 358 ? -11.350 5.136 -14.882 1.00 88.56 358 ARG A C 1
ATOM 2786 O O . ARG A 1 358 ? -11.687 5.421 -13.737 1.00 88.56 358 ARG A O 1
ATOM 2793 N N . ARG A 1 359 ? -11.688 5.874 -15.939 1.00 88.19 359 ARG A N 1
ATOM 2794 C CA . ARG A 1 359 ? -12.386 7.159 -15.841 1.00 88.19 359 ARG A CA 1
ATOM 2795 C C . ARG A 1 359 ? -13.661 7.081 -14.996 1.00 88.19 359 ARG A C 1
ATOM 2797 O O . ARG A 1 359 ? -13.920 7.992 -14.220 1.00 88.19 359 ARG A O 1
ATOM 2804 N N . ASP A 1 360 ? -14.407 5.983 -15.100 1.00 80.12 360 ASP A N 1
ATOM 2805 C CA . ASP A 1 360 ? -15.678 5.788 -14.384 1.00 80.12 360 ASP A CA 1
ATOM 2806 C C . ASP A 1 360 ? -15.511 5.572 -12.873 1.00 80.12 360 ASP A C 1
ATOM 2808 O O . ASP A 1 360 ? -16.461 5.721 -12.106 1.00 80.12 360 ASP A O 1
ATOM 2812 N N . VAL A 1 361 ? -14.299 5.220 -12.440 1.00 78.25 361 VAL A N 1
ATOM 2813 C CA . VAL A 1 361 ? -13.939 5.010 -11.033 1.00 78.25 361 VAL A CA 1
ATOM 2814 C C . VAL A 1 361 ? -12.830 5.962 -10.575 1.00 78.25 361 VAL A C 1
ATOM 2816 O O . VAL A 1 361 ? -12.228 5.734 -9.526 1.00 78.25 361 VAL A O 1
ATOM 2819 N N . LEU A 1 362 ? -12.554 7.017 -11.350 1.00 80.81 362 LEU A N 1
ATOM 2820 C CA . LEU A 1 362 ? -11.618 8.087 -11.020 1.00 80.81 362 LEU A CA 1
ATOM 2821 C C . LEU A 1 362 ? -12.392 9.292 -10.483 1.00 80.81 362 LEU A C 1
ATOM 2823 O O . LEU A 1 362 ? -13.150 9.946 -11.200 1.00 80.81 362 LEU A O 1
ATOM 2827 N N . PHE A 1 363 ? -12.157 9.621 -9.219 1.00 77.00 363 PHE A N 1
ATOM 2828 C CA . PHE A 1 363 ? -12.826 10.714 -8.528 1.00 77.00 363 PHE A CA 1
ATOM 2829 C C . PHE A 1 363 ? -11.826 11.788 -8.133 1.00 77.00 363 PHE A C 1
ATOM 2831 O O . PHE A 1 363 ? -10.741 11.494 -7.649 1.00 77.00 363 PHE A O 1
ATOM 2838 N N . GLY A 1 364 ? -12.207 13.051 -8.294 1.00 73.25 364 GLY A N 1
ATOM 2839 C CA . GLY A 1 364 ? -11.457 14.169 -7.738 1.00 73.25 364 GLY A CA 1
ATOM 2840 C C . GLY A 1 364 ? -12.107 14.665 -6.457 1.00 73.25 364 GLY A C 1
ATOM 2841 O O . GLY A 1 364 ? -13.218 15.195 -6.507 1.00 73.25 364 GLY A O 1
ATOM 2842 N N . ILE A 1 365 ? -11.421 14.530 -5.326 1.00 67.50 365 ILE A N 1
ATOM 2843 C CA . ILE A 1 365 ? -11.901 14.976 -4.016 1.00 67.50 365 ILE A CA 1
ATOM 2844 C C . ILE A 1 365 ? -10.864 15.933 -3.443 1.00 67.50 365 ILE A C 1
ATOM 2846 O O . ILE A 1 365 ? -9.701 15.579 -3.302 1.00 67.50 365 ILE A O 1
ATOM 2850 N N . SER A 1 366 ? -11.281 17.167 -3.152 1.00 62.56 366 SER A N 1
ATOM 2851 C CA . SER A 1 366 ? -10.372 18.185 -2.626 1.00 62.56 366 SER A CA 1
ATOM 2852 C C . SER A 1 366 ? -9.895 17.824 -1.221 1.00 62.56 366 SER A C 1
ATOM 2854 O O . SER A 1 366 ? -10.711 17.454 -0.378 1.00 62.56 366 SER A O 1
ATOM 2856 N N . ASN A 1 367 ? -8.610 18.057 -0.936 1.00 54.91 367 ASN A N 1
ATOM 2857 C CA . ASN A 1 367 ? -8.039 17.963 0.415 1.00 54.91 367 ASN A CA 1
ATOM 2858 C C . ASN A 1 367 ? -8.783 18.835 1.458 1.00 54.91 367 ASN A C 1
ATOM 2860 O O . ASN A 1 367 ? -8.614 18.621 2.655 1.00 54.91 367 ASN A O 1
ATOM 2864 N N . GLY A 1 368 ? -9.602 19.809 1.021 1.00 48.34 368 GLY A N 1
ATOM 2865 C CA . GLY A 1 368 ? -10.309 20.756 1.888 1.00 48.34 368 GLY A CA 1
ATOM 2866 C C . GLY A 1 368 ? -11.775 20.454 2.267 1.00 48.34 368 GLY A C 1
ATOM 2867 O O . GLY A 1 368 ? -12.204 20.976 3.289 1.00 48.34 368 GLY A O 1
ATOM 2868 N N . VAL A 1 369 ? -12.578 19.678 1.511 1.00 46.25 369 VAL A N 1
ATOM 2869 C CA . VAL A 1 369 ? -14.050 19.478 1.732 1.00 46.25 369 VAL A CA 1
ATOM 2870 C C . VAL A 1 369 ? -14.548 18.247 0.921 1.00 46.25 369 VAL A C 1
ATOM 2872 O O . VAL A 1 369 ? -14.072 18.075 -0.194 1.00 46.25 369 VAL A O 1
ATOM 2875 N N . SER A 1 370 ? -15.502 17.361 1.288 1.00 49.81 370 SER A N 1
ATOM 2876 C CA . SER A 1 370 ? -16.376 17.146 2.464 1.00 49.81 370 SER A CA 1
ATOM 2877 C C . SER A 1 370 ? -16.368 15.654 2.848 1.00 49.81 370 SER A C 1
ATOM 2879 O O . SER A 1 370 ? -16.364 14.789 1.968 1.00 49.81 370 SER A O 1
ATOM 2881 N N . ALA A 1 371 ? -16.464 15.335 4.144 1.00 50.38 371 ALA A N 1
ATOM 2882 C CA . ALA A 1 371 ? -16.596 13.952 4.623 1.00 50.38 371 ALA A CA 1
ATOM 2883 C C . ALA A 1 371 ? -17.728 13.177 3.915 1.00 50.38 371 ALA A C 1
ATOM 2885 O O . ALA A 1 371 ? -17.602 11.979 3.705 1.00 50.38 371 ALA A O 1
ATOM 2886 N N . ALA A 1 372 ? -18.786 13.866 3.473 1.00 50.66 372 ALA A N 1
ATOM 2887 C CA . ALA A 1 372 ? -19.930 13.268 2.792 1.00 50.66 372 ALA A CA 1
ATOM 2888 C C . ALA A 1 372 ? -19.618 12.737 1.377 1.00 50.66 372 ALA A C 1
ATOM 2890 O O . ALA A 1 372 ? -20.209 11.745 0.953 1.00 50.66 372 ALA A O 1
ATOM 2891 N N . GLU A 1 373 ? -18.711 13.371 0.622 1.00 53.41 373 GLU A N 1
ATOM 2892 C CA . GLU A 1 373 ? -18.334 12.901 -0.726 1.00 53.41 373 GLU A CA 1
ATOM 2893 C C . GLU A 1 373 ? -17.437 11.660 -0.633 1.00 53.41 373 GLU A C 1
ATOM 2895 O O . GLU A 1 373 ? -17.688 10.671 -1.319 1.00 53.41 373 GLU A O 1
ATOM 2900 N N . LEU A 1 374 ? -16.486 11.665 0.308 1.00 59.09 374 LEU A N 1
ATOM 2901 C CA . LEU A 1 374 ? -15.699 10.484 0.675 1.00 59.09 374 LEU A CA 1
ATOM 2902 C C . LEU A 1 374 ? -16.609 9.351 1.150 1.00 59.09 374 LEU A C 1
ATOM 2904 O O . LEU A 1 374 ? -16.561 8.252 0.607 1.00 59.09 374 LEU A O 1
ATOM 2908 N N . GLN A 1 375 ? -17.492 9.633 2.108 1.00 58.62 375 GLN A N 1
ATOM 2909 C CA . GLN A 1 375 ? -18.448 8.666 2.640 1.00 58.62 375 GLN A CA 1
ATOM 2910 C C . GLN A 1 375 ? -19.305 8.054 1.527 1.00 58.62 375 GLN A C 1
ATOM 2912 O O . GLN A 1 375 ? -19.490 6.843 1.532 1.00 58.62 375 GLN A O 1
ATOM 2917 N N . ARG A 1 376 ? -19.755 8.831 0.530 1.00 61.38 376 ARG A N 1
ATOM 2918 C CA . ARG A 1 376 ? -20.494 8.296 -0.626 1.00 61.38 376 ARG A CA 1
ATOM 2919 C C . ARG A 1 376 ? -19.654 7.320 -1.449 1.00 61.38 376 ARG A C 1
ATOM 2921 O O . ARG A 1 376 ? -20.156 6.251 -1.784 1.00 61.38 376 ARG A O 1
ATOM 2928 N N . VAL A 1 377 ? -18.403 7.659 -1.768 1.00 59.50 377 VAL A N 1
ATOM 2929 C CA . VAL A 1 377 ? -17.498 6.764 -2.515 1.00 59.50 377 VAL A CA 1
ATOM 2930 C C . VAL A 1 377 ? -17.271 5.473 -1.726 1.00 59.50 377 VAL A C 1
ATOM 2932 O O . VAL A 1 377 ? -17.457 4.378 -2.258 1.00 59.50 377 VAL A O 1
ATOM 2935 N N . PHE A 1 378 ? -16.970 5.576 -0.431 1.00 61.16 378 PHE A N 1
ATOM 2936 C CA . PHE A 1 378 ? -16.783 4.403 0.426 1.00 61.16 378 PHE A CA 1
ATOM 2937 C C . PHE A 1 378 ? -18.066 3.589 0.606 1.00 61.16 378 PHE A C 1
ATOM 2939 O O . PHE A 1 378 ? -18.008 2.365 0.600 1.00 61.16 378 PHE A O 1
ATOM 2946 N N . GLN A 1 379 ? -19.236 4.220 0.686 1.00 59.53 379 GLN A N 1
ATOM 2947 C CA . GLN A 1 379 ? -20.525 3.528 0.714 1.00 59.53 379 GLN A CA 1
ATOM 2948 C C . GLN A 1 379 ? -20.812 2.811 -0.603 1.00 59.53 379 GLN A C 1
ATOM 2950 O O . GLN A 1 379 ? -21.235 1.658 -0.578 1.00 59.53 379 GLN A O 1
ATOM 2955 N N . GLN A 1 380 ? -20.561 3.451 -1.744 1.00 61.38 380 GLN A N 1
ATOM 2956 C CA . GLN A 1 380 ? -20.752 2.851 -3.060 1.00 61.38 380 GLN A CA 1
ATOM 2957 C C . GLN A 1 380 ? -19.846 1.628 -3.224 1.00 61.38 380 GLN A C 1
ATOM 2959 O O . GLN A 1 380 ? -20.340 0.527 -3.467 1.00 61.38 380 GLN A O 1
ATOM 2964 N N . HIS A 1 381 ? -18.540 1.770 -3.004 1.00 57.44 381 HIS A N 1
ATOM 2965 C CA . HIS A 1 381 ? -17.601 0.660 -3.177 1.00 57.44 381 HIS A CA 1
ATOM 2966 C C . HIS A 1 381 ? -17.701 -0.388 -2.061 1.00 57.44 381 HIS A C 1
ATOM 2968 O O . HIS A 1 381 ? -17.618 -1.582 -2.341 1.00 57.44 381 HIS A O 1
ATOM 2974 N N . GLY A 1 382 ? -18.000 0.023 -0.830 1.00 49.94 382 GLY A N 1
ATOM 2975 C CA . GLY A 1 382 ? -18.334 -0.872 0.277 1.00 49.94 382 GLY A CA 1
ATOM 2976 C C . GLY A 1 382 ? -19.664 -1.606 0.076 1.00 49.94 382 GLY A C 1
ATOM 2977 O O . GLY A 1 382 ? -19.831 -2.712 0.568 1.00 49.94 382 GLY A O 1
ATOM 2978 N N . SER A 1 383 ? -20.617 -1.055 -0.681 1.00 44.09 383 SER A N 1
ATOM 2979 C CA . SER A 1 383 ? -21.834 -1.782 -1.070 1.00 44.09 383 SER A CA 1
ATOM 2980 C C . SER A 1 383 ? -21.578 -2.808 -2.169 1.00 44.09 383 SER A C 1
ATOM 2982 O O . SER A 1 383 ? -22.117 -3.908 -2.105 1.00 44.09 383 SER A O 1
ATOM 2984 N N . LEU A 1 384 ? -20.692 -2.494 -3.118 1.00 46.31 384 LEU A N 1
ATOM 2985 C CA . LEU A 1 384 ? -20.265 -3.413 -4.176 1.00 46.31 384 LEU A CA 1
ATOM 2986 C C . LEU A 1 384 ? -19.400 -4.562 -3.638 1.00 46.31 384 LEU A C 1
ATOM 2988 O O . LEU A 1 384 ? -19.445 -5.664 -4.180 1.00 46.31 384 LEU A O 1
ATOM 2992 N N . ALA A 1 385 ? -18.633 -4.334 -2.568 1.00 40.66 385 ALA A N 1
ATOM 2993 C CA . ALA A 1 385 ? -17.987 -5.387 -1.780 1.00 40.66 385 ALA A CA 1
ATOM 2994 C C . ALA A 1 385 ? -18.988 -6.438 -1.277 1.00 40.66 385 ALA A C 1
ATOM 2996 O O . ALA A 1 385 ? -18.704 -7.626 -1.311 1.00 40.66 385 ALA A O 1
ATOM 2997 N N . ARG A 1 386 ? -20.187 -6.011 -0.866 1.00 45.50 386 ARG A N 1
ATOM 2998 C CA . ARG A 1 386 ? -21.240 -6.895 -0.336 1.00 45.50 386 ARG A CA 1
ATOM 2999 C C . ARG A 1 386 ? -22.018 -7.657 -1.421 1.00 45.50 386 ARG A C 1
ATOM 3001 O O . ARG A 1 386 ? -22.850 -8.490 -1.082 1.00 45.50 386 ARG A O 1
ATOM 3008 N N . GLY A 1 387 ? -21.802 -7.343 -2.701 1.00 40.00 387 GLY A N 1
ATOM 3009 C CA . GLY A 1 387 ? -22.673 -7.721 -3.821 1.00 40.00 387 GLY A CA 1
ATOM 3010 C C . GLY A 1 387 ? -22.138 -8.789 -4.780 1.00 40.00 387 GLY A C 1
ATOM 3011 O O . GLY A 1 387 ? -22.563 -8.799 -5.931 1.00 40.00 387 GLY A O 1
ATOM 3012 N N . ALA A 1 388 ? -21.227 -9.669 -4.358 1.00 30.69 388 ALA A N 1
ATOM 3013 C CA . ALA A 1 388 ? -20.780 -10.811 -5.163 1.00 30.69 388 ALA A CA 1
ATOM 3014 C C . ALA A 1 388 ? -21.367 -12.129 -4.630 1.00 30.69 388 ALA A C 1
ATOM 3016 O O . ALA A 1 388 ? -20.699 -12.943 -4.002 1.00 30.69 388 ALA A O 1
ATOM 3017 N N . THR A 1 389 ? -22.657 -12.324 -4.880 1.00 27.41 389 THR A N 1
ATOM 3018 C CA . THR A 1 389 ? -23.252 -13.653 -5.066 1.00 27.41 389 THR A CA 1
ATOM 3019 C C . THR A 1 389 ? -24.248 -13.507 -6.206 1.00 27.41 389 THR A C 1
ATOM 3021 O O . THR A 1 389 ? -25.293 -12.877 -6.043 1.00 27.41 389 THR A O 1
ATOM 3024 N N . VAL A 1 390 ? -23.875 -14.028 -7.373 1.00 29.00 390 VAL A N 1
ATOM 3025 C CA . VAL A 1 390 ? -24.844 -14.550 -8.338 1.00 29.00 390 VAL A CA 1
ATOM 3026 C C . VAL A 1 390 ? -24.761 -16.057 -8.231 1.00 29.00 390 VAL A C 1
ATOM 3028 O O . VAL A 1 390 ? -23.611 -16.555 -8.248 1.00 29.00 390 VAL A O 1
#

pLDDT: mean 77.81, std 21.33, range [27.41, 98.44]

Secondary structure (DSSP, 8-state):
------SHHHHHHHHHHTTTSTTHHHHHHHHHTT-HHHHHHHHHHHHHHHHHHHTT---SS--HHHHHHHHHHHHTT--EEEEE-S--SSB-SSHHHHHHHHHHHHHHHTT--EEEEEE--SS-BTTTB--HHHHHHH-EEETTEEE--EEEEEEEEEE--EEETTT--EEE--EEEEEEEEEEEETTEEEEEEE-TTT-SSTT---SHHHHHHHHHHHHHHHHHHHH-TTT---EEEEEEETGGGTHHHHHHHH-HHHHS-GGGTT-EEEEEES--SGGGS---BSEETTEE-GGGG---GGGGGGTEETTEEEEE-HHHHHHHH-SS-EEESSHHHHHHTTSHHHHTT-HHHHHTTGGGEEE--TTS-HHHHHHHHHHHHHHHT----

Sequence (390 aa):
MSENLTNLKSFVEFAQRYRHEPSVARELFRATSPSRPLRARLSVFHKDLQRRVNAKQALTQSTATESDALRALEHLGIGEVVMISPEAHHAQAGGLAQVIQGLSAAFERSGLGVTVISPLYERSICGRHRGAEELIRDGVRIGGTLQPLSKLGTVTVPFGPTKRSGEGSIVRSASRETVEVYRASSGRLQLLFLRHAGLAQELYGERSSYDAIRSVVFLCRGALEVLSNPSFCEEPHIILTNDWISGAVPGLLRTDPRYLAEKRFSNTRVVHVIHNCGRAYQGRPNTNEFGEDLWPLLNLSDEHFFGFADPTDSYLFNMTAAALFHLNGAVIAVSKPYAQQLLTPEGGDGLESYFQRRRDVLFGISNGVSAAELQRVFQQHGSLARGATV

Radius of gyration: 22.23 Å; chains: 1; bounding box: 67×39×47 Å